Protein AF-0000000084588848 (afdb_homodimer)

Organism: NCBI:txid1423351

Radius of gyration: 32.98 Å; Cα contacts (8 Å, |Δi|>4): 982; chains: 2; bounding box: 84×90×88 Å

Nearest PDB structures (foldseek):
  6er1-assembly1_A  TM=7.666E-01  e=2.363E-02  Drosophila melanogaster
  7x4w-assembly2_C  TM=7.321E-01  e=2.064E-02  Homo sapiens
  6yxq-assembly1_B  TM=1.735E-01  e=1.132E+00  Homo sapiens
  6er1-assembly1_A  TM=7.669E-01  e=2.899E-02  Drosophila melanogaster
  6yxq-assembly1_B  TM=1.755E-01  e=8.157E-01  Homo sapiens

Structure (mmCIF, N/CA/C/O backbone):
data_AF-0000000084588848-model_v1
#
loop_
_entity.id
_entity.type
_entity.pdbx_description
1 polymer 'BTB/POZ domain protein'
#
loop_
_atom_site.group_PDB
_atom_site.id
_atom_site.type_symbol
_atom_site.label_atom_id
_atom_site.label_alt_id
_atom_site.label_comp_id
_atom_site.label_asym_id
_atom_site.label_entity_id
_atom_site.label_seq_id
_atom_site.pdbx_PDB_ins_code
_atom_site.Cartn_x
_atom_site.Cartn_y
_atom_site.Cartn_z
_atom_site.occupancy
_atom_site.B_iso_or_equiv
_atom_site.auth_seq_id
_atom_site.auth_comp_id
_atom_site.auth_asym_id
_atom_site.auth_atom_id
_atom_site.pdbx_PDB_model_num
ATOM 1 N N . MET A 1 1 ? -44.812 43.812 -32.688 1 25.33 1 MET A N 1
ATOM 2 C CA . MET A 1 1 ? -45.188 42.969 -31.547 1 25.33 1 MET A CA 1
ATOM 3 C C . MET A 1 1 ? -43.938 42.438 -30.828 1 25.33 1 MET A C 1
ATOM 5 O O . MET A 1 1 ? -43.125 41.719 -31.406 1 25.33 1 MET A O 1
ATOM 9 N N . SER A 1 2 ? -43.281 43.219 -29.766 1 27.42 2 SER A N 1
ATOM 10 C CA . SER A 1 2 ? -41.938 43.375 -29.156 1 27.42 2 SER A CA 1
ATOM 11 C C . SER A 1 2 ? -41.625 42.188 -28.234 1 27.42 2 SER A C 1
ATOM 13 O O . SER A 1 2 ? -42.312 42 -27.219 1 27.42 2 SER A O 1
ATOM 15 N N . SER A 1 3 ? -41.125 40.969 -28.688 1 29.56 3 SER A N 1
ATOM 16 C CA . SER A 1 3 ? -40.969 39.656 -28.062 1 29.56 3 SER A CA 1
ATOM 17 C C . SER A 1 3 ? -40 39.719 -26.875 1 29.56 3 SER A C 1
ATOM 19 O O . SER A 1 3 ? -38.812 40 -27.047 1 29.56 3 SER A O 1
ATOM 21 N N . VAL A 1 4 ? -40.469 40.156 -25.594 1 31.39 4 VAL A N 1
ATOM 22 C CA . VAL A 1 4 ? -39.844 40.344 -24.281 1 31.39 4 VAL A CA 1
ATOM 23 C C . VAL A 1 4 ? -39.281 39 -23.797 1 31.39 4 VAL A C 1
ATOM 25 O O . VAL A 1 4 ? -40 38.094 -23.469 1 31.39 4 VAL A O 1
ATOM 28 N N . THR A 1 5 ? -38.281 38.375 -24.438 1 30.58 5 THR A N 1
ATOM 29 C CA . THR A 1 5 ? -37.625 37.094 -24.078 1 30.58 5 THR A CA 1
ATOM 30 C C . THR A 1 5 ? -37.125 37.125 -22.641 1 30.58 5 THR A C 1
ATOM 32 O O . THR A 1 5 ? -36.219 37.875 -22.312 1 30.58 5 THR A O 1
ATOM 35 N N . SER A 1 6 ? -38.031 36.938 -21.547 1 29.69 6 SER A N 1
ATOM 36 C CA . SER A 1 6 ? -37.812 36.969 -20.109 1 29.69 6 SER A CA 1
ATOM 37 C C . SER A 1 6 ? -36.781 35.938 -19.672 1 29.69 6 SER A C 1
ATOM 39 O O . SER A 1 6 ? -36.938 34.75 -19.875 1 29.69 6 SER A O 1
ATOM 41 N N . ASN A 1 7 ? -35.5 36.156 -19.844 1 30.67 7 ASN A N 1
ATOM 42 C CA . ASN A 1 7 ? -34.344 35.406 -19.406 1 30.67 7 ASN A CA 1
ATOM 43 C C . ASN A 1 7 ? -34.438 35 -17.938 1 30.67 7 ASN A C 1
ATOM 45 O O . ASN A 1 7 ? -34.281 35.844 -17.062 1 30.67 7 ASN A O 1
ATOM 49 N N . GLU A 1 8 ? -35.375 34.031 -17.484 1 30.34 8 GLU A N 1
ATOM 50 C CA . GLU A 1 8 ? -35.562 33.5 -16.156 1 30.34 8 GLU A CA 1
ATOM 51 C C . GLU A 1 8 ? -34.25 32.906 -15.617 1 30.34 8 GLU A C 1
ATOM 53 O O . GLU A 1 8 ? -33.781 31.875 -16.109 1 30.34 8 GLU A O 1
ATOM 58 N N . ALA A 1 9 ? -33.25 33.688 -15.312 1 32.75 9 ALA A N 1
ATOM 59 C CA . ALA A 1 9 ? -32.062 33.312 -14.539 1 32.75 9 ALA A CA 1
ATOM 60 C C . ALA A 1 9 ? -32.438 32.406 -13.375 1 32.75 9 ALA A C 1
ATOM 62 O O . ALA A 1 9 ? -33.219 32.781 -12.492 1 32.75 9 ALA A O 1
ATOM 63 N N . GLN A 1 10 ? -32.719 31.109 -13.523 1 31.3 10 GLN A N 1
ATOM 64 C CA . GLN A 1 10 ? -32.938 30.031 -12.586 1 31.3 10 GLN A CA 1
ATOM 65 C C . GLN A 1 10 ? -32 30.125 -11.383 1 31.3 10 GLN A C 1
ATOM 67 O O . GLN A 1 10 ? -30.812 29.859 -11.492 1 31.3 10 GLN A O 1
ATOM 72 N N . GLU A 1 11 ? -31.969 31.219 -10.586 1 32.69 11 GLU A N 1
ATOM 73 C CA . GLU A 1 11 ? -31.344 31.453 -9.281 1 32.69 11 GLU A CA 1
ATOM 74 C C . GLU A 1 11 ? -31.531 30.234 -8.375 1 32.69 11 GLU A C 1
ATOM 76 O O . GLU A 1 11 ? -32.625 30.016 -7.836 1 32.69 11 GLU A O 1
ATOM 81 N N . SER A 1 12 ? -31.297 29.031 -8.734 1 36.5 12 SER A N 1
ATOM 82 C CA . SER A 1 12 ? -31.328 27.906 -7.801 1 36.5 12 SER A CA 1
ATOM 83 C C . SER A 1 12 ? -30.906 28.344 -6.398 1 36.5 12 SER A C 1
ATOM 85 O O . SER A 1 12 ? -29.719 28.484 -6.113 1 36.5 12 SER A O 1
ATOM 87 N N . GLY A 1 13 ? -31.281 29.438 -5.809 1 39.31 13 GLY A N 1
ATOM 88 C CA . GLY A 1 13 ? -31.062 30.234 -4.609 1 39.31 13 GLY A CA 1
ATOM 89 C C . GLY A 1 13 ? -31.031 29.391 -3.342 1 39.31 13 GLY A C 1
ATOM 90 O O . GLY A 1 13 ? -32 28.719 -3.004 1 39.31 13 GLY A O 1
ATOM 91 N N . ASN A 1 14 ? -29.984 28.672 -3.004 1 48.06 14 ASN A N 1
ATOM 92 C CA . ASN A 1 14 ? -29.812 27.938 -1.747 1 48.06 14 ASN A CA 1
ATOM 93 C C . ASN A 1 14 ? -30.594 28.594 -0.613 1 48.06 14 ASN A C 1
ATOM 95 O O . ASN A 1 14 ? -30.312 29.719 -0.219 1 48.06 14 ASN A O 1
ATOM 99 N N . THR A 1 15 ? -31.922 28.359 -0.54 1 63.75 15 THR A N 1
ATOM 100 C CA . THR A 1 15 ? -32.875 28.891 0.438 1 63.75 15 THR A CA 1
ATOM 101 C C . THR A 1 15 ? -32.312 28.75 1.854 1 63.75 15 THR A C 1
ATOM 103 O O . THR A 1 15 ? -31.938 27.656 2.275 1 63.75 15 THR A O 1
ATOM 106 N N . LEU A 1 16 ? -31.891 29.828 2.357 1 72.19 16 LEU A N 1
ATOM 107 C CA . LEU A 1 16 ? -31.438 29.922 3.74 1 72.19 16 LEU A CA 1
ATOM 108 C C . LEU A 1 16 ? -32.5 29.406 4.699 1 72.19 16 LEU A C 1
ATOM 110 O O . LEU A 1 16 ? -33.688 29.641 4.48 1 72.19 16 LEU A O 1
ATOM 114 N N . PHE A 1 17 ? -32.062 28.516 5.504 1 73.56 17 PHE A N 1
ATOM 115 C CA . PHE A 1 17 ? -32.969 28.062 6.566 1 73.56 17 PHE A CA 1
ATOM 116 C C . PHE A 1 17 ? -33.469 29.25 7.398 1 73.56 17 PHE A C 1
ATOM 118 O O . PHE A 1 17 ? -32.688 30.141 7.727 1 73.56 17 PHE A O 1
ATOM 125 N N . ARG A 1 18 ? -34.781 29.281 7.551 1 76.62 18 ARG A N 1
ATOM 126 C CA . ARG A 1 18 ? -35.375 30.281 8.445 1 76.62 18 ARG A CA 1
ATOM 127 C C . ARG A 1 18 ? -36 29.609 9.672 1 76.62 18 ARG A C 1
ATOM 129 O O . ARG A 1 18 ? -36.906 28.781 9.547 1 76.62 18 ARG A O 1
ATOM 136 N N . PRO A 1 19 ? -35.469 29.938 10.82 1 75.75 19 PRO A N 1
ATOM 137 C CA . PRO A 1 19 ? -36.031 29.359 12.039 1 75.75 19 PRO A CA 1
ATOM 138 C C . PRO A 1 19 ? -37.5 29.672 12.219 1 75.75 19 PRO A C 1
ATOM 140 O O . PRO A 1 19 ? -38 30.656 11.672 1 75.75 19 PRO A O 1
ATOM 143 N N . PRO A 1 20 ? -38.156 28.688 12.898 1 72.75 20 PRO A N 1
ATOM 144 C CA . PRO A 1 20 ? -39.531 28.984 13.211 1 72.75 20 PRO A CA 1
ATOM 145 C C . PRO A 1 20 ? -39.719 30.281 13.984 1 72.75 20 PRO A C 1
ATOM 147 O O . PRO A 1 20 ? -38.781 30.734 14.656 1 72.75 20 PRO A O 1
ATOM 150 N N . PRO A 1 21 ? -40.906 30.875 13.82 1 78.44 21 PRO A N 1
ATOM 151 C CA . PRO A 1 21 ? -41.156 32.125 14.523 1 78.44 21 PRO A CA 1
ATOM 152 C C . PRO A 1 21 ? -41.062 32 16.047 1 78.44 21 PRO A C 1
ATOM 154 O O . PRO A 1 21 ? -41.188 30.891 16.562 1 78.44 21 PRO A O 1
ATOM 157 N N . GLY A 1 22 ? -40.844 33.094 16.75 1 75.38 22 GLY A N 1
ATOM 158 C CA . GLY A 1 22 ? -40.812 33.094 18.203 1 75.38 22 GLY A CA 1
ATOM 159 C C . GLY A 1 22 ? -39.406 33.094 18.781 1 75.38 22 GLY A C 1
ATOM 160 O O . GLY A 1 22 ? -39.188 32.781 19.953 1 75.38 22 GLY A O 1
ATOM 161 N N . GLY A 1 23 ? -38.562 33.344 17.922 1 81.31 23 GLY A N 1
ATOM 162 C CA . GLY A 1 23 ? -37.188 33.438 18.406 1 81.31 23 GLY A CA 1
ATOM 163 C C . GLY A 1 23 ? -36.969 34.625 19.312 1 81.31 23 GLY A C 1
ATOM 164 O O . GLY A 1 23 ? -37.594 35.688 19.156 1 81.31 23 GLY A O 1
ATOM 165 N N . ASP A 1 24 ? -36.094 34.469 20.312 1 80.56 24 ASP A N 1
ATOM 166 C CA . ASP A 1 24 ? -35.875 35.5 21.312 1 80.56 24 ASP A CA 1
ATOM 167 C C . ASP A 1 24 ? -34.562 36.25 21.062 1 80.56 24 ASP A C 1
ATOM 169 O O . ASP A 1 24 ? -34.219 37.156 21.812 1 80.56 24 ASP A O 1
ATOM 173 N N . LEU A 1 25 ? -33.906 35.812 19.984 1 82.88 25 LEU A N 1
ATOM 174 C CA . LEU A 1 25 ? -32.625 36.469 19.641 1 82.88 25 LEU A CA 1
ATOM 175 C C . LEU A 1 25 ? -32.438 36.5 18.125 1 82.88 25 LEU A C 1
ATOM 177 O O . LEU A 1 25 ? -32.875 35.594 17.422 1 82.88 25 LEU A O 1
ATOM 181 N N . THR A 1 26 ? -31.844 37.562 17.688 1 87 26 THR A N 1
ATOM 182 C CA . THR A 1 26 ? -31.516 37.688 16.281 1 87 26 THR A CA 1
ATOM 183 C C . THR A 1 26 ? -30.016 37.531 16.047 1 87 26 THR A C 1
ATOM 185 O O . THR A 1 26 ? -29.234 38.281 16.641 1 87 26 THR A O 1
ATOM 188 N N . LEU A 1 27 ? -29.656 36.531 15.234 1 85.81 27 LEU A N 1
ATOM 189 C CA . LEU A 1 27 ? -28.281 36.406 14.789 1 85.81 27 LEU A CA 1
ATOM 190 C C . LEU A 1 27 ? -28.078 37.031 13.422 1 85.81 27 LEU A C 1
ATOM 192 O O . LEU A 1 27 ? -28.938 36.906 12.539 1 85.81 27 LEU A O 1
ATOM 196 N N . LYS A 1 28 ? -26.984 37.781 13.32 1 88.38 28 LYS A N 1
ATOM 197 C CA . LYS A 1 28 ? -26.672 38.406 12.039 1 88.38 28 LYS A CA 1
ATOM 198 C C . LYS A 1 28 ? -25.391 37.812 11.453 1 88.38 28 LYS A C 1
ATOM 200 O O . LYS A 1 28 ? -24.328 37.875 12.078 1 88.38 28 LYS A O 1
ATOM 205 N N . SER A 1 29 ? -25.609 37.281 10.273 1 85.75 29 SER A N 1
ATOM 206 C CA . SER A 1 29 ? -24.469 36.688 9.562 1 85.75 29 SER A CA 1
ATOM 207 C C . SER A 1 29 ? -23.5 37.75 9.078 1 85.75 29 SER A C 1
ATOM 209 O O . SER A 1 29 ? -23.844 38.938 9.07 1 85.75 29 SER A O 1
ATOM 211 N N . SER A 1 30 ? -22.281 37.312 8.711 1 84.44 30 SER A N 1
ATOM 212 C CA . SER A 1 30 ? -21.266 38.25 8.258 1 84.44 30 SER A CA 1
ATOM 213 C C . SER A 1 30 ? -21.656 38.938 6.945 1 84.44 30 SER A C 1
ATOM 215 O O . SER A 1 30 ? -21.203 40.031 6.641 1 84.44 30 SER A O 1
ATOM 217 N N . ASP A 1 31 ? -22.562 38.25 6.199 1 84 31 ASP A N 1
ATOM 218 C CA . ASP A 1 31 ? -23 38.812 4.922 1 84 31 ASP A CA 1
ATOM 219 C C . ASP A 1 31 ? -24.312 39.531 5.074 1 84 31 ASP A C 1
ATOM 221 O O . ASP A 1 31 ? -24.922 39.969 4.082 1 84 31 ASP A O 1
ATOM 225 N N . GLY A 1 32 ? -24.812 39.719 6.293 1 85.38 32 GLY A N 1
ATOM 226 C CA . GLY A 1 32 ? -25.859 40.688 6.555 1 85.38 32 GLY A CA 1
ATOM 227 C C . GLY A 1 32 ? -27.219 40.062 6.77 1 85.38 32 GLY A C 1
ATOM 228 O O . GLY A 1 32 ? -28.188 40.75 7.137 1 85.38 32 GLY A O 1
ATOM 229 N N . ASP A 1 33 ? -27.375 38.75 6.664 1 87.88 33 ASP A N 1
ATOM 230 C CA . ASP A 1 33 ? -28.656 38.094 6.855 1 87.88 33 ASP A CA 1
ATOM 231 C C . ASP A 1 33 ? -28.969 37.906 8.336 1 87.88 33 ASP A C 1
ATOM 233 O O . ASP A 1 33 ? -28.062 37.656 9.141 1 87.88 33 ASP A O 1
ATOM 237 N N . LYS A 1 34 ? -30.203 38.031 8.617 1 89.25 34 LYS A N 1
ATOM 238 C CA . LYS A 1 34 ? -30.641 37.938 10.008 1 89.25 34 LYS A CA 1
ATOM 239 C C . LYS A 1 34 ? -31.438 36.656 10.234 1 89.25 34 LYS A C 1
ATOM 241 O O . LYS A 1 34 ? -32.25 36.25 9.391 1 89.25 34 LYS A O 1
ATOM 246 N N . PHE A 1 35 ? -31.141 35.969 11.352 1 86.62 35 PHE A N 1
ATOM 247 C CA . PHE A 1 35 ? -31.844 34.781 11.766 1 86.62 35 PHE A CA 1
ATOM 248 C C . PHE A 1 35 ? -32.406 34.938 13.164 1 86.62 35 PHE A C 1
ATOM 250 O O . PHE A 1 35 ? -31.672 35.125 14.125 1 86.62 35 PHE A O 1
ATOM 257 N N . GLN A 1 36 ? -33.75 34.875 13.211 1 85.5 36 GLN A N 1
ATOM 258 C CA . GLN A 1 36 ? -34.406 34.875 14.523 1 85.5 36 GLN A CA 1
ATOM 259 C C . GLN A 1 36 ? -34.375 33.5 15.164 1 85.5 36 GLN A C 1
ATOM 261 O O . GLN A 1 36 ? -35.031 32.594 14.695 1 85.5 36 GLN A O 1
ATOM 266 N N . VAL A 1 37 ? -33.562 33.406 16.25 1 84.38 37 VAL A N 1
ATOM 267 C CA . VAL A 1 37 ? -33.281 32.062 16.781 1 84.38 37 VAL A CA 1
ATOM 268 C C . VAL A 1 37 ? -33.781 31.984 18.219 1 84.38 37 VAL A C 1
ATOM 270 O O . VAL A 1 37 ? -34.094 33 18.844 1 84.38 37 VAL A O 1
ATOM 273 N N . HIS A 1 38 ? -34.062 30.719 18.609 1 76.94 38 HIS A N 1
ATOM 274 C CA . HIS A 1 38 ? -34.406 30.422 20 1 76.94 38 HIS A CA 1
ATOM 275 C C . HIS A 1 38 ? -33.156 30.156 20.828 1 76.94 38 HIS A C 1
ATOM 277 O O . HIS A 1 38 ? -32.5 29.125 20.656 1 76.94 38 HIS A O 1
ATOM 283 N N . THR A 1 39 ? -32.875 31.016 21.766 1 80.12 39 THR A N 1
ATOM 284 C CA . THR A 1 39 ? -31.641 30.953 22.547 1 80.12 39 THR A CA 1
ATOM 285 C C . THR A 1 39 ? -31.562 29.641 23.312 1 80.12 39 THR A C 1
ATOM 287 O O . THR A 1 39 ? -30.469 29.094 23.516 1 80.12 39 THR A O 1
ATOM 290 N N . VAL A 1 40 ? -32.625 29.125 23.703 1 72.94 40 VAL A N 1
ATOM 291 C CA . VAL A 1 40 ? -32.656 27.875 24.469 1 72.94 40 VAL A CA 1
ATOM 292 C C . VAL A 1 40 ? -32.125 26.734 23.609 1 72.94 40 VAL A C 1
ATOM 294 O O . VAL A 1 40 ? -31.312 25.938 24.078 1 72.94 40 VAL A O 1
ATOM 297 N N . LEU A 1 41 ? -32.5 26.734 22.344 1 74.25 41 LEU A N 1
ATOM 298 C CA . LEU A 1 41 ? -32.094 25.656 21.469 1 74.25 41 LEU A CA 1
ATOM 299 C C . LEU A 1 41 ? -30.578 25.734 21.188 1 74.25 41 LEU A C 1
ATOM 301 O O . LEU A 1 41 ? -29.875 24.734 21.266 1 74.25 41 LEU A O 1
ATOM 305 N N . LEU A 1 42 ? -30.141 26.922 20.875 1 77.31 42 LEU A N 1
ATOM 306 C CA . LEU A 1 42 ? -28.719 27.125 20.578 1 77.31 42 LEU A CA 1
ATOM 307 C C . LEU A 1 42 ? -27.859 26.922 21.812 1 77.31 42 LEU A C 1
ATOM 309 O O . LEU A 1 42 ? -26.766 26.359 21.734 1 77.31 42 LEU A O 1
ATOM 313 N N . GLY A 1 43 ? -28.375 27.375 22.953 1 74.75 43 GLY A N 1
ATOM 314 C CA . GLY A 1 43 ? -27.641 27.203 24.203 1 74.75 43 GLY A CA 1
ATOM 315 C C . GLY A 1 43 ? -27.516 25.75 24.641 1 74.75 43 GLY A C 1
ATOM 316 O O . GLY A 1 43 ? -26.5 25.359 25.188 1 74.75 43 GLY A O 1
ATOM 317 N N . LEU A 1 44 ? -28.562 25.016 24.297 1 69.81 44 LEU A N 1
ATOM 318 C CA . LEU A 1 44 ? -28.531 23.594 24.609 1 69.81 44 LEU A CA 1
ATOM 319 C C . LEU A 1 44 ? -27.547 22.859 23.688 1 69.81 44 LEU A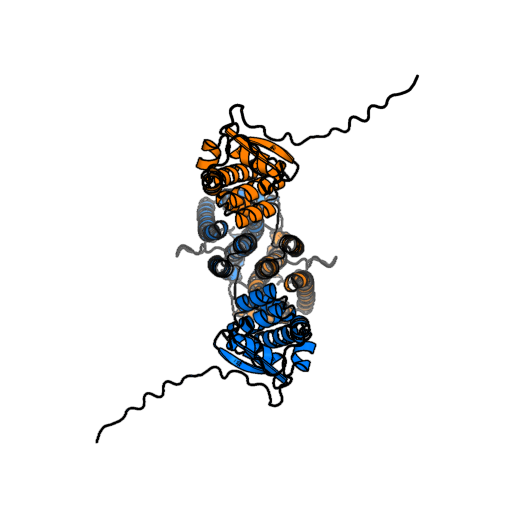 C 1
ATOM 321 O O . LEU A 1 44 ? -26.938 21.875 24.094 1 69.81 44 LEU A O 1
ATOM 325 N N . SER A 1 45 ? -27.359 23.422 22.531 1 70.44 45 SER A N 1
ATOM 326 C CA . SER A 1 45 ? -26.578 22.719 21.5 1 70.44 45 SER A CA 1
ATOM 327 C C . SER A 1 45 ? -25.141 23.203 21.484 1 70.44 45 SER A C 1
ATOM 329 O O . SER A 1 45 ? -24.266 22.547 20.922 1 70.44 45 SER A O 1
ATOM 331 N N . SER A 1 46 ? -24.875 24.312 22.172 1 74.88 46 SER A N 1
ATOM 332 C CA . SER A 1 46 ? -23.547 24.938 22.078 1 74.88 46 SER A CA 1
ATOM 333 C C . SER A 1 46 ? -23.188 25.656 23.359 1 74.88 46 SER A C 1
ATOM 335 O O . SER A 1 46 ? -23.906 26.547 23.812 1 74.88 46 SER A O 1
ATOM 337 N N . SER A 1 47 ? -22.109 25.312 23.969 1 74.25 47 SER A N 1
ATOM 338 C CA . SER A 1 47 ? -21.641 26.016 25.156 1 74.25 47 SER A CA 1
ATOM 339 C C . SER A 1 47 ? -21.219 27.438 24.812 1 74.25 47 SER A C 1
ATOM 341 O O . SER A 1 47 ? -21.391 28.344 25.641 1 74.25 47 SER A O 1
ATOM 343 N N . ILE A 1 48 ? -20.828 27.609 23.625 1 73.31 48 ILE A N 1
ATOM 344 C CA . ILE A 1 48 ? -20.375 28.922 23.172 1 73.31 48 ILE A CA 1
ATOM 345 C C . ILE A 1 48 ? -21.562 29.859 23.047 1 73.31 48 ILE A C 1
ATOM 347 O O . ILE A 1 48 ? -21.531 30.984 23.562 1 73.31 48 ILE A O 1
ATOM 351 N N . PHE A 1 49 ? -22.578 29.312 22.469 1 73.25 49 PHE A N 1
ATOM 352 C CA . PHE A 1 49 ? -23.766 30.141 22.344 1 73.25 49 PHE A CA 1
ATOM 353 C C . PHE A 1 49 ? -24.391 30.406 23.703 1 73.25 49 PHE A C 1
ATOM 355 O O . PHE A 1 49 ? -24.891 31.516 23.969 1 73.25 49 PHE A O 1
ATOM 362 N N . ARG A 1 50 ? -24.266 29.422 24.547 1 74.5 50 ARG A N 1
ATOM 363 C CA . ARG A 1 50 ? -24.781 29.578 25.891 1 74.5 50 ARG A CA 1
ATOM 364 C C . ARG A 1 50 ? -24.078 30.703 26.625 1 74.5 50 ARG A C 1
ATOM 366 O O . ARG A 1 50 ? -24.703 31.531 27.281 1 74.5 50 ARG A O 1
ATOM 373 N N . GLU A 1 51 ? -22.812 30.719 26.469 1 76.12 51 GLU A N 1
ATOM 374 C CA . GLU A 1 51 ? -22.016 31.75 27.109 1 76.12 51 GLU A CA 1
ATOM 375 C C . GLU A 1 51 ? -22.219 33.125 26.453 1 76.12 51 GLU A C 1
ATOM 377 O O . GLU A 1 51 ? -22.25 34.125 27.125 1 76.12 51 GLU A O 1
ATOM 382 N N . MET A 1 52 ? -22.359 33.031 25.172 1 73.12 52 MET A N 1
ATOM 383 C CA . MET A 1 52 ? -22.562 34.25 24.406 1 73.12 52 MET A CA 1
ATOM 384 C C . MET A 1 52 ? -23.859 34.969 24.828 1 73.12 52 MET A C 1
ATOM 386 O O . MET A 1 52 ? -23.922 36.188 24.875 1 73.12 52 MET A O 1
ATOM 390 N N . PHE A 1 53 ? -24.844 34.188 25.281 1 72.06 53 PHE A N 1
ATOM 391 C CA . PHE A 1 53 ? -26.156 34.719 25.578 1 72.06 53 PHE A CA 1
ATOM 392 C C . PHE A 1 53 ? -26.281 35.031 27.078 1 72.06 53 PHE A C 1
ATOM 394 O O . PHE A 1 53 ? -27.188 35.75 27.484 1 72.06 53 PHE A O 1
ATOM 401 N N . ALA A 1 54 ? -25.391 34.438 27.812 1 66.31 54 ALA A N 1
ATOM 402 C CA . ALA A 1 54 ? -25.438 34.688 29.25 1 66.31 54 ALA A CA 1
ATOM 403 C C . ALA A 1 54 ? -25.109 36.125 29.578 1 66.31 54 ALA A C 1
ATOM 405 O O . ALA A 1 54 ? -25.578 36.688 30.578 1 66.31 54 ALA A O 1
ATOM 406 N N . ASN A 1 55 ? -24.266 36.812 28.844 1 61.06 55 ASN A N 1
ATOM 407 C CA . ASN A 1 55 ? -23.828 38.156 29.203 1 61.06 55 ASN A CA 1
ATOM 408 C C . ASN A 1 55 ? -24.875 39.219 28.844 1 61.06 55 ASN A C 1
ATOM 410 O O . ASN A 1 55 ? -24.578 40.406 28.828 1 61.06 55 ASN A O 1
ATOM 414 N N . GLY A 1 56 ? -26.141 38.938 29.125 1 57.69 56 GLY A N 1
ATOM 415 C CA . GLY A 1 56 ? -27.266 39.844 29.266 1 57.69 56 GLY A CA 1
ATOM 416 C C . GLY A 1 56 ? -27.531 40.688 28.031 1 57.69 56 GLY A C 1
ATOM 417 O O . GLY A 1 56 ? -27.922 41.844 28.125 1 57.69 56 GLY A O 1
ATOM 418 N N . ARG A 1 57 ? -27.359 40.188 26.922 1 57.34 57 ARG A N 1
ATOM 419 C CA . ARG A 1 57 ? -27.562 41.062 25.797 1 57.34 57 ARG A CA 1
ATOM 420 C C . ARG A 1 57 ? -29.047 41.281 25.516 1 57.34 57 ARG A C 1
ATOM 422 O O . ARG A 1 57 ? -29.875 40.406 25.812 1 57.34 57 ARG A O 1
ATOM 429 N N . SER A 1 58 ? -29.375 42.5 25.312 1 55.88 58 SER A N 1
ATOM 430 C CA . SER A 1 58 ? -30.75 42.938 25.031 1 55.88 58 SER A CA 1
ATOM 431 C C . SER A 1 58 ? -31.328 42.219 23.828 1 55.88 58 SER A C 1
ATOM 433 O O . SER A 1 58 ? -30.625 42 22.828 1 55.88 58 SER A O 1
ATOM 435 N N . ALA A 1 59 ? -32.469 41.531 23.938 1 58.56 59 ALA A N 1
ATOM 436 C CA . ALA A 1 59 ? -33.219 40.812 22.922 1 58.56 59 ALA A CA 1
ATOM 437 C C . ALA A 1 59 ? -33.344 41.625 21.641 1 58.56 59 ALA A C 1
ATOM 439 O O . ALA A 1 59 ? -33.5 41.062 20.547 1 58.56 59 ALA A O 1
ATOM 440 N N . ASP A 1 60 ? -33.156 42.938 21.75 1 66.06 60 ASP A N 1
ATOM 441 C CA . ASP A 1 60 ? -33.5 43.781 20.625 1 66.06 60 ASP A CA 1
ATOM 442 C C . ASP A 1 60 ? -32.312 44.062 19.719 1 66.06 60 ASP A C 1
ATOM 444 O O . ASP A 1 60 ? -32.469 44.531 18.578 1 66.06 60 ASP A O 1
ATOM 448 N N . GLU A 1 61 ? -31.062 43.625 20.156 1 77.19 61 GLU A N 1
ATOM 449 C CA . GLU A 1 61 ? -29.922 43.906 19.297 1 77.19 61 GLU A CA 1
ATOM 450 C C . GLU A 1 61 ? -29.375 42.625 18.688 1 77.19 61 GLU A C 1
ATOM 452 O O . GLU A 1 61 ? -29.109 41.656 19.391 1 77.19 61 GLU A O 1
ATOM 457 N N . PRO A 1 62 ? -29.359 42.688 17.375 1 81.31 62 PRO A N 1
ATOM 458 C CA . PRO A 1 62 ? -28.828 41.5 16.703 1 81.31 62 PRO A CA 1
ATOM 459 C C . PRO A 1 62 ? -27.391 41.188 17.125 1 81.31 62 PRO A C 1
ATOM 461 O O . PRO A 1 62 ? -26.609 42.094 17.406 1 81.31 62 PRO A O 1
ATOM 464 N N . VAL A 1 63 ? -27.109 39.969 17.359 1 82.25 63 VAL A N 1
ATOM 465 C CA . VAL A 1 63 ? -25.766 39.5 17.688 1 82.25 63 VAL A CA 1
ATOM 466 C C . VAL A 1 63 ? -25.016 39.156 16.391 1 82.25 63 VAL A C 1
ATOM 468 O O . VAL A 1 63 ? -25.469 38.312 15.609 1 82.25 63 VAL A O 1
ATOM 471 N N . ASP A 1 64 ? -23.875 39.844 16.188 1 84 64 ASP A N 1
ATOM 472 C CA . ASP A 1 64 ? -23.047 39.562 15 1 84 64 ASP A CA 1
ATOM 473 C C . ASP A 1 64 ? -22.219 38.312 15.188 1 84 64 ASP A C 1
ATOM 475 O O . ASP A 1 64 ? -21.562 38.125 16.219 1 84 64 ASP A O 1
ATOM 479 N N . VAL A 1 65 ? -22.484 37.469 14.172 1 80.25 65 VAL A N 1
ATOM 480 C CA . VAL A 1 65 ? -21.625 36.281 14.18 1 80.25 65 VAL A CA 1
ATOM 481 C C . VAL A 1 65 ? -20.703 36.312 12.977 1 80.25 65 VAL A C 1
ATOM 483 O O . VAL A 1 65 ? -20.984 36.969 11.969 1 80.25 65 VAL A O 1
ATOM 486 N N . GLY A 1 66 ? -19.531 35.75 13.023 1 77 66 GLY A N 1
ATOM 487 C CA . GLY A 1 66 ? -18.516 35.75 11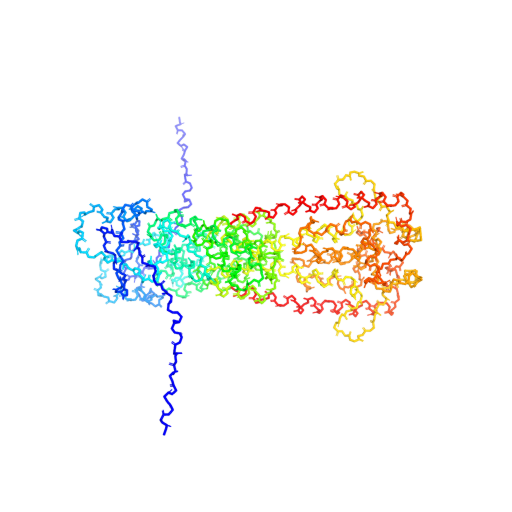.977 1 77 66 GLY A CA 1
ATOM 488 C C . GLY A 1 66 ? -18.859 34.844 10.805 1 77 66 GLY A C 1
ATOM 489 O O . GLY A 1 66 ? -18.25 34.938 9.742 1 77 66 GLY A O 1
ATOM 490 N N . GLU A 1 67 ? -19.859 34.031 10.93 1 79.5 67 GLU A N 1
ATOM 491 C CA . GLU A 1 67 ? -20.219 33.062 9.891 1 79.5 67 GLU A CA 1
ATOM 492 C C . GLU A 1 67 ? -21.078 33.688 8.812 1 79.5 67 GLU A C 1
ATOM 494 O O . GLU A 1 67 ? -21.906 34.562 9.109 1 79.5 67 GLU A O 1
ATOM 499 N N . LYS A 1 68 ? -20.922 33.219 7.547 1 81.06 68 LYS A N 1
ATOM 500 C CA . LYS A 1 68 ? -21.828 33.594 6.469 1 81.06 68 LYS A CA 1
ATOM 501 C C . LYS A 1 68 ? -23.188 32.938 6.648 1 81.06 68 LYS A C 1
ATOM 503 O O . LYS A 1 68 ? -23.328 31.984 7.418 1 81.06 68 LYS A O 1
ATOM 508 N N . SER A 1 69 ? -24.125 33.469 5.93 1 85.38 69 SER A N 1
ATOM 509 C CA . SER A 1 69 ? -25.5 33 6.039 1 85.38 69 SER A CA 1
ATOM 510 C C . SER A 1 69 ? -25.625 31.531 5.707 1 85.38 69 SER A C 1
ATOM 512 O O . SER A 1 69 ? -26.391 30.797 6.344 1 85.38 69 SER A O 1
ATOM 514 N N . GLU A 1 70 ? -24.812 31.125 4.789 1 76.88 70 GLU A N 1
ATOM 515 C CA . GLU A 1 70 ? -24.875 29.719 4.387 1 76.88 70 GLU A CA 1
ATOM 516 C C . GLU A 1 70 ? -24.453 28.812 5.531 1 76.88 70 GLU A C 1
ATOM 518 O O . GLU A 1 70 ? -25.094 27.781 5.781 1 76.88 70 GLU A O 1
ATOM 523 N N . ALA A 1 71 ? -23.469 29.188 6.223 1 79 71 ALA A N 1
ATOM 524 C CA . ALA A 1 71 ? -22.969 28.375 7.34 1 79 71 ALA A CA 1
ATOM 525 C C . ALA A 1 71 ? -23.938 28.422 8.516 1 79 71 ALA A C 1
ATOM 527 O O . ALA A 1 71 ? -24.203 27.391 9.141 1 79 71 ALA A O 1
ATOM 528 N N . LEU A 1 72 ? -24.438 29.562 8.758 1 80.19 72 LEU A N 1
ATOM 529 C CA . LEU A 1 72 ? -25.406 29.688 9.844 1 80.19 72 LEU A CA 1
ATOM 530 C C . LEU A 1 72 ? -26.672 28.891 9.539 1 80.19 72 LEU A C 1
ATOM 532 O O . LEU A 1 72 ? -27.203 28.219 10.43 1 80.19 72 LEU A O 1
ATOM 536 N N . SER A 1 73 ? -27.062 29 8.266 1 78.31 73 SER A N 1
ATOM 537 C CA . SER A 1 73 ? -28.234 28.234 7.828 1 78.31 73 SER A CA 1
ATOM 538 C C . SER A 1 73 ? -28.016 26.75 8.016 1 78.31 73 SER A C 1
ATOM 540 O O . SER A 1 73 ? -28.891 26.047 8.523 1 78.31 73 SER A O 1
ATOM 542 N N . ALA A 1 74 ? -26.891 26.281 7.633 1 71.62 74 ALA A N 1
ATOM 543 C CA . ALA A 1 74 ? -26.578 24.859 7.746 1 71.62 74 ALA A CA 1
ATOM 544 C C . ALA A 1 74 ? -26.562 24.422 9.211 1 71.62 74 ALA A C 1
ATOM 546 O O . ALA A 1 74 ? -27.078 23.359 9.547 1 71.62 74 ALA A O 1
ATOM 547 N N . LEU A 1 75 ? -26.078 25.25 10.039 1 75.31 75 LEU A N 1
ATOM 548 C CA . LEU A 1 75 ? -26 24.953 11.469 1 75.31 75 LEU A CA 1
ATOM 549 C C . LEU A 1 75 ? -27.375 24.906 12.102 1 75.31 75 LEU A C 1
ATOM 551 O O . LEU A 1 75 ? -27.703 23.969 12.844 1 75.31 75 LEU A O 1
ATOM 555 N N . LEU A 1 76 ? -28.125 25.875 11.781 1 77.81 76 LEU A N 1
ATOM 556 C CA . LEU A 1 76 ? -29.453 26 12.375 1 77.81 76 LEU A CA 1
ATOM 557 C C . LEU A 1 76 ? -30.359 24.859 11.906 1 77.81 76 LEU A C 1
ATOM 559 O O . LEU A 1 76 ? -31.203 24.359 12.664 1 77.81 76 LEU A O 1
ATOM 563 N N . ARG A 1 77 ? -30.172 24.422 10.656 1 74.5 77 ARG A N 1
ATOM 564 C CA . ARG A 1 77 ? -30.922 23.297 10.141 1 74.5 77 ARG A CA 1
ATOM 565 C C . ARG A 1 77 ? -30.656 22.031 10.977 1 74.5 77 ARG A C 1
ATOM 567 O O . ARG A 1 77 ? -31.531 21.188 11.133 1 74.5 77 ARG A O 1
ATOM 574 N N . CYS A 1 78 ? -29.484 22 11.516 1 71.69 78 CYS A N 1
ATOM 575 C CA . CYS A 1 78 ? -29.109 20.828 12.297 1 71.69 78 CYS A CA 1
ATOM 576 C C . CYS A 1 78 ? -29.625 20.938 13.727 1 71.69 78 CYS A C 1
ATOM 578 O O . CYS A 1 78 ? -29.891 19.922 14.367 1 71.69 78 CYS A O 1
ATOM 580 N N . VAL A 1 79 ? -29.797 22.062 14.242 1 71.56 79 VAL A N 1
ATOM 581 C CA . VAL A 1 79 ? -30.172 22.281 15.633 1 71.56 79 VAL A CA 1
ATOM 582 C C . VAL A 1 79 ? -31.688 22.219 15.781 1 71.56 79 VAL A C 1
ATOM 584 O O . VAL A 1 79 ? -32.188 21.656 16.75 1 71.56 79 VAL A O 1
ATOM 587 N N . TYR A 1 80 ? -32.25 22.797 14.867 1 66.38 80 TYR A N 1
ATOM 588 C CA . TYR A 1 80 ? -33.719 22.844 14.969 1 66.38 80 TYR A CA 1
ATOM 589 C C . TYR A 1 80 ? -34.312 21.516 14.539 1 66.38 80 TYR A C 1
ATOM 591 O O . TYR A 1 80 ? -33.875 20.891 13.57 1 66.38 80 TYR A O 1
ATOM 599 N N . PRO A 1 81 ? -35.031 20.906 15.453 1 54.41 81 PRO A N 1
ATOM 600 C CA . PRO A 1 81 ? -35.594 19.547 15.32 1 54.41 81 PRO A CA 1
ATOM 601 C C . PRO A 1 81 ? -36.312 19.344 13.992 1 54.41 81 PRO A C 1
ATOM 603 O O . PRO A 1 81 ? -36.688 18.219 13.656 1 54.41 81 PRO A O 1
ATOM 606 N N . ASN A 1 82 ? -36.438 20.266 13.25 1 52.34 82 ASN A N 1
ATOM 607 C CA . ASN A 1 82 ? -37.188 19.859 12.078 1 52.34 82 ASN A CA 1
ATOM 608 C C . ASN A 1 82 ? -36.438 18.812 11.258 1 52.34 82 ASN A C 1
ATOM 610 O O . ASN A 1 82 ? -35.406 18.281 11.688 1 52.34 82 ASN A O 1
ATOM 614 N N . GLU A 1 83 ? -36.875 18.641 9.984 1 49.09 83 GLU A N 1
ATOM 615 C CA . GLU A 1 83 ? -36.344 17.625 9.07 1 49.09 83 GLU A CA 1
ATOM 616 C C . GLU A 1 83 ? -34.844 17.75 8.891 1 49.09 83 GLU A C 1
ATOM 618 O O . GLU A 1 83 ? -34.312 18.844 8.695 1 49.09 83 GLU A O 1
ATOM 623 N N . MET A 1 84 ? -34.219 16.906 9.562 1 51.31 84 MET A N 1
ATOM 624 C CA . MET A 1 84 ? -32.781 16.906 9.328 1 51.31 84 MET A CA 1
ATOM 625 C C . MET A 1 84 ? -32.438 17.203 7.875 1 51.31 84 MET A C 1
ATOM 627 O O . MET A 1 84 ? -33.031 16.609 6.965 1 51.31 84 MET A O 1
ATOM 631 N N . PRO A 1 85 ? -31.734 18.344 7.738 1 56.34 85 PRO A N 1
ATOM 632 C CA . PRO A 1 85 ? -31.406 18.688 6.355 1 56.34 85 PRO A CA 1
ATOM 633 C C . PRO A 1 85 ? -30.625 17.594 5.633 1 56.34 85 PRO A C 1
ATOM 635 O O . PRO A 1 85 ? -29.875 16.859 6.262 1 56.34 85 PRO A O 1
ATOM 638 N N . THR A 1 86 ? -31.109 17.375 4.48 1 62.72 86 THR A N 1
ATOM 639 C CA . THR A 1 86 ? -30.344 16.469 3.629 1 62.72 86 THR A CA 1
ATOM 640 C C . THR A 1 86 ? -29.297 17.25 2.84 1 62.72 86 THR A C 1
ATOM 642 O O . THR A 1 86 ? -29.625 18.141 2.059 1 62.72 86 THR A O 1
ATOM 645 N N . PHE A 1 87 ? -28.109 17.172 3.359 1 72.19 87 PHE A N 1
ATOM 646 C CA . PHE A 1 87 ? -27.016 17.766 2.607 1 72.19 87 PHE A CA 1
ATOM 647 C C . PHE A 1 87 ? -26.719 16.938 1.357 1 72.19 87 PHE A C 1
ATOM 649 O O . PHE A 1 87 ? -26.719 15.711 1.398 1 72.19 87 PHE A O 1
ATOM 656 N N . ASN A 1 88 ? -26.531 17.703 0.255 1 71.44 88 ASN A N 1
ATOM 657 C CA . ASN A 1 88 ? -26.391 17 -1.014 1 71.44 88 ASN A CA 1
ATOM 658 C C . ASN A 1 88 ? -24.969 17.062 -1.543 1 71.44 88 ASN A C 1
ATOM 660 O O . ASN A 1 88 ? -24.672 16.562 -2.635 1 71.44 88 ASN A O 1
ATOM 664 N N . SER A 1 89 ? -24.188 17.75 -0.784 1 78.69 89 SER A N 1
ATOM 665 C CA . SER A 1 89 ? -22.797 17.812 -1.245 1 78.69 89 SER A CA 1
ATOM 666 C C . SER A 1 89 ? -21.828 17.828 -0.072 1 78.69 89 SER A C 1
ATOM 668 O O . SER A 1 89 ? -22.188 18.203 1.042 1 78.69 89 SER A O 1
ATOM 670 N N . LEU A 1 90 ? -20.656 17.422 -0.392 1 81.5 90 LEU A N 1
ATOM 671 C CA . LEU A 1 90 ? -19.625 17.438 0.634 1 81.5 90 LEU A CA 1
ATOM 672 C C . LEU A 1 90 ? -19.297 18.859 1.062 1 81.5 90 LEU A C 1
ATOM 674 O O . LEU A 1 90 ? -18.938 19.094 2.219 1 81.5 90 LEU A O 1
ATOM 678 N N . ARG A 1 91 ? -19.469 19.781 0.134 1 76.75 91 ARG A N 1
ATOM 679 C CA . ARG A 1 91 ? -19.25 21.188 0.455 1 76.75 91 ARG A CA 1
ATOM 680 C C . ARG A 1 91 ? -20.203 21.656 1.554 1 76.75 91 ARG A C 1
ATOM 682 O O . ARG A 1 91 ? -19.781 22.344 2.496 1 76.75 91 ARG A O 1
ATOM 689 N N . GLU A 1 92 ? -21.422 21.297 1.452 1 78.12 92 GLU A N 1
ATOM 690 C CA . GLU A 1 92 ? -22.406 21.672 2.461 1 78.12 92 GLU A CA 1
ATOM 691 C C . GLU A 1 92 ? -22.062 21.062 3.818 1 78.12 92 GLU A C 1
ATOM 693 O O . GLU A 1 92 ? -22.172 21.734 4.848 1 78.12 92 GLU A O 1
ATOM 698 N N . PHE A 1 93 ? -21.641 19.812 3.773 1 84.62 93 PHE A N 1
ATOM 699 C CA . PHE A 1 93 ? -21.219 19.172 5.012 1 84.62 93 PHE A CA 1
ATOM 700 C C . PHE A 1 93 ? -20.047 19.938 5.637 1 84.62 93 PHE A C 1
ATOM 702 O O . PHE A 1 93 ? -20.031 20.156 6.852 1 84.62 93 PHE A O 1
ATOM 709 N N . LYS A 1 94 ? -19.156 20.281 4.77 1 83.75 94 LYS A N 1
ATOM 710 C CA . LYS A 1 94 ? -17.969 20.984 5.273 1 83.75 94 LYS A CA 1
ATOM 711 C C . LYS A 1 94 ? -18.359 22.297 5.949 1 83.75 94 LYS A C 1
ATOM 713 O O . LYS A 1 94 ? -17.906 22.578 7.055 1 83.75 94 LYS A O 1
ATOM 718 N N . ILE A 1 95 ? -19.203 23.062 5.375 1 77 95 ILE A N 1
ATOM 719 C CA . ILE A 1 95 ? -19.656 24.344 5.887 1 77 95 ILE A CA 1
ATOM 720 C C . ILE A 1 95 ? -20.328 24.156 7.238 1 77 95 ILE A C 1
ATOM 722 O O . ILE A 1 95 ? -20.047 24.875 8.203 1 77 95 ILE A O 1
ATOM 726 N N . ALA A 1 96 ? -21.141 23.203 7.266 1 79.38 96 ALA A N 1
ATOM 727 C CA . ALA A 1 96 ? -21.891 22.922 8.484 1 79.38 96 ALA A CA 1
ATOM 728 C C . ALA A 1 96 ? -20.984 22.438 9.602 1 79.38 96 ALA A C 1
ATOM 730 O O . ALA A 1 96 ? -21.109 22.875 10.75 1 79.38 96 ALA A O 1
ATOM 731 N N . LEU A 1 97 ? -20.094 21.547 9.258 1 83.25 97 LEU A N 1
ATOM 732 C CA . LEU A 1 97 ? -19.172 20.984 10.242 1 83.25 97 LEU A CA 1
ATOM 733 C C . LEU A 1 97 ? -18.234 22.062 10.797 1 83.25 97 LEU A C 1
ATOM 735 O O . LEU A 1 97 ? -17.969 22.094 12 1 83.25 97 LEU A O 1
ATOM 739 N N . GLU A 1 98 ? -17.797 22.875 9.93 1 80.06 98 GLU A N 1
ATOM 740 C CA . GLU A 1 98 ? -16.953 23.969 10.352 1 80.06 98 GLU A CA 1
ATOM 741 C C . GLU A 1 98 ? -17.672 24.875 11.359 1 80.06 98 GLU A C 1
ATOM 743 O O . GLU A 1 98 ? -17.094 25.219 12.398 1 80.06 98 GLU A O 1
ATOM 748 N N . ALA A 1 99 ? -18.797 25.203 11.078 1 76 99 ALA A N 1
ATOM 749 C CA . ALA A 1 99 ? -19.594 26.047 11.969 1 76 99 ALA A CA 1
ATOM 750 C C . ALA A 1 99 ? -19.906 25.312 13.273 1 76 99 ALA A C 1
ATOM 752 O O . ALA A 1 99 ? -19.797 25.906 14.352 1 76 99 ALA A O 1
ATOM 753 N N . ALA A 1 100 ? -20.281 24.062 13.156 1 77.38 100 ALA A N 1
ATOM 754 C CA . ALA A 1 100 ? -20.625 23.281 14.336 1 77.38 100 ALA A CA 1
ATOM 755 C C . ALA A 1 100 ? -19.438 23.141 15.281 1 77.38 100 ALA A C 1
ATOM 757 O O . ALA A 1 100 ? -19.609 23.203 16.5 1 77.38 100 ALA A O 1
ATOM 758 N N . GLN A 1 101 ? -18.312 22.891 14.672 1 77.56 101 GLN A N 1
ATOM 759 C CA . GLN A 1 101 ? -17.109 22.781 15.484 1 77.56 101 GLN A CA 1
ATOM 760 C C . GLN A 1 101 ? -16.766 24.109 16.141 1 77.56 101 GLN A C 1
ATOM 762 O O . GLN A 1 101 ? -16.406 24.156 17.328 1 77.56 101 GLN A O 1
ATOM 767 N N . LYS A 1 102 ? -16.875 25.172 15.359 1 75.19 102 LYS A N 1
ATOM 768 C CA . LYS A 1 102 ? -16.594 26.516 15.875 1 75.19 102 LYS A CA 1
ATOM 769 C C . LYS A 1 102 ? -17.453 26.844 17.094 1 75.19 102 LYS A C 1
ATOM 771 O O . LYS A 1 102 ? -16.969 27.438 18.062 1 75.19 102 LYS A O 1
ATOM 776 N N . TYR A 1 103 ? -18.672 26.438 17.078 1 75.94 103 TYR A N 1
ATOM 777 C CA . TYR A 1 103 ? -19.625 26.781 18.141 1 75.94 103 TYR A CA 1
ATOM 778 C C . TYR A 1 103 ? -19.797 25.625 19.109 1 75.94 103 TYR A C 1
ATOM 780 O O . TYR A 1 103 ? -20.75 25.625 19.906 1 75.94 103 TYR A O 1
ATOM 788 N N . ASP A 1 104 ? -18.922 24.625 19.047 1 77.19 104 ASP A N 1
ATOM 789 C CA . ASP A 1 104 ? -18.875 23.484 19.969 1 77.19 104 ASP A CA 1
ATOM 790 C C . ASP A 1 104 ? -20.234 22.797 20.047 1 77.19 104 ASP A C 1
ATOM 792 O O . ASP A 1 104 ? -20.797 22.672 21.125 1 77.19 104 ASP A O 1
ATOM 796 N N . MET A 1 105 ? -20.734 22.234 18.953 1 75.88 105 MET A N 1
ATOM 797 C CA . MET A 1 105 ? -22.016 21.547 18.859 1 75.88 105 MET A CA 1
ATOM 798 C C . MET A 1 105 ? -21.812 20.062 18.547 1 75.88 105 MET A C 1
ATOM 800 O O . MET A 1 105 ? -22.047 19.609 17.422 1 75.88 105 MET A O 1
ATOM 804 N N . PRO A 1 106 ? -21.516 19.312 19.578 1 75.19 106 PRO A N 1
ATOM 805 C CA . PRO A 1 106 ? -21.219 17.891 19.344 1 75.19 106 PRO A CA 1
ATOM 806 C C . PRO A 1 106 ? -22.422 17.109 18.828 1 75.19 106 PRO A C 1
ATOM 808 O O . PRO A 1 106 ? -22.25 16.156 18.047 1 75.19 106 PRO A O 1
ATOM 811 N N . GLY A 1 107 ? -23.547 17.562 19.188 1 73.25 107 GLY A N 1
ATOM 812 C CA . GLY A 1 107 ? -24.734 16.891 18.688 1 73.25 107 GLY A CA 1
ATOM 813 C C . GLY A 1 107 ? -24.922 17.062 17.188 1 73.25 107 GLY A C 1
ATOM 814 O O . GLY A 1 107 ? -25.297 16.109 16.5 1 73.25 107 GLY A O 1
ATOM 815 N N . VAL A 1 108 ? -24.688 18.203 16.766 1 73.31 108 VAL A N 1
ATOM 816 C CA . VAL A 1 108 ? -24.828 18.484 15.344 1 73.31 108 VAL A CA 1
ATOM 817 C C . VAL A 1 108 ? -23.75 17.719 14.57 1 73.31 108 VAL A C 1
ATOM 819 O O . VAL A 1 108 ? -24.016 17.141 13.516 1 73.31 108 VAL A O 1
ATOM 822 N N . ILE A 1 109 ? -22.594 17.672 15.133 1 78.38 109 ILE A N 1
ATOM 823 C CA . ILE A 1 109 ? -21.5 16.969 14.484 1 78.38 109 ILE A CA 1
ATOM 824 C C . ILE A 1 109 ? -21.828 15.484 14.359 1 78.38 109 ILE A C 1
ATOM 826 O O . ILE A 1 109 ? -21.625 14.883 13.305 1 78.38 109 ILE A O 1
ATOM 830 N N . ARG A 1 110 ? -22.438 14.984 15.352 1 73.5 110 ARG A N 1
ATOM 831 C CA . ARG A 1 110 ? -22.828 13.578 15.32 1 73.5 110 ARG A CA 1
ATOM 832 C C . ARG A 1 110 ? -23.906 13.328 14.281 1 73.5 110 ARG A C 1
ATOM 834 O O . ARG A 1 110 ? -23.875 12.32 13.57 1 73.5 110 ARG A O 1
ATOM 841 N N . ALA A 1 111 ? -24.828 14.242 14.25 1 74.38 111 ALA A N 1
ATOM 842 C CA . ALA A 1 111 ? -25.906 14.109 13.273 1 74.38 111 ALA A CA 1
ATOM 843 C C . ALA A 1 111 ? -25.375 14.172 11.844 1 74.38 111 ALA A C 1
ATOM 845 O O . ALA A 1 111 ? -25.797 13.398 10.984 1 74.38 111 ALA A O 1
ATOM 846 N N . LEU A 1 112 ? -24.5 15.008 11.641 1 81.19 112 LEU A N 1
ATOM 847 C CA . LEU A 1 112 ? -23.906 15.148 10.312 1 81.19 112 LEU A CA 1
ATOM 848 C C . LEU A 1 112 ? -23.062 13.938 9.953 1 81.19 112 LEU A C 1
ATOM 850 O O . LEU A 1 112 ? -23.047 13.5 8.797 1 81.19 112 LEU A O 1
ATOM 854 N N . ASP A 1 113 ? -22.359 13.391 10.945 1 82.5 113 ASP A N 1
ATOM 855 C CA . ASP A 1 113 ? -21.594 12.156 10.75 1 82.5 113 ASP A CA 1
ATOM 856 C C . ASP A 1 113 ? -22.5 11.023 10.281 1 82.5 113 ASP A C 1
ATOM 858 O O . ASP A 1 113 ? -22.188 10.352 9.289 1 82.5 113 ASP A O 1
ATOM 862 N N . GLN A 1 114 ? -23.641 10.984 10.891 1 75.25 114 GLN A N 1
ATOM 863 C CA . GLN A 1 114 ? -24.578 9.922 10.555 1 75.25 114 GLN A CA 1
ATOM 864 C C . GLN A 1 114 ? -25.172 10.133 9.164 1 75.25 114 GLN A C 1
ATOM 866 O O . GLN A 1 114 ? -25.297 9.18 8.391 1 75.25 114 GLN A O 1
ATOM 871 N N . GLN A 1 115 ? -25.484 11.289 8.898 1 77.62 115 GLN A N 1
ATOM 872 C CA . GLN A 1 115 ? -26.078 11.578 7.602 1 77.62 115 GLN A CA 1
ATOM 873 C C . GLN A 1 115 ? -25.094 11.32 6.465 1 77.62 115 GLN A C 1
ATOM 875 O O . GLN A 1 115 ? -25.453 10.742 5.441 1 77.62 115 GLN A O 1
ATOM 880 N N . LEU A 1 116 ? -23.891 11.797 6.664 1 82.69 116 LEU A N 1
ATOM 881 C CA . LEU A 1 116 ? -22.891 11.602 5.621 1 82.69 116 LEU A CA 1
ATOM 882 C C . LEU A 1 116 ? -22.562 10.125 5.453 1 82.69 116 LEU A C 1
ATOM 884 O O . LEU A 1 116 ? -22.406 9.641 4.328 1 82.69 116 LEU A O 1
ATOM 888 N N . CYS A 1 117 ? -22.5 9.469 6.543 1 77.31 117 CYS A N 1
ATOM 889 C CA . CYS A 1 117 ? -22.25 8.031 6.512 1 77.31 117 CYS A CA 1
ATOM 890 C C . CYS A 1 117 ? -23.328 7.316 5.703 1 77.31 117 CYS A C 1
ATOM 892 O O . CYS A 1 117 ? -23.016 6.508 4.828 1 77.31 117 CYS A O 1
ATOM 894 N N . LEU A 1 118 ? -24.562 7.691 5.965 1 73.81 118 LEU A N 1
ATOM 895 C CA . LEU A 1 118 ? -25.688 7.094 5.246 1 73.81 118 LEU A CA 1
ATOM 896 C C . LEU A 1 118 ? -25.641 7.473 3.768 1 73.81 118 LEU A C 1
ATOM 898 O O . LEU A 1 118 ? -25.953 6.652 2.904 1 73.81 118 LEU A O 1
ATOM 902 N N . GLY A 1 119 ? -25.266 8.672 3.549 1 75.81 119 GLY A N 1
ATOM 903 C CA . GLY A 1 119 ? -25.125 9.109 2.17 1 75.81 119 GLY A CA 1
ATOM 904 C C . GLY A 1 119 ? -24.109 8.312 1.381 1 75.81 119 GLY A C 1
ATOM 905 O O . GLY A 1 119 ? -24.344 7.965 0.222 1 75.81 119 GLY A O 1
ATOM 906 N N . LEU A 1 120 ? -23.047 8.047 2.002 1 75.56 120 LEU A N 1
ATOM 907 C CA . LEU A 1 120 ? -21.984 7.262 1.365 1 75.56 120 LEU A CA 1
ATOM 908 C C . LEU A 1 120 ? -22.453 5.836 1.104 1 75.56 120 LEU A C 1
ATOM 910 O O . LEU A 1 120 ? -22.219 5.285 0.025 1 75.56 120 LEU A O 1
ATOM 914 N N . LYS A 1 121 ? -23.156 5.301 1.993 1 68.62 121 LYS A N 1
ATOM 915 C CA . LYS A 1 121 ? -23.609 3.918 1.885 1 68.62 121 LYS A CA 1
ATOM 916 C C . LYS A 1 121 ? -24.672 3.775 0.807 1 68.62 121 LYS A C 1
ATOM 918 O O . LYS A 1 121 ? -24.719 2.773 0.091 1 68.62 121 LYS A O 1
ATOM 923 N N . ASN A 1 122 ? -25.484 4.797 0.803 1 68.19 122 ASN A N 1
ATOM 924 C CA . ASN A 1 122 ? -26.625 4.73 -0.103 1 68.19 122 ASN A CA 1
ATOM 925 C C . ASN A 1 122 ? -26.234 5.117 -1.526 1 68.19 122 ASN A C 1
ATOM 927 O O . ASN A 1 122 ? -26.906 4.727 -2.486 1 68.19 122 ASN A O 1
ATOM 931 N N . ASP A 1 123 ? -25.266 5.953 -1.648 1 58.97 123 ASP A N 1
ATOM 932 C CA . ASP A 1 123 ? -24.906 6.469 -2.967 1 58.97 123 ASP A CA 1
ATOM 933 C C . ASP A 1 123 ? -23.562 5.914 -3.428 1 58.97 123 ASP A C 1
ATOM 935 O O . ASP A 1 123 ? -22.625 6.676 -3.688 1 58.97 123 ASP A O 1
ATOM 939 N N . THR A 1 124 ? -23.312 4.688 -3.4 1 55.34 124 THR A N 1
ATOM 940 C CA . THR A 1 124 ? -22.062 4.043 -3.748 1 55.34 124 THR A CA 1
ATOM 941 C C . THR A 1 124 ? -21.656 4.375 -5.184 1 55.34 124 THR A C 1
ATOM 943 O O . THR A 1 124 ? -20.469 4.402 -5.512 1 55.34 124 THR A O 1
ATOM 946 N N . ASP A 1 125 ? -22.688 4.691 -5.906 1 51.88 125 ASP A N 1
ATOM 947 C CA . ASP A 1 125 ? -22.438 4.891 -7.332 1 51.88 125 ASP A CA 1
ATOM 948 C C . ASP A 1 125 ? -22.375 6.375 -7.676 1 51.88 125 ASP A C 1
ATOM 950 O O . ASP A 1 125 ? -21.984 6.746 -8.781 1 51.88 125 ASP A O 1
ATOM 954 N N . SER A 1 126 ? -22.859 7.188 -6.723 1 52.31 126 SER A N 1
ATOM 955 C CA . SER A 1 126 ? -22.953 8.602 -7.078 1 52.31 126 SER A CA 1
ATOM 956 C C . SER A 1 126 ? -21.656 9.336 -6.754 1 52.31 126 SER A C 1
ATOM 958 O O . SER A 1 126 ? -20.938 8.961 -5.828 1 52.31 126 SER A O 1
ATOM 960 N N . GLU A 1 127 ? -21.219 10.047 -7.672 1 55.22 127 GLU A N 1
ATOM 961 C CA . GLU A 1 127 ? -20.062 10.922 -7.574 1 55.22 127 GLU A CA 1
ATOM 962 C C . GLU A 1 127 ? -20.312 12.07 -6.602 1 55.22 127 GLU A C 1
ATOM 964 O O . GLU A 1 127 ? -19.438 12.93 -6.402 1 55.22 127 GLU A O 1
ATOM 969 N N . ARG A 1 128 ? -21.531 11.945 -5.906 1 63.56 128 ARG A N 1
ATOM 970 C CA . ARG A 1 128 ? -21.922 13.07 -5.066 1 63.56 128 ARG A CA 1
ATOM 971 C C . ARG A 1 128 ? -21 13.203 -3.861 1 63.56 128 ARG A C 1
ATOM 973 O O . ARG A 1 128 ? -20.609 14.312 -3.494 1 63.56 128 ARG A O 1
ATOM 980 N N . PHE A 1 129 ? -20.734 11.945 -3.336 1 73.62 129 PHE A N 1
ATOM 981 C CA . PHE A 1 129 ? -19.875 11.969 -2.158 1 73.62 129 PHE A CA 1
ATOM 982 C C . PHE A 1 129 ? -18.578 11.203 -2.42 1 73.62 129 PHE A C 1
ATOM 984 O O . PHE A 1 129 ? -18.562 9.969 -2.371 1 73.62 129 PHE A O 1
ATOM 991 N N . ASP A 1 130 ? -17.531 11.969 -2.803 1 71.62 130 ASP A N 1
ATOM 992 C CA . ASP A 1 130 ? -16.203 11.391 -3.002 1 71.62 130 ASP A CA 1
ATOM 993 C C . ASP A 1 130 ? -15.648 10.805 -1.702 1 71.62 130 ASP A C 1
ATOM 995 O O . ASP A 1 130 ? -15.453 11.531 -0.725 1 71.62 130 ASP A O 1
ATOM 999 N N . PRO A 1 131 ? -15.461 9.562 -1.687 1 71.38 131 PRO A N 1
ATOM 1000 C CA . PRO A 1 131 ? -15.039 8.914 -0.445 1 71.38 131 PRO A CA 1
ATOM 1001 C C . PRO A 1 131 ? -13.719 9.461 0.086 1 71.38 131 PRO A C 1
ATOM 1003 O O . PRO A 1 131 ? -13.5 9.5 1.301 1 71.38 131 PRO A O 1
ATOM 1006 N N . ILE A 1 132 ? -12.883 9.891 -0.752 1 68.69 132 ILE A N 1
ATOM 1007 C CA . ILE A 1 132 ? -11.609 10.461 -0.312 1 68.69 132 ILE A CA 1
ATOM 1008 C C . ILE A 1 132 ? -11.852 11.766 0.435 1 68.69 132 ILE A C 1
ATOM 1010 O O . ILE A 1 132 ? -11.297 11.992 1.511 1 68.69 132 ILE A O 1
ATOM 1014 N N . MET A 1 133 ? -12.719 12.562 -0.095 1 73.25 133 MET A N 1
ATOM 1015 C CA . MET A 1 133 ? -13.055 13.828 0.546 1 73.25 133 MET A CA 1
ATOM 1016 C C . MET A 1 133 ? -13.82 13.602 1.845 1 73.25 133 MET A C 1
ATOM 1018 O O . MET A 1 133 ? -13.656 14.352 2.809 1 73.25 133 MET A O 1
ATOM 1022 N N . ALA A 1 134 ? -14.617 12.562 1.776 1 79.12 134 ALA A N 1
ATOM 1023 C CA . ALA A 1 134 ? -15.344 12.211 2.996 1 79.12 134 ALA A CA 1
ATOM 1024 C C . ALA A 1 134 ? -14.383 11.789 4.102 1 79.12 134 ALA A C 1
ATOM 1026 O O . ALA A 1 134 ? -14.57 12.141 5.27 1 79.12 134 ALA A O 1
ATOM 1027 N N . CYS A 1 135 ? -13.336 11.086 3.758 1 73.12 135 CYS A N 1
ATOM 1028 C CA . CYS A 1 135 ? -12.312 10.711 4.723 1 73.12 135 CYS A CA 1
ATOM 1029 C C . CYS A 1 135 ? -11.609 11.945 5.277 1 73.12 135 CYS A C 1
ATOM 1031 O O . CYS A 1 135 ? -11.305 12.008 6.469 1 73.12 135 CYS A O 1
ATOM 1033 N N . HIS A 1 136 ? -11.406 12.898 4.426 1 74.06 136 HIS A N 1
ATOM 1034 C CA . HIS A 1 136 ? -10.773 14.141 4.852 1 74.06 136 HIS A CA 1
ATOM 1035 C C . HIS A 1 136 ? -11.641 14.875 5.867 1 74.06 136 HIS A C 1
ATOM 1037 O O . HIS A 1 136 ? -11.148 15.305 6.914 1 74.06 136 HIS A O 1
ATOM 1043 N N . LEU A 1 137 ? -12.867 15 5.551 1 79 137 LEU A N 1
ATOM 1044 C CA . LEU A 1 137 ? -13.789 15.656 6.473 1 79 137 LEU A CA 1
ATOM 1045 C C . LEU A 1 137 ? -13.836 14.914 7.805 1 79 137 LEU A C 1
ATOM 1047 O O . LEU A 1 137 ? -13.852 15.539 8.867 1 79 137 LEU A O 1
ATOM 1051 N N . ALA A 1 138 ? -13.852 13.602 7.688 1 80.25 138 ALA A N 1
ATOM 1052 C CA . ALA A 1 138 ? -13.906 12.773 8.891 1 80.25 138 ALA A CA 1
ATOM 1053 C C . ALA A 1 138 ? -12.688 13.016 9.781 1 80.25 138 ALA A C 1
ATOM 1055 O O . ALA A 1 138 ? -12.812 13.062 11.008 1 80.25 138 ALA A O 1
ATOM 1056 N N . SER A 1 139 ? -11.555 13.219 9.211 1 74.19 139 SER A N 1
ATOM 1057 C CA . SER A 1 139 ? -10.328 13.461 9.953 1 74.19 139 SER A CA 1
ATOM 1058 C C . SER A 1 139 ? -10.336 14.844 10.602 1 74.19 139 SER A C 1
ATOM 1060 O O . SER A 1 139 ? -9.859 15.016 11.727 1 74.19 139 SER A O 1
ATOM 1062 N N . LEU A 1 140 ? -10.875 15.797 9.961 1 72.75 140 LEU A N 1
ATOM 1063 C CA . LEU A 1 140 ? -10.891 17.172 10.438 1 72.75 140 LEU A CA 1
ATOM 1064 C C . LEU A 1 140 ? -11.875 17.344 11.586 1 72.75 140 LEU A C 1
ATOM 1066 O O . LEU A 1 140 ? -11.609 18.078 12.531 1 72.75 140 LEU A O 1
ATOM 1070 N N . TYR A 1 141 ? -12.945 16.578 11.477 1 79.62 141 TYR A N 1
ATOM 1071 C CA . TYR A 1 141 ? -14.023 16.859 12.414 1 79.62 141 TYR A CA 1
ATOM 1072 C C . TYR A 1 141 ? -14.359 15.648 13.266 1 79.62 141 TYR A C 1
ATOM 1074 O O . TYR A 1 141 ? -15.422 15.594 13.891 1 79.62 141 TYR A O 1
ATOM 1082 N N . THR A 1 142 ? -13.508 14.617 13.203 1 76.06 142 THR A N 1
ATOM 1083 C CA . THR A 1 142 ? -13.586 13.414 14.031 1 76.06 142 THR A CA 1
ATOM 1084 C C . THR A 1 142 ? -14.898 12.68 13.797 1 76.06 142 THR A C 1
ATOM 1086 O O . THR A 1 142 ? -15.602 12.336 14.75 1 76.06 142 THR A O 1
ATOM 1089 N N . LEU A 1 143 ? -15.273 12.578 12.523 1 81.19 143 LEU A N 1
ATOM 1090 C CA . LEU A 1 143 ? -16.453 11.812 12.141 1 81.19 143 LEU A CA 1
ATOM 1091 C C . LEU A 1 143 ? -16.125 10.32 12.062 1 81.19 143 LEU A C 1
ATOM 1093 O O . LEU A 1 143 ? -15.742 9.82 11 1 81.19 143 LEU A O 1
ATOM 1097 N N . ARG A 1 144 ? -16.391 9.57 13.07 1 70.5 144 ARG A N 1
ATOM 1098 C CA . ARG A 1 144 ? -15.906 8.195 13.188 1 70.5 144 ARG A CA 1
ATOM 1099 C C . ARG A 1 144 ? -16.625 7.277 12.203 1 70.5 144 ARG A C 1
ATOM 1101 O O . ARG A 1 144 ? -15.977 6.512 11.477 1 70.5 144 ARG A O 1
ATOM 1108 N N . GLU A 1 145 ? -17.938 7.387 12.109 1 73.06 145 GLU A N 1
ATOM 1109 C CA . GLU A 1 145 ? -18.719 6.488 11.258 1 73.06 145 GLU A CA 1
ATOM 1110 C C . GLU A 1 145 ? -18.438 6.75 9.781 1 73.06 145 GLU A C 1
ATOM 1112 O O . GLU A 1 145 ? -18.219 5.816 9.008 1 73.06 145 GLU A O 1
ATOM 1117 N N . THR A 1 146 ? -18.469 8.016 9.453 1 79 146 THR A N 1
ATOM 1118 C CA . THR A 1 146 ? -18.203 8.406 8.07 1 79 146 THR A CA 1
ATOM 1119 C C . THR A 1 146 ? -16.797 7.969 7.66 1 79 146 THR A C 1
ATOM 1121 O O . THR A 1 146 ? -16.594 7.461 6.555 1 79 146 THR A O 1
ATOM 1124 N N . GLY A 1 147 ? -15.859 8.133 8.602 1 74.44 147 GLY A N 1
ATOM 1125 C CA . GLY A 1 147 ? -14.484 7.766 8.312 1 74.44 147 GLY A CA 1
ATOM 1126 C C . GLY A 1 147 ? -14.312 6.293 8 1 74.44 147 GLY A C 1
ATOM 1127 O O . GLY A 1 147 ? -13.633 5.934 7.035 1 74.44 147 GLY A O 1
ATOM 1128 N N . ARG A 1 148 ? -14.984 5.52 8.703 1 66.25 148 ARG A N 1
ATOM 1129 C CA . ARG A 1 148 ? -14.875 4.074 8.531 1 66.25 148 ARG A CA 1
ATOM 1130 C C . ARG A 1 148 ? -15.469 3.637 7.195 1 66.25 148 ARG A C 1
ATOM 1132 O O . ARG A 1 148 ? -14.844 2.873 6.457 1 66.25 148 ARG A O 1
ATOM 1139 N N . VAL A 1 149 ? -16.672 4.066 6.922 1 67.38 149 VAL A N 1
ATOM 1140 C CA . VAL A 1 149 ? -17.375 3.678 5.707 1 67.38 149 VAL A CA 1
ATOM 1141 C C . VAL A 1 149 ? -16.641 4.211 4.48 1 67.38 149 VAL A C 1
ATOM 1143 O O . VAL A 1 149 ? -16.469 3.496 3.494 1 67.38 149 VAL A O 1
ATOM 1146 N N . ALA A 1 150 ? -16.266 5.477 4.582 1 71.31 150 ALA A N 1
ATOM 1147 C CA . ALA A 1 150 ? -15.562 6.094 3.455 1 71.31 150 ALA A CA 1
ATOM 1148 C C . ALA A 1 150 ? -14.242 5.391 3.17 1 71.31 150 ALA A C 1
ATOM 1150 O O . ALA A 1 150 ? -13.898 5.156 2.01 1 71.31 150 ALA A O 1
ATOM 1151 N N . ALA A 1 151 ? -13.516 5.043 4.227 1 65.75 151 ALA A N 1
ATOM 1152 C CA . ALA A 1 151 ? -12.234 4.355 4.082 1 65.75 151 ALA A CA 1
ATOM 1153 C C . ALA A 1 151 ? -12.414 3.002 3.402 1 65.75 151 ALA A C 1
ATOM 1155 O O . ALA A 1 151 ? -11.633 2.633 2.523 1 65.75 151 ALA A O 1
ATOM 1156 N N . ARG A 1 152 ? -13.469 2.312 3.732 1 62.38 152 ARG A N 1
ATOM 1157 C CA . ARG A 1 152 ? -13.758 1.011 3.141 1 62.38 152 ARG A CA 1
ATOM 1158 C C . ARG A 1 152 ? -14.102 1.146 1.661 1 62.38 152 ARG A C 1
ATOM 1160 O O . ARG A 1 152 ? -13.703 0.313 0.845 1 62.38 152 ARG A O 1
ATOM 1167 N N . MET A 1 153 ? -14.859 2.168 1.415 1 61.59 153 MET A N 1
ATOM 1168 C CA . MET A 1 153 ? -15.258 2.402 0.03 1 61.59 153 MET A CA 1
ATOM 1169 C C . MET A 1 153 ? -14.039 2.691 -0.844 1 61.59 153 MET A C 1
ATOM 1171 O O . MET A 1 153 ? -13.992 2.279 -2.004 1 61.59 153 MET A O 1
ATOM 1175 N N . VAL A 1 154 ? -13.117 3.48 -0.295 1 59.22 154 VAL A N 1
ATOM 1176 C CA . VAL A 1 154 ? -11.898 3.814 -1.035 1 59.22 154 VAL A CA 1
ATOM 1177 C C . VAL A 1 154 ? -11.094 2.545 -1.306 1 59.22 154 VAL A C 1
ATOM 1179 O O . VAL A 1 154 ? -10.547 2.371 -2.396 1 59.22 154 VAL A O 1
ATOM 1182 N N . THR A 1 155 ? -10.961 1.7 -0.38 1 55.78 155 THR A N 1
ATOM 1183 C CA . THR A 1 155 ? -10.102 0.524 -0.467 1 55.78 155 THR A CA 1
ATOM 1184 C C . THR A 1 155 ? -10.727 -0.539 -1.365 1 55.78 155 THR A C 1
ATOM 1186 O O . THR A 1 155 ? -10.023 -1.27 -2.059 1 55.78 155 THR A O 1
ATOM 1189 N N . ILE A 1 156 ? -11.992 -0.702 -1.292 1 48.47 156 ILE A N 1
ATOM 1190 C CA . ILE A 1 156 ? -12.641 -1.782 -2.029 1 48.47 156 ILE A CA 1
ATOM 1191 C C . ILE A 1 156 ? -13.047 -1.29 -3.418 1 48.47 156 ILE A C 1
ATOM 1193 O O . ILE A 1 156 ? -12.812 -1.977 -4.418 1 48.47 156 ILE A O 1
ATOM 1197 N N . ASP A 1 157 ? -13.828 -0.144 -3.502 1 46.59 157 ASP A N 1
ATOM 1198 C CA . ASP A 1 157 ? -14.703 0.027 -4.66 1 46.59 157 ASP A CA 1
ATOM 1199 C C . ASP A 1 157 ? -14.125 1.05 -5.637 1 46.59 157 ASP A C 1
ATOM 1201 O O . ASP A 1 157 ? -14.328 0.942 -6.848 1 46.59 157 ASP A O 1
ATOM 1205 N N . LYS A 1 158 ? -13.406 2.066 -5.043 1 53.5 158 LYS A N 1
ATOM 1206 C CA . LYS A 1 158 ? -13.492 3.107 -6.066 1 53.5 158 LYS A CA 1
ATOM 1207 C C . LYS A 1 158 ? -12.117 3.715 -6.34 1 53.5 158 LYS A C 1
ATOM 1209 O O . LYS A 1 158 ? -11.812 4.09 -7.473 1 53.5 158 LYS A O 1
ATOM 1214 N N . THR A 1 159 ? -11.352 3.6 -5.418 1 60.88 159 THR A N 1
ATOM 1215 C CA . THR A 1 159 ? -10.125 4.332 -5.707 1 60.88 159 THR A CA 1
ATOM 1216 C C . THR A 1 159 ? -8.898 3.471 -5.402 1 60.88 159 THR A C 1
ATOM 1218 O O . THR A 1 159 ? -8.703 3.033 -4.266 1 60.88 159 THR A O 1
ATOM 1221 N N . ASP A 1 160 ? -8.305 3.059 -6.488 1 77.25 160 ASP A N 1
ATOM 1222 C CA . ASP A 1 160 ? -7.09 2.258 -6.34 1 77.25 160 ASP A CA 1
ATOM 1223 C C . ASP A 1 160 ? -5.906 3.123 -5.914 1 77.25 160 ASP A C 1
ATOM 1225 O O . ASP A 1 160 ? -5.184 3.652 -6.762 1 77.25 160 ASP A O 1
ATOM 1229 N N . LEU A 1 161 ? -5.801 3.297 -4.613 1 80.38 161 LEU A N 1
ATOM 1230 C CA . LEU A 1 161 ? -4.738 4.145 -4.082 1 80.38 161 LEU A CA 1
ATOM 1231 C C . LEU A 1 161 ? -3.398 3.412 -4.105 1 80.38 161 LEU A C 1
ATOM 1233 O O . LEU A 1 161 ? -2.484 3.764 -3.355 1 80.38 161 LEU A O 1
ATOM 1237 N N . ARG A 1 162 ? -3.277 2.416 -4.922 1 86.94 162 ARG A N 1
ATOM 1238 C CA . ARG A 1 162 ? -1.998 1.763 -5.18 1 86.94 162 ARG A CA 1
ATOM 1239 C C . ARG A 1 162 ? -1.429 2.184 -6.531 1 86.94 162 ARG A C 1
ATOM 1241 O O . ARG A 1 162 ? -0.442 1.612 -6.996 1 86.94 162 ARG A O 1
ATOM 1248 N N . THR A 1 163 ? -2.105 3.078 -7.074 1 87.25 163 THR A N 1
ATOM 1249 C CA . THR A 1 163 ? -1.658 3.646 -8.344 1 87.25 163 THR A CA 1
ATOM 1250 C C . THR A 1 163 ? -0.956 4.984 -8.117 1 87.25 163 THR A C 1
ATOM 1252 O O . THR A 1 163 ? -1.532 5.902 -7.527 1 87.25 163 THR A O 1
ATOM 1255 N N . PRO A 1 164 ? 0.245 5.102 -8.594 1 87.19 164 PRO A N 1
ATOM 1256 C CA . PRO A 1 164 ? 1.027 6.309 -8.32 1 87.19 164 PRO A CA 1
ATOM 1257 C C . PRO A 1 164 ? 0.292 7.59 -8.719 1 87.19 164 PRO A C 1
ATOM 1259 O O . PRO A 1 164 ? 0.288 8.562 -7.957 1 87.19 164 PRO A O 1
ATOM 1262 N N . SER A 1 165 ? -0.337 7.59 -9.852 1 85.81 165 SER A N 1
ATOM 1263 C CA . SER A 1 165 ? -1.029 8.797 -10.289 1 85.81 165 SER A CA 1
ATOM 1264 C C . SER A 1 165 ? -2.156 9.164 -9.328 1 85.81 165 SER A C 1
ATOM 1266 O O . SER A 1 165 ? -2.369 10.344 -9.039 1 85.81 165 SER A O 1
ATOM 1268 N N . LYS A 1 166 ? -2.859 8.234 -8.844 1 82.75 166 LYS A N 1
ATOM 1269 C CA . LYS A 1 166 ? -3.949 8.484 -7.902 1 82.75 166 LYS A CA 1
ATOM 1270 C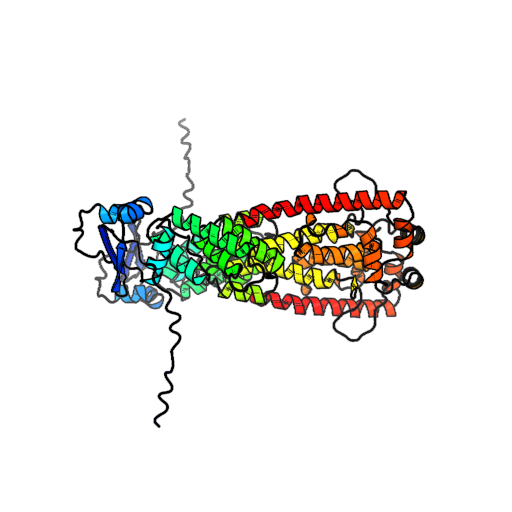 C . LYS A 1 166 ? -3.414 8.953 -6.551 1 82.75 166 LYS A C 1
ATOM 1272 O O . LYS A 1 166 ? -4.051 9.766 -5.875 1 82.75 166 LYS A O 1
ATOM 1277 N N . LEU A 1 167 ? -2.271 8.469 -6.148 1 84.94 167 LEU A N 1
ATOM 1278 C CA . LEU A 1 167 ? -1.629 8.906 -4.914 1 84.94 167 LEU A CA 1
ATOM 1279 C C . LEU A 1 167 ? -1.178 10.359 -5.02 1 84.94 167 LEU A C 1
ATOM 1281 O O . LEU A 1 167 ? -1.317 11.133 -4.066 1 84.94 167 LEU A O 1
ATOM 1285 N N . VAL A 1 168 ? -0.681 10.664 -6.188 1 83.31 168 VAL A N 1
ATOM 1286 C CA . VAL A 1 168 ? -0.26 12.039 -6.43 1 83.31 168 VAL A CA 1
ATOM 1287 C C . VAL A 1 168 ? -1.47 12.969 -6.363 1 83.31 168 VAL A C 1
ATOM 1289 O O . VAL A 1 168 ? -1.398 14.047 -5.777 1 83.31 168 VAL A O 1
ATOM 1292 N N . ASP A 1 169 ? -2.551 12.508 -6.957 1 78.81 169 ASP A N 1
ATOM 1293 C CA . ASP A 1 169 ? -3.789 13.273 -6.902 1 78.81 169 ASP A CA 1
ATOM 1294 C C . ASP A 1 169 ? -4.262 13.453 -5.461 1 78.81 169 ASP A C 1
ATOM 1296 O O . ASP A 1 169 ? -4.707 14.539 -5.082 1 78.81 169 ASP A O 1
ATOM 1300 N N . LEU A 1 170 ? -4.207 12.438 -4.723 1 77.25 170 LEU A N 1
ATOM 1301 C CA . LEU A 1 170 ? -4.602 12.484 -3.318 1 77.25 170 LEU A CA 1
ATOM 1302 C C . LEU A 1 170 ? -3.715 13.445 -2.535 1 77.25 170 LEU A C 1
ATOM 1304 O O . LEU A 1 170 ? -4.207 14.219 -1.705 1 77.25 170 LEU A O 1
ATOM 1308 N N . ALA A 1 171 ? -2.428 13.367 -2.771 1 80.5 171 ALA A N 1
ATOM 1309 C CA . ALA A 1 171 ? -1.468 14.242 -2.098 1 80.5 171 ALA A CA 1
ATOM 1310 C C . ALA A 1 171 ? -1.742 15.703 -2.416 1 80.5 171 ALA A C 1
ATOM 1312 O O . ALA A 1 171 ? -1.539 16.578 -1.569 1 80.5 171 ALA A O 1
ATOM 1313 N N . ALA A 1 172 ? -2.131 15.922 -3.621 1 77.25 172 ALA A N 1
ATOM 1314 C CA . ALA A 1 172 ? -2.465 17.281 -4.023 1 77.25 172 ALA A CA 1
ATOM 1315 C C . ALA A 1 172 ? -3.68 17.797 -3.258 1 77.25 172 ALA A C 1
ATOM 1317 O O . ALA A 1 172 ? -3.768 19 -2.951 1 77.25 172 ALA A O 1
ATOM 1318 N N . LYS A 1 173 ? -4.559 16.953 -2.996 1 67.62 173 LYS A N 1
ATOM 1319 C CA . LYS A 1 173 ? -5.77 17.312 -2.26 1 67.62 173 LYS A CA 1
ATOM 1320 C C . LYS A 1 173 ? -5.469 17.516 -0.777 1 67.62 173 LYS A C 1
ATOM 1322 O O . LYS A 1 173 ? -6.152 18.297 -0.1 1 67.62 173 LYS A O 1
ATOM 1327 N N . PHE A 1 174 ? -4.484 16.812 -0.307 1 70.56 174 PHE A N 1
ATOM 1328 C CA . PHE A 1 174 ? -4.094 16.906 1.095 1 70.56 174 PHE A CA 1
ATOM 1329 C C . PHE A 1 174 ? -2.613 17.25 1.222 1 70.56 174 PHE A C 1
ATOM 1331 O O . PHE A 1 174 ? -1.816 16.422 1.672 1 70.56 174 PHE A O 1
ATOM 1338 N N . PRO A 1 175 ? -2.287 18.484 1.036 1 71.75 175 PRO A N 1
ATOM 1339 C CA . PRO A 1 175 ? -0.875 18.859 0.97 1 71.75 175 PRO A CA 1
ATOM 1340 C C . PRO A 1 175 ? -0.141 18.641 2.291 1 71.75 175 PRO A C 1
ATOM 1342 O O . PRO A 1 175 ? 1.04 18.281 2.293 1 71.75 175 PRO A O 1
ATOM 1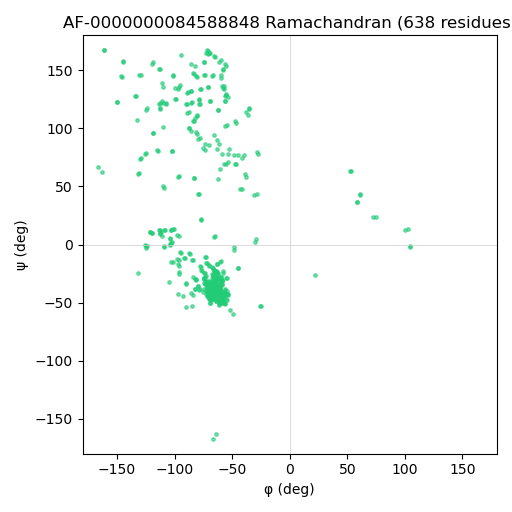345 N N . SER A 1 176 ? -0.842 18.797 3.355 1 68 176 SER A N 1
ATOM 1346 C CA . SER A 1 176 ? -0.204 18.656 4.66 1 68 176 SER A CA 1
ATOM 1347 C C . SER A 1 176 ? 0.176 17.203 4.934 1 68 176 SER A C 1
ATOM 1349 O O . SER A 1 176 ? 1.043 16.922 5.766 1 68 176 SER A O 1
ATOM 1351 N N . SER A 1 177 ? -0.458 16.312 4.152 1 75 177 SER A N 1
ATOM 1352 C CA . SER A 1 177 ? -0.198 14.883 4.355 1 75 177 SER A CA 1
ATOM 1353 C C . SER A 1 177 ? 0.52 14.273 3.156 1 75 177 SER A C 1
ATOM 1355 O O . SER A 1 177 ? 0.558 13.055 3.004 1 75 177 SER A O 1
ATOM 1357 N N . SER A 1 178 ? 0.989 15.117 2.322 1 76.56 178 SER A N 1
ATOM 1358 C CA . SER A 1 178 ? 1.554 14.656 1.057 1 76.56 178 SER A CA 1
ATOM 1359 C C . SER A 1 178 ? 2.691 13.672 1.283 1 76.56 178 SER A C 1
ATOM 1361 O O . SER A 1 178 ? 2.746 12.617 0.638 1 76.56 178 SER A O 1
ATOM 1363 N N . LYS A 1 179 ? 3.525 13.961 2.223 1 71.56 179 LYS A N 1
ATOM 1364 C CA . LYS A 1 179 ? 4.684 13.109 2.482 1 71.56 179 LYS A CA 1
ATOM 1365 C C . LYS A 1 179 ? 4.258 11.75 3.016 1 71.56 179 LYS A C 1
ATOM 1367 O O . LYS A 1 179 ? 4.77 10.719 2.576 1 71.56 179 LYS A O 1
ATOM 1372 N N . ILE A 1 180 ? 3.297 11.75 3.861 1 75.25 180 ILE A N 1
ATOM 1373 C CA . ILE A 1 180 ? 2.818 10.5 4.453 1 75.25 180 ILE A CA 1
ATOM 1374 C C . ILE A 1 180 ? 2.113 9.664 3.387 1 75.25 180 ILE A C 1
ATOM 1376 O O . ILE A 1 180 ? 2.246 8.438 3.363 1 75.25 180 ILE A O 1
ATOM 1380 N N . ILE A 1 181 ? 1.374 10.32 2.52 1 81.69 181 ILE A N 1
ATOM 1381 C CA . ILE A 1 181 ? 0.699 9.641 1.417 1 81.69 181 ILE A CA 1
ATOM 1382 C C . ILE A 1 181 ? 1.729 8.938 0.537 1 81.69 181 ILE A C 1
ATOM 1384 O O . ILE A 1 181 ? 1.553 7.77 0.18 1 81.69 181 ILE A O 1
ATOM 1388 N N . GLY A 1 182 ? 2.791 9.625 0.309 1 78.88 182 GLY A N 1
ATOM 1389 C CA . GLY A 1 182 ? 3.846 9.047 -0.502 1 78.88 182 GLY A CA 1
ATOM 1390 C C . GLY A 1 182 ? 4.547 7.879 0.177 1 78.88 182 GLY A C 1
ATOM 1391 O O . GLY A 1 182 ? 4.75 6.828 -0.434 1 78.88 182 GLY A O 1
ATOM 1392 N N . LEU A 1 183 ? 4.82 8.086 1.408 1 74.44 183 LEU A N 1
ATOM 1393 C CA . LEU A 1 183 ? 5.566 7.094 2.168 1 74.44 183 LEU A CA 1
ATOM 1394 C C . LEU A 1 183 ? 4.762 5.809 2.32 1 74.44 183 LEU A C 1
ATOM 1396 O O . LEU A 1 183 ? 5.289 4.711 2.121 1 74.44 183 LEU A O 1
ATOM 1400 N N . VAL A 1 184 ? 3.504 5.922 2.625 1 82 184 VAL A N 1
ATOM 1401 C CA . VAL A 1 184 ? 2.645 4.762 2.834 1 82 184 VAL A CA 1
ATOM 1402 C C . VAL A 1 184 ? 2.225 4.18 1.485 1 82 184 VAL A C 1
ATOM 1404 O O . VAL A 1 184 ? 2.264 2.965 1.287 1 82 184 VAL A O 1
ATOM 1407 N N . GLY A 1 185 ? 1.958 5.012 0.568 1 86.94 185 GLY A N 1
ATOM 1408 C CA . GLY A 1 185 ? 1.406 4.602 -0.713 1 86.94 185 GLY A CA 1
ATOM 1409 C C . GLY A 1 185 ? 2.408 3.875 -1.59 1 86.94 185 GLY A C 1
ATOM 1410 O O . GLY A 1 185 ? 2.039 2.99 -2.365 1 86.94 185 GLY A O 1
ATOM 1411 N N . VAL A 1 186 ? 3.689 4.238 -1.475 1 84.38 186 VAL A N 1
ATOM 1412 C CA . VAL A 1 186 ? 4.699 3.695 -2.377 1 84.38 186 VAL A CA 1
ATOM 1413 C C . VAL A 1 186 ? 4.82 2.188 -2.172 1 84.38 186 VAL A C 1
ATOM 1415 O O . VAL A 1 186 ? 5.023 1.439 -3.131 1 84.38 186 VAL A O 1
ATOM 1418 N N . GLN A 1 187 ? 4.684 1.708 -1 1 84.81 187 GLN A N 1
ATOM 1419 C CA . GLN A 1 187 ? 4.82 0.28 -0.735 1 84.81 187 GLN A CA 1
ATOM 1420 C C . GLN A 1 187 ? 3.643 -0.502 -1.311 1 84.81 187 GLN A C 1
ATOM 1422 O O . GLN A 1 187 ? 3.824 -1.592 -1.859 1 84.81 187 GLN A O 1
ATOM 1427 N N . GLY A 1 188 ? 2.42 0.071 -1.178 1 88.12 188 GLY A N 1
ATOM 1428 C CA . GLY A 1 188 ? 1.269 -0.543 -1.821 1 88.12 188 GLY A CA 1
ATOM 1429 C C . GLY A 1 188 ? 1.354 -0.532 -3.336 1 88.12 188 GLY A C 1
ATOM 1430 O O . GLY A 1 188 ? 1.004 -1.517 -3.99 1 88.12 188 GLY A O 1
ATOM 1431 N N . ALA A 1 189 ? 1.82 0.56 -3.875 1 89.5 189 ALA A N 1
ATOM 1432 C CA . ALA A 1 189 ? 1.963 0.68 -5.324 1 89.5 189 ALA A CA 1
ATOM 1433 C C . ALA A 1 189 ? 2.988 -0.316 -5.859 1 89.5 189 ALA A C 1
ATOM 1435 O O . ALA A 1 189 ? 2.781 -0.927 -6.91 1 89.5 189 ALA A O 1
ATOM 1436 N N . ARG A 1 190 ? 4.09 -0.432 -5.148 1 89.44 190 ARG A N 1
ATOM 1437 C CA . ARG A 1 190 ? 5.125 -1.378 -5.551 1 89.44 190 ARG A CA 1
ATOM 1438 C C . ARG A 1 190 ? 4.586 -2.803 -5.586 1 89.44 190 ARG A C 1
ATOM 1440 O O . ARG A 1 190 ? 4.824 -3.543 -6.543 1 89.44 190 ARG A O 1
ATOM 1447 N N . THR A 1 191 ? 3.855 -3.191 -4.574 1 90.19 191 THR A N 1
ATOM 1448 C CA . THR A 1 191 ? 3.299 -4.535 -4.5 1 90.19 191 THR A CA 1
ATOM 1449 C C . THR A 1 191 ? 2.324 -4.781 -5.648 1 90.19 191 THR A C 1
ATOM 1451 O O . THR A 1 191 ? 2.279 -5.883 -6.207 1 90.19 191 THR A O 1
ATOM 1454 N N . LYS A 1 192 ? 1.564 -3.816 -5.961 1 89.25 192 LYS A N 1
ATOM 1455 C CA . LYS A 1 192 ? 0.63 -3.953 -7.074 1 89.25 192 LYS A CA 1
ATOM 1456 C C . LYS A 1 192 ? 1.37 -4.195 -8.383 1 89.25 192 LYS A C 1
ATOM 1458 O O . LYS A 1 192 ? 0.994 -5.074 -9.164 1 89.25 192 LYS A O 1
ATOM 1463 N N . ILE A 1 193 ? 2.389 -3.41 -8.617 1 90.06 193 ILE A N 1
ATOM 1464 C CA . ILE A 1 193 ? 3.17 -3.539 -9.844 1 90.06 193 ILE A CA 1
ATOM 1465 C C . ILE A 1 193 ? 3.787 -4.934 -9.922 1 90.06 193 ILE A C 1
ATOM 1467 O O . ILE A 1 193 ? 3.67 -5.617 -10.938 1 90.06 193 ILE A O 1
ATOM 1471 N N . LEU A 1 194 ? 4.379 -5.371 -8.797 1 91.38 194 LEU A N 1
ATOM 1472 C CA . LEU A 1 194 ? 5.066 -6.66 -8.773 1 91.38 194 LEU A CA 1
ATOM 1473 C C . LEU A 1 194 ? 4.074 -7.805 -8.961 1 91.38 194 LEU A C 1
ATOM 1475 O O . LEU A 1 194 ? 4.332 -8.727 -9.734 1 91.38 194 LEU A O 1
ATOM 1479 N N . SER A 1 195 ? 2.918 -7.754 -8.266 1 89.25 195 SER A N 1
ATOM 1480 C CA . SER A 1 195 ? 1.932 -8.82 -8.383 1 89.25 195 SER A CA 1
ATOM 1481 C C . SER A 1 195 ? 1.379 -8.914 -9.797 1 89.25 195 SER A C 1
ATOM 1483 O O . SER A 1 195 ? 1.148 -10.016 -10.312 1 89.25 195 SER A O 1
ATOM 1485 N N . LYS A 1 196 ? 1.196 -7.809 -10.43 1 87.75 196 LYS A N 1
ATOM 1486 C CA . LYS A 1 196 ? 0.676 -7.777 -11.797 1 87.75 196 LYS A CA 1
ATOM 1487 C C . LYS A 1 196 ? 1.658 -8.414 -12.773 1 87.75 196 LYS A C 1
ATOM 1489 O O . LYS A 1 196 ? 1.254 -9.156 -13.672 1 87.75 196 LYS A O 1
ATOM 1494 N N . ILE A 1 197 ? 2.898 -8.164 -12.562 1 88.25 197 ILE A N 1
ATOM 1495 C CA . ILE A 1 197 ? 3.91 -8.625 -13.508 1 88.25 197 ILE A CA 1
ATOM 1496 C C . ILE A 1 197 ? 4.25 -10.086 -13.227 1 88.25 197 ILE A C 1
ATOM 1498 O O . ILE A 1 197 ? 4.379 -10.891 -14.148 1 88.25 197 ILE A O 1
ATOM 1502 N N . LEU A 1 198 ? 4.297 -10.469 -11.969 1 89 198 LEU A N 1
ATOM 1503 C CA . LEU A 1 198 ? 4.898 -11.75 -11.617 1 89 198 LEU A CA 1
ATOM 1504 C C . LEU A 1 198 ? 3.828 -12.828 -11.492 1 89 198 LEU A C 1
ATOM 1506 O O . LEU A 1 198 ? 4.121 -14.016 -11.648 1 89 198 LEU A O 1
ATOM 1510 N N . PHE A 1 199 ? 2.582 -12.453 -11.195 1 86.06 199 PHE A N 1
ATOM 1511 C CA . PHE A 1 199 ? 1.616 -13.484 -10.828 1 86.06 199 PHE A CA 1
ATOM 1512 C C . PHE A 1 199 ? 0.447 -13.5 -11.805 1 86.06 199 PHE A C 1
ATOM 1514 O O . PHE A 1 199 ? -0.572 -14.141 -11.555 1 86.06 199 PHE A O 1
ATOM 1521 N N . SER A 1 200 ? 0.568 -12.781 -12.883 1 77.25 200 SER A N 1
ATOM 1522 C CA . SER A 1 200 ? -0.468 -12.859 -13.906 1 77.25 200 SER A CA 1
ATOM 1523 C C . SER A 1 200 ? -0.246 -14.062 -14.828 1 77.25 200 SER A C 1
ATOM 1525 O O . SER A 1 200 ? -0.189 -13.906 -16.047 1 77.25 200 SER A O 1
ATOM 1527 N N . PHE A 1 201 ? -0.19 -15.211 -14.258 1 64.81 201 PHE A N 1
ATOM 1528 C CA . PHE A 1 201 ? 0.173 -16.422 -14.992 1 64.81 201 PHE A CA 1
ATOM 1529 C C . PHE A 1 201 ? -0.896 -16.781 -16.016 1 64.81 201 PHE A C 1
ATOM 1531 O O . PHE A 1 201 ? -0.589 -17.328 -17.078 1 64.81 201 PHE A O 1
ATOM 1538 N N . HIS A 1 202 ? -2.141 -16.516 -15.68 1 56.81 202 HIS A N 1
ATOM 1539 C CA . HIS A 1 202 ? -3.229 -16.922 -16.562 1 56.81 202 HIS A CA 1
ATOM 1540 C C . HIS A 1 202 ? -3.15 -16.203 -17.906 1 56.81 202 HIS A C 1
ATOM 1542 O O . HIS A 1 202 ? -3.711 -16.672 -18.891 1 56.81 202 HIS A O 1
ATOM 1548 N N . ALA A 1 203 ? -2.58 -15.117 -17.922 1 57.91 203 ALA A N 1
ATOM 1549 C CA . ALA A 1 203 ? -2.609 -14.383 -19.188 1 57.91 203 ALA A CA 1
ATOM 1550 C C . ALA A 1 203 ? -1.333 -14.617 -19.984 1 57.91 203 ALA A C 1
ATOM 1552 O O . ALA A 1 203 ? -1.375 -14.727 -21.219 1 57.91 203 ALA A O 1
ATOM 1553 N N . TYR A 1 204 ? -0.191 -14.617 -19.422 1 57.44 204 TYR A N 1
ATOM 1554 C CA . TYR A 1 204 ? 1.03 -14.68 -20.203 1 57.44 204 TYR A CA 1
ATOM 1555 C C . TYR A 1 204 ? 2.221 -15.086 -19.359 1 57.44 204 TYR A C 1
ATOM 1557 O O . TYR A 1 204 ? 3.148 -14.305 -19.141 1 57.44 204 TYR A O 1
ATOM 1565 N N . PRO A 1 205 ? 2.039 -16.406 -18.828 1 55.66 205 PRO A N 1
ATOM 1566 C CA . PRO A 1 205 ? 3.111 -16.656 -17.859 1 55.66 205 PRO A CA 1
ATOM 1567 C C . PRO A 1 205 ? 4.5 -16.406 -18.453 1 55.66 205 PRO A C 1
ATOM 1569 O O . PRO A 1 205 ? 5.398 -15.953 -17.734 1 55.66 205 PRO A O 1
ATOM 1572 N N . MET A 1 206 ? 4.707 -16.844 -19.672 1 58.41 206 MET A N 1
ATOM 1573 C CA . MET A 1 206 ? 6.051 -16.734 -20.219 1 58.41 206 MET A CA 1
ATOM 1574 C C . MET A 1 206 ? 6.09 -15.719 -21.359 1 58.41 206 MET A C 1
ATOM 1576 O O . MET A 1 206 ? 7.02 -15.727 -22.172 1 58.41 206 MET A O 1
ATOM 1580 N N . ARG A 1 207 ? 4.879 -14.961 -21.438 1 55.62 207 ARG A N 1
ATOM 1581 C CA . ARG A 1 207 ? 4.891 -13.977 -22.516 1 55.62 207 ARG A CA 1
ATOM 1582 C C . ARG A 1 207 ? 5.59 -12.695 -22.078 1 55.62 207 ARG A C 1
ATOM 1584 O O . ARG A 1 207 ? 5.445 -12.266 -20.922 1 55.62 207 ARG A O 1
ATOM 1591 N N . TRP A 1 208 ? 6.703 -12.43 -22.5 1 49.47 208 TRP A N 1
ATOM 1592 C CA . TRP A 1 208 ? 7.16 -11.078 -22.203 1 49.47 208 TRP A CA 1
ATOM 1593 C C . TRP A 1 208 ? 6.277 -10.039 -22.875 1 49.47 208 TRP A C 1
ATOM 1595 O O . TRP A 1 208 ? 6.039 -10.109 -24.094 1 49.47 208 TRP A O 1
ATOM 1605 N N . LYS A 1 209 ? 5.215 -9.555 -22.25 1 47.84 209 LYS A N 1
ATOM 1606 C CA . LYS A 1 209 ? 4.289 -8.602 -22.844 1 47.84 209 LYS A CA 1
ATOM 1607 C C . LYS A 1 209 ? 4.973 -7.793 -23.953 1 47.84 209 LYS A C 1
ATOM 1609 O O . LYS A 1 209 ? 4.305 -7.184 -24.781 1 47.84 209 LYS A O 1
ATOM 1614 N N . VAL A 1 210 ? 6.121 -7.164 -23.656 1 41.19 210 VAL A N 1
ATOM 1615 C CA . VAL A 1 210 ? 6.48 -6.047 -24.531 1 41.19 210 VAL A CA 1
ATOM 1616 C C . VAL A 1 210 ? 6.441 -6.492 -25.984 1 41.19 210 VAL A C 1
ATOM 1618 O O . VAL A 1 210 ? 6.227 -5.676 -26.891 1 41.19 210 VAL A O 1
ATOM 1621 N N . SER A 1 211 ? 7.145 -7.523 -26.469 1 41.41 211 SER A N 1
ATOM 1622 C CA . SER A 1 211 ? 7.266 -7.73 -27.906 1 41.41 211 SER A CA 1
ATOM 1623 C C . SER A 1 211 ? 6.297 -8.797 -28.391 1 41.41 211 SER A C 1
ATOM 1625 O O . SER A 1 211 ? 5.809 -9.609 -27.609 1 41.41 211 SER A O 1
ATOM 1627 N N . ASN A 1 212 ? 5.57 -8.562 -29.516 1 45.59 212 ASN A N 1
ATOM 1628 C CA . ASN A 1 212 ? 4.875 -9.484 -30.406 1 45.59 212 ASN A CA 1
ATOM 1629 C C . ASN A 1 212 ? 5.547 -10.852 -30.438 1 45.59 212 ASN A C 1
ATOM 1631 O O . ASN A 1 212 ? 5.316 -11.641 -31.359 1 45.59 212 ASN A O 1
ATOM 1635 N N . LYS A 1 213 ? 6.609 -11.023 -29.578 1 50.59 213 LYS A N 1
ATOM 1636 C CA . LYS A 1 213 ? 7.359 -12.25 -29.812 1 50.59 213 LYS A CA 1
ATOM 1637 C C . LYS A 1 213 ? 6.684 -13.445 -29.141 1 50.59 213 LYS A C 1
ATOM 1639 O O . LYS A 1 213 ? 5.961 -13.289 -28.156 1 50.59 213 LYS A O 1
ATOM 1644 N N . PRO A 1 214 ? 6.938 -14.609 -29.719 1 52.06 214 PRO A N 1
ATOM 1645 C CA . PRO A 1 214 ? 6.328 -15.914 -29.453 1 52.06 214 PRO A CA 1
ATOM 1646 C C . PRO A 1 214 ? 6.52 -16.375 -28.016 1 52.06 214 PRO A C 1
ATOM 1648 O O . PRO A 1 214 ? 7.445 -15.922 -27.328 1 52.06 214 PRO A O 1
ATOM 1651 N N . ARG A 1 215 ? 5.598 -17.062 -27.438 1 60.16 215 ARG A N 1
ATOM 1652 C CA . ARG A 1 215 ? 5.676 -17.875 -26.234 1 60.16 215 ARG A CA 1
ATOM 1653 C C . ARG A 1 215 ? 7.004 -18.625 -26.156 1 60.16 215 ARG A C 1
ATOM 1655 O O . ARG A 1 215 ? 7.477 -19.172 -27.156 1 60.16 215 ARG A O 1
ATOM 1662 N N . HIS A 1 216 ? 7.832 -18.234 -25.125 1 61.47 216 HIS A N 1
ATOM 1663 C CA . HIS A 1 216 ? 9.055 -19.016 -24.938 1 61.47 216 HIS A CA 1
ATOM 1664 C C . HIS A 1 216 ? 8.781 -20.281 -24.141 1 61.47 216 HIS A C 1
ATOM 1666 O O . HIS A 1 216 ? 8.164 -20.219 -23.078 1 61.47 216 HIS A O 1
ATOM 1672 N N . TYR A 1 217 ? 8.852 -21.281 -24.828 1 79.62 217 TYR A N 1
ATOM 1673 C CA . TYR A 1 217 ? 8.836 -22.531 -24.078 1 79.62 217 TYR A CA 1
ATOM 1674 C C . TYR A 1 217 ? 10.219 -22.828 -23.5 1 79.62 217 TYR A C 1
ATOM 1676 O O . TYR A 1 217 ? 11.078 -23.375 -24.188 1 79.62 217 TYR A O 1
ATOM 1684 N N . ILE A 1 218 ? 10.453 -22.359 -22.297 1 90.69 218 ILE A N 1
ATOM 1685 C CA . ILE A 1 218 ? 11.719 -22.578 -21.609 1 90.69 218 ILE A CA 1
ATOM 1686 C C . ILE A 1 218 ? 11.562 -23.688 -20.562 1 90.69 218 ILE A C 1
ATOM 1688 O O . ILE A 1 218 ? 11.422 -23.406 -19.375 1 90.69 218 ILE A O 1
ATOM 1692 N N . MET A 1 219 ? 11.625 -24.828 -21.062 1 92.69 219 MET A N 1
ATOM 1693 C CA . MET A 1 219 ? 11.453 -26 -20.203 1 92.69 219 MET A CA 1
ATOM 1694 C C . MET A 1 219 ? 12.008 -27.25 -20.875 1 92.69 219 MET A C 1
ATOM 1696 O O . MET A 1 219 ? 12.352 -27.234 -22.062 1 92.69 219 MET A O 1
ATOM 1700 N N . CYS A 1 220 ? 12.133 -28.25 -20.141 1 94.19 220 CYS A N 1
ATOM 1701 C CA . CYS A 1 220 ? 12.641 -29.516 -20.688 1 94.19 220 CYS A CA 1
ATOM 1702 C C . CYS A 1 220 ? 11.602 -30.172 -21.578 1 94.19 220 CYS A C 1
ATOM 1704 O O . CYS A 1 220 ? 10.422 -29.812 -21.531 1 94.19 220 CYS A O 1
ATOM 1706 N N . ASP A 1 221 ? 11.984 -31.141 -22.312 1 91.94 221 ASP A N 1
ATOM 1707 C CA . ASP A 1 221 ? 11.094 -31.828 -23.25 1 91.94 221 ASP A CA 1
ATOM 1708 C C . ASP A 1 221 ? 9.977 -32.562 -22.5 1 91.94 221 ASP A C 1
ATOM 1710 O O . ASP A 1 221 ? 8.836 -32.562 -22.953 1 91.94 221 ASP A O 1
ATOM 1714 N N . GLY A 1 222 ? 10.32 -33.156 -21.391 1 92.06 222 GLY A N 1
ATOM 1715 C CA . GLY A 1 222 ? 9.312 -33.844 -20.609 1 92.06 222 GLY A CA 1
ATOM 1716 C C . GLY A 1 222 ? 8.195 -32.938 -20.141 1 92.06 222 GLY A C 1
ATOM 1717 O O . GLY A 1 222 ? 7.016 -33.281 -20.281 1 92.06 222 GLY A O 1
ATOM 1718 N N . CYS A 1 223 ? 8.578 -31.859 -19.609 1 92.81 223 CYS A N 1
ATOM 1719 C CA . CYS A 1 223 ? 7.586 -30.891 -19.156 1 92.81 223 CYS A CA 1
ATOM 1720 C C . CYS A 1 223 ? 6.785 -30.328 -20.328 1 92.81 223 CYS A C 1
ATOM 1722 O O . CYS A 1 223 ? 5.57 -30.156 -20.219 1 92.81 223 CYS A O 1
ATOM 1724 N N . ARG A 1 224 ? 7.398 -30.047 -21.375 1 90.5 224 ARG A N 1
ATOM 1725 C CA . ARG A 1 224 ? 6.734 -29.5 -22.562 1 90.5 224 ARG A CA 1
ATOM 1726 C C . ARG A 1 224 ? 5.695 -30.484 -23.094 1 90.5 224 ARG A C 1
ATOM 1728 O O . ARG A 1 224 ? 4.555 -30.094 -23.375 1 90.5 224 ARG A O 1
ATOM 1735 N N . GLU A 1 225 ? 6.094 -31.688 -23.25 1 91.12 225 GLU A N 1
ATOM 1736 C CA . GLU A 1 225 ? 5.203 -32.719 -23.781 1 91.12 225 GLU A CA 1
ATOM 1737 C C . GLU A 1 225 ? 3.99 -32.906 -22.875 1 91.12 225 GLU A C 1
ATOM 1739 O O . GLU A 1 225 ? 2.865 -33.062 -23.359 1 91.12 225 GLU A O 1
ATOM 1744 N N . PHE A 1 226 ? 4.266 -32.969 -21.672 1 92.56 226 PHE A N 1
ATOM 1745 C CA . PHE A 1 226 ? 3.186 -33.125 -20.703 1 92.56 226 PHE A CA 1
ATOM 1746 C C . PHE A 1 226 ? 2.154 -32 -20.859 1 92.56 226 PHE A C 1
ATOM 1748 O O . PHE A 1 226 ? 0.952 -32.281 -20.906 1 92.56 226 PHE A O 1
ATOM 1755 N N . LEU A 1 227 ? 2.598 -30.719 -20.875 1 89.19 227 LEU A N 1
ATOM 1756 C CA . LEU A 1 227 ? 1.698 -29.578 -20.969 1 89.19 227 LEU A CA 1
ATOM 1757 C C . LEU A 1 227 ? 0.964 -29.562 -22.297 1 89.19 227 LEU A C 1
ATOM 1759 O O . LEU A 1 227 ? -0.227 -29.234 -22.359 1 89.19 227 LEU A O 1
ATOM 1763 N N . GLU A 1 228 ? 1.635 -29.891 -23.328 1 88.38 228 GLU A N 1
ATOM 1764 C CA . GLU A 1 228 ? 1.023 -29.922 -24.641 1 88.38 228 GLU A CA 1
ATOM 1765 C C . GLU A 1 228 ? -0.053 -31 -24.734 1 88.38 228 GLU A C 1
ATOM 1767 O O . GLU A 1 228 ? -1.132 -30.75 -25.281 1 88.38 228 GLU A O 1
ATOM 1772 N N . ASP A 1 229 ? 0.274 -32.125 -24.203 1 90.62 229 ASP A N 1
ATOM 1773 C CA . ASP A 1 229 ? -0.647 -33.25 -24.25 1 90.62 229 ASP A CA 1
ATOM 1774 C C . ASP A 1 229 ? -1.944 -32.938 -23.5 1 90.62 229 ASP A C 1
ATOM 1776 O O . ASP A 1 229 ? -3.01 -33.469 -23.859 1 90.62 229 ASP A O 1
ATOM 1780 N N . ARG A 1 230 ? -1.846 -32.094 -22.594 1 90.12 230 ARG A N 1
ATOM 1781 C CA . ARG A 1 230 ? -3 -31.812 -21.75 1 90.12 230 ARG A CA 1
ATOM 1782 C C . ARG A 1 230 ? -3.639 -30.484 -22.141 1 90.12 230 ARG A C 1
ATOM 1784 O O . ARG A 1 230 ? -4.562 -30.016 -21.469 1 90.12 230 ARG A O 1
ATOM 1791 N N . GLY A 1 231 ? -3.07 -29.844 -23.125 1 86.5 231 GLY A N 1
ATOM 1792 C CA . GLY A 1 231 ? -3.621 -28.594 -23.609 1 86.5 231 GLY A CA 1
ATOM 1793 C C . GLY A 1 231 ? -3.354 -27.422 -22.672 1 86.5 231 GLY A C 1
ATOM 1794 O O . GLY A 1 231 ? -4.098 -26.438 -22.672 1 86.5 231 GLY A O 1
ATOM 1795 N N . LEU A 1 232 ? -2.355 -27.516 -21.891 1 88.31 232 LEU A N 1
ATOM 1796 C CA . LEU A 1 232 ? -2.014 -26.484 -20.906 1 88.31 232 LEU A CA 1
ATOM 1797 C C . LEU A 1 232 ? -0.957 -25.547 -21.453 1 88.31 232 LEU A C 1
ATOM 1799 O O . LEU A 1 232 ? 0.072 -25.312 -20.812 1 88.31 232 LEU A O 1
ATOM 1803 N N . LYS A 1 233 ? -1.269 -24.922 -22.531 1 80.38 233 LYS A N 1
ATOM 1804 C CA . LYS A 1 233 ? -0.323 -24.062 -23.25 1 80.38 233 LYS A CA 1
ATOM 1805 C C . LYS A 1 233 ? 0.025 -22.828 -22.438 1 80.38 233 LYS A C 1
ATOM 1807 O O . LYS A 1 233 ? 1.114 -22.266 -22.578 1 80.38 233 LYS A O 1
ATOM 1812 N N . ASN A 1 234 ? -0.83 -22.438 -21.578 1 80.56 234 ASN A N 1
ATOM 1813 C CA . ASN A 1 234 ? -0.608 -21.203 -20.828 1 80.56 234 ASN A CA 1
ATOM 1814 C C . ASN A 1 234 ? -0.286 -21.5 -19.359 1 80.56 234 ASN A C 1
ATOM 1816 O O . ASN A 1 234 ? -0.305 -20.594 -18.531 1 80.56 234 ASN A O 1
ATOM 1820 N N . SER A 1 235 ? -0.02 -22.688 -19.062 1 84.56 235 SER A N 1
ATOM 1821 C CA . SER A 1 235 ? 0.41 -23.016 -17.703 1 84.56 235 SER A CA 1
ATOM 1822 C C . SER A 1 235 ? 1.916 -22.828 -17.547 1 84.56 235 SER A C 1
ATOM 1824 O O . SER A 1 235 ? 2.693 -23.266 -18.391 1 84.56 235 SER A O 1
ATOM 1826 N N . PRO A 1 236 ? 2.318 -22.188 -16.547 1 87.25 236 PRO A N 1
ATOM 1827 C CA . PRO A 1 236 ? 3.756 -22 -16.344 1 87.25 236 PRO A CA 1
ATOM 1828 C C . PRO A 1 236 ? 4.449 -23.266 -15.852 1 87.25 236 PRO A C 1
ATOM 1830 O O . PRO A 1 236 ? 3.838 -24.078 -15.148 1 87.25 236 PRO A O 1
ATOM 1833 N N . PRO A 1 237 ? 5.711 -23.406 -16.312 1 88.5 237 PRO A N 1
ATOM 1834 C CA . PRO A 1 237 ? 6.488 -24.5 -15.727 1 88.5 237 PRO A CA 1
ATOM 1835 C C . PRO A 1 237 ? 6.762 -24.297 -14.242 1 88.5 237 PRO A C 1
ATOM 1837 O O . PRO A 1 237 ? 6.676 -23.156 -13.742 1 88.5 237 PRO A O 1
ATOM 1840 N N . ALA A 1 238 ? 7.102 -25.328 -13.555 1 88.69 238 ALA A N 1
ATOM 1841 C CA . ALA A 1 238 ? 7.273 -25.312 -12.102 1 88.69 238 ALA A CA 1
ATOM 1842 C C . ALA A 1 238 ? 8.336 -24.297 -11.688 1 88.69 238 ALA A C 1
ATOM 1844 O O . ALA A 1 238 ? 8.18 -23.625 -10.672 1 88.69 238 ALA A O 1
ATOM 1845 N N . TRP A 1 239 ? 9.453 -24.234 -12.469 1 90.94 239 TRP A N 1
ATOM 1846 C CA . TRP A 1 239 ? 10.531 -23.328 -12.062 1 90.94 239 TRP A CA 1
ATOM 1847 C C . TRP A 1 239 ? 10.07 -21.875 -12.109 1 90.94 239 TRP A C 1
ATOM 1849 O O . TRP A 1 239 ? 10.523 -21.047 -11.32 1 90.94 239 TRP A O 1
ATOM 1859 N N . LEU A 1 240 ? 9.18 -21.516 -13.031 1 90.56 240 LEU A N 1
ATOM 1860 C CA . LEU A 1 240 ? 8.711 -20.141 -13.164 1 90.56 240 LEU A CA 1
ATOM 1861 C C . LEU A 1 240 ? 7.84 -19.75 -11.977 1 90.56 240 LEU A C 1
ATOM 1863 O O . LEU A 1 240 ? 7.91 -18.609 -11.508 1 90.56 240 LEU A O 1
ATOM 1867 N N . VAL A 1 241 ? 6.984 -20.672 -11.578 1 89.56 241 VAL A N 1
ATOM 1868 C CA . VAL A 1 241 ? 6.156 -20.422 -10.398 1 89.56 241 VAL A CA 1
ATOM 1869 C C . VAL A 1 241 ? 7.051 -20.188 -9.18 1 89.56 241 VAL A C 1
ATOM 1871 O O . VAL A 1 241 ? 6.824 -19.266 -8.414 1 89.56 241 VAL A O 1
ATOM 1874 N N . CYS A 1 242 ? 8.023 -21.031 -9.039 1 89.31 242 CYS A N 1
ATOM 1875 C CA . CYS A 1 242 ? 8.977 -20.906 -7.949 1 89.31 242 CYS A CA 1
ATOM 1876 C C . CYS A 1 242 ? 9.75 -19.594 -8.055 1 89.31 242 CYS A C 1
ATOM 1878 O O . CYS A 1 242 ? 9.914 -18.875 -7.066 1 89.31 242 CYS A O 1
ATOM 1880 N N . TRP A 1 243 ? 10.203 -19.312 -9.227 1 91.81 243 TRP A N 1
ATOM 1881 C CA . TRP A 1 243 ? 10.953 -18.094 -9.477 1 91.81 243 TRP A CA 1
ATOM 1882 C C . TRP A 1 243 ? 10.125 -16.859 -9.133 1 91.81 243 TRP A C 1
ATOM 1884 O O . TRP A 1 243 ? 10.617 -15.93 -8.492 1 91.81 243 TRP A O 1
ATOM 1894 N N . ALA A 1 244 ? 8.875 -16.859 -9.594 1 90.62 244 ALA A N 1
ATOM 1895 C CA . ALA A 1 244 ? 8.008 -15.703 -9.375 1 90.62 244 ALA A CA 1
ATOM 1896 C C . ALA A 1 244 ? 7.824 -15.43 -7.883 1 90.62 244 ALA A C 1
ATOM 1898 O O . ALA A 1 244 ? 7.887 -14.281 -7.441 1 90.62 244 ALA A O 1
ATOM 1899 N N . SER A 1 245 ? 7.602 -16.453 -7.137 1 89 245 SER A N 1
ATOM 1900 C CA . SER A 1 245 ? 7.434 -16.328 -5.695 1 89 245 SER A CA 1
ATOM 1901 C C . SER A 1 245 ? 8.703 -15.797 -5.039 1 89 245 SER A C 1
ATOM 1903 O O . SER A 1 245 ? 8.648 -14.914 -4.18 1 89 245 SER A O 1
ATOM 1905 N N . HIS A 1 246 ? 9.82 -16.328 -5.457 1 90.44 246 HIS A N 1
ATOM 1906 C CA . HIS A 1 246 ? 11.109 -15.906 -4.934 1 90.44 246 HIS A CA 1
ATOM 1907 C C . HIS A 1 246 ? 11.43 -14.469 -5.344 1 90.44 246 HIS A C 1
ATOM 1909 O O . HIS A 1 246 ? 11.867 -13.664 -4.52 1 90.44 246 HIS A O 1
ATOM 1915 N N . ALA A 1 247 ? 11.234 -14.219 -6.574 1 92.44 247 ALA A N 1
ATOM 1916 C CA . ALA A 1 247 ? 11.523 -12.891 -7.113 1 92.44 247 ALA A CA 1
ATOM 1917 C C . ALA A 1 247 ? 10.664 -11.828 -6.438 1 92.44 247 ALA A C 1
ATOM 1919 O O . ALA A 1 247 ? 11.141 -10.727 -6.156 1 92.44 247 ALA A O 1
ATOM 1920 N N . TYR A 1 248 ? 9.422 -12.164 -6.223 1 91.75 248 TYR A N 1
ATOM 1921 C CA . TYR A 1 248 ? 8.508 -11.227 -5.574 1 91.75 248 TYR A CA 1
ATOM 1922 C C . TYR A 1 248 ? 9.07 -10.758 -4.234 1 91.75 248 TYR A C 1
ATOM 1924 O O . TYR A 1 248 ? 9.125 -9.555 -3.963 1 91.75 248 TYR A O 1
ATOM 1932 N N . LEU A 1 249 ? 9.531 -11.664 -3.42 1 87.88 249 LEU A N 1
ATOM 1933 C CA . LEU A 1 249 ? 10.039 -11.352 -2.09 1 87.88 249 LEU A CA 1
ATOM 1934 C C . LEU A 1 249 ? 11.289 -10.484 -2.176 1 87.88 249 LEU A C 1
ATOM 1936 O O . LEU A 1 249 ? 11.453 -9.547 -1.396 1 87.88 249 LEU A O 1
ATOM 1940 N N . GLN A 1 250 ? 12.125 -10.766 -3.143 1 89.44 250 GLN A N 1
ATOM 1941 C CA . GLN A 1 250 ? 13.359 -10 -3.289 1 89.44 250 GLN A CA 1
ATOM 1942 C C . GLN A 1 250 ? 13.086 -8.602 -3.832 1 89.44 250 GLN A C 1
ATOM 1944 O O . GLN A 1 250 ? 13.742 -7.641 -3.434 1 89.44 250 GLN A O 1
ATOM 1949 N N . LEU A 1 251 ? 12.086 -8.531 -4.652 1 91.06 251 LEU A N 1
ATOM 1950 C CA . LEU A 1 251 ? 11.844 -7.281 -5.363 1 91.06 251 LEU A CA 1
ATOM 1951 C C . LEU A 1 251 ? 10.969 -6.344 -4.535 1 91.06 251 LEU A C 1
ATOM 1953 O O . LEU A 1 251 ? 10.797 -5.176 -4.891 1 91.06 251 LEU A O 1
ATOM 1957 N N . LEU A 1 252 ? 10.453 -6.824 -3.426 1 86.69 252 LEU A N 1
ATOM 1958 C CA . LEU A 1 252 ? 9.695 -5.977 -2.514 1 86.69 252 LEU A CA 1
ATOM 1959 C C . LEU A 1 252 ? 10.578 -4.887 -1.92 1 86.69 252 LEU A C 1
ATOM 1961 O O . LEU A 1 252 ? 10.117 -3.775 -1.659 1 86.69 252 LEU A O 1
ATOM 1965 N N . SER A 1 253 ? 11.859 -5.234 -1.804 1 78.06 253 SER A N 1
ATOM 1966 C CA . SER A 1 253 ? 12.727 -4.297 -1.1 1 78.06 253 SER A CA 1
ATOM 1967 C C . SER A 1 253 ? 13.922 -3.9 -1.959 1 78.06 253 SER A C 1
ATOM 1969 O O . SER A 1 253 ? 14.766 -3.105 -1.533 1 78.06 253 SER A O 1
ATOM 1971 N N . ASN A 1 254 ? 14 -4.492 -3.127 1 83.44 254 ASN A N 1
ATOM 1972 C CA . ASN A 1 254 ? 15.141 -4.215 -3.99 1 83.44 254 ASN A CA 1
ATOM 1973 C C . ASN A 1 254 ? 14.695 -3.832 -5.398 1 83.44 254 ASN A C 1
ATOM 1975 O O . ASN A 1 254 ? 13.68 -4.324 -5.891 1 83.44 254 ASN A O 1
ATOM 1979 N N . SER A 1 255 ? 15.523 -2.928 -5.941 1 85 255 SER A N 1
ATOM 1980 C CA . SER A 1 255 ? 15.32 -2.678 -7.367 1 85 255 SER A CA 1
ATOM 1981 C C . SER A 1 255 ? 15.852 -3.832 -8.211 1 85 255 SER A C 1
ATOM 1983 O O . SER A 1 255 ? 16.672 -4.625 -7.738 1 85 255 SER A O 1
ATOM 1985 N N . PRO A 1 256 ? 15.352 -3.975 -9.422 1 91.62 256 PRO A N 1
ATOM 1986 C CA . PRO A 1 256 ? 15.852 -5.043 -10.289 1 91.62 256 PRO A CA 1
ATOM 1987 C C . PRO A 1 256 ? 17.359 -4.996 -10.477 1 91.62 256 PRO A C 1
ATOM 1989 O O . PRO A 1 256 ? 18 -6.039 -10.617 1 91.62 256 PRO A O 1
ATOM 1992 N N . ASP A 1 257 ? 17.969 -3.785 -10.391 1 89.69 257 ASP A N 1
ATOM 1993 C CA . ASP A 1 257 ? 19.406 -3.631 -10.57 1 89.69 257 ASP A CA 1
ATOM 1994 C C . ASP A 1 257 ? 20.172 -4.152 -9.352 1 89.69 257 ASP A C 1
ATOM 1996 O O . ASP A 1 257 ? 21.344 -4.52 -9.461 1 89.69 257 ASP A O 1
ATOM 2000 N N . GLN A 1 258 ? 19.562 -4.176 -8.234 1 87.44 258 GLN A N 1
ATOM 2001 C CA . GLN A 1 258 ? 20.203 -4.605 -6.996 1 87.44 258 GLN A CA 1
ATOM 2002 C C . GLN A 1 258 ? 20.156 -6.125 -6.855 1 87.44 258 GLN A C 1
ATOM 2004 O O . GLN A 1 258 ? 20.875 -6.691 -6.02 1 87.44 258 GLN A O 1
ATOM 2009 N N . VAL A 1 259 ? 19.391 -6.777 -7.621 1 93.31 259 VAL A N 1
ATOM 2010 C CA . VAL A 1 259 ? 19.266 -8.234 -7.582 1 93.31 259 VAL A CA 1
ATOM 2011 C C . VAL A 1 259 ? 19.375 -8.797 -8.992 1 93.31 259 VAL A C 1
ATOM 2013 O O . VAL A 1 259 ? 18.5 -9.555 -9.43 1 93.31 259 VAL A O 1
ATOM 2016 N N . PRO A 1 260 ? 20.453 -8.602 -9.656 1 94 260 PRO A N 1
ATOM 2017 C CA . PRO A 1 260 ? 20.594 -9.047 -11.039 1 94 260 PRO A CA 1
ATOM 2018 C C . PRO A 1 260 ? 20.578 -10.57 -11.18 1 94 260 PRO A C 1
ATOM 2020 O O . PRO A 1 260 ? 20.234 -11.086 -12.25 1 94 260 PRO A O 1
ATOM 2023 N N . GLU A 1 261 ? 20.875 -11.25 -10.141 1 95.69 261 GLU A N 1
ATOM 2024 C CA . GLU A 1 261 ? 20.922 -12.711 -10.164 1 95.69 261 GLU A CA 1
ATOM 2025 C C . GLU A 1 261 ? 19.562 -13.305 -10.484 1 95.69 261 GLU A C 1
ATOM 2027 O O . GLU A 1 261 ? 19.469 -14.438 -10.977 1 95.69 261 GLU A O 1
ATOM 2032 N N . LEU A 1 262 ? 18.469 -12.617 -10.234 1 96.25 262 LEU A N 1
ATOM 2033 C CA . LEU A 1 262 ? 17.125 -13.094 -10.477 1 96.25 262 LEU A CA 1
ATOM 2034 C C . LEU A 1 262 ? 16.891 -13.32 -11.969 1 96.25 262 LEU A C 1
ATOM 2036 O O . LEU A 1 262 ? 16.016 -14.102 -12.352 1 96.25 262 LEU A O 1
ATOM 2040 N N . PHE A 1 263 ? 17.719 -12.617 -12.781 1 94.94 263 PHE A N 1
ATOM 2041 C CA . PHE A 1 263 ? 17.422 -12.602 -14.211 1 94.94 263 PHE A CA 1
ATOM 2042 C C . PHE A 1 263 ? 18.5 -13.359 -14.992 1 94.94 263 PHE A C 1
ATOM 2044 O O . PHE A 1 263 ? 18.5 -13.344 -16.219 1 94.94 263 PHE A O 1
ATOM 2051 N N . ASP A 1 264 ? 19.328 -14 -14.25 1 95.69 264 ASP A N 1
ATOM 2052 C CA . ASP A 1 264 ? 20.375 -14.836 -14.82 1 95.69 264 ASP A CA 1
ATOM 2053 C C . ASP A 1 264 ? 20 -16.312 -14.758 1 95.69 264 ASP A C 1
ATOM 2055 O O . ASP A 1 264 ? 19.375 -16.766 -13.797 1 95.69 264 ASP A O 1
ATOM 2059 N N . VAL A 1 265 ? 20.422 -17.062 -15.773 1 95.25 265 VAL A N 1
ATOM 2060 C CA . VAL A 1 265 ? 20.047 -18.469 -15.898 1 95.25 265 VAL A CA 1
ATOM 2061 C C . VAL A 1 265 ? 20.516 -19.234 -14.656 1 95.25 265 VAL A C 1
ATOM 2063 O O . VAL A 1 265 ? 19.906 -20.25 -14.297 1 95.25 265 VAL A O 1
ATOM 2066 N N . ARG A 1 266 ? 21.625 -18.859 -14.008 1 95.38 266 ARG A N 1
ATOM 2067 C CA . ARG A 1 266 ? 22.188 -19.531 -12.844 1 95.38 266 ARG A CA 1
ATOM 2068 C C . ARG A 1 266 ? 21.203 -19.547 -11.68 1 95.38 266 ARG A C 1
ATOM 2070 O O . ARG A 1 266 ? 21.359 -20.312 -10.727 1 95.38 266 ARG A O 1
ATOM 2077 N N . VAL A 1 267 ? 20.078 -18.672 -11.766 1 97.25 267 VAL A N 1
ATOM 2078 C CA . VAL A 1 267 ? 19.078 -18.594 -10.703 1 97.25 267 VAL A CA 1
ATOM 2079 C C . VAL A 1 267 ? 18.344 -19.938 -10.586 1 97.25 267 VAL A C 1
ATOM 2081 O O . VAL A 1 267 ? 17.906 -20.312 -9.5 1 97.25 267 VAL A O 1
ATOM 2084 N N . LEU A 1 268 ? 18.266 -20.625 -11.664 1 96.44 268 LEU A N 1
ATOM 2085 C CA . LEU A 1 268 ? 17.531 -21.875 -11.672 1 96.44 268 LEU A CA 1
ATOM 2086 C C . LEU A 1 268 ? 18.203 -22.906 -10.773 1 96.44 268 LEU A C 1
ATOM 2088 O O . LEU A 1 268 ? 17.531 -23.578 -9.992 1 96.44 268 LEU A O 1
ATOM 2092 N N . ALA A 1 269 ? 19.484 -23 -10.922 1 96 269 ALA A N 1
ATOM 2093 C CA . ALA A 1 269 ? 20.234 -23.922 -10.078 1 96 269 ALA A CA 1
ATOM 2094 C C . ALA A 1 269 ? 20.109 -23.547 -8.609 1 96 269 ALA A C 1
ATOM 2096 O O . ALA A 1 269 ? 20.016 -24.422 -7.738 1 96 269 ALA A O 1
ATOM 2097 N N . ARG A 1 270 ? 20.172 -22.328 -8.336 1 95.56 270 ARG A N 1
ATOM 2098 C CA . ARG A 1 270 ? 20.031 -21.844 -6.969 1 95.56 270 ARG A CA 1
ATOM 2099 C C . ARG A 1 270 ? 18.672 -22.203 -6.395 1 95.56 270 ARG A C 1
ATOM 2101 O O . ARG A 1 270 ? 18.562 -22.641 -5.246 1 95.56 270 ARG A O 1
ATOM 2108 N N . LEU A 1 271 ? 17.641 -22 -7.199 1 93.44 271 LEU A N 1
ATOM 2109 C CA . LEU A 1 271 ? 16.281 -22.312 -6.77 1 93.44 271 LEU A CA 1
ATOM 2110 C C . LEU A 1 271 ? 16.109 -23.812 -6.543 1 93.44 271 LEU A C 1
ATOM 2112 O O . LEU A 1 271 ? 15.461 -24.234 -5.578 1 93.44 271 LEU A O 1
ATOM 2116 N N . GLU A 1 272 ? 16.641 -24.531 -7.488 1 93.69 272 GLU A N 1
ATOM 2117 C CA . GLU A 1 272 ? 16.594 -25.984 -7.336 1 93.69 272 GLU A CA 1
ATOM 2118 C C . GLU A 1 272 ? 17.234 -26.422 -6.02 1 93.69 272 GLU A C 1
ATOM 2120 O O . GLU A 1 272 ? 16.734 -27.344 -5.355 1 93.69 272 GLU A O 1
ATOM 2125 N N . GLY A 1 273 ? 18.391 -25.828 -5.68 1 93.19 273 GLY A N 1
ATOM 2126 C CA . GLY A 1 273 ? 19.062 -26.141 -4.426 1 93.19 273 GLY A CA 1
ATOM 2127 C C . GLY A 1 273 ? 18.25 -25.734 -3.207 1 93.19 273 GLY A C 1
ATOM 2128 O O . GLY A 1 273 ? 18.172 -26.484 -2.23 1 93.19 273 GLY A O 1
ATOM 2129 N N . GLN A 1 274 ? 17.625 -24.641 -3.217 1 90.75 274 GLN A N 1
ATOM 2130 C CA . GLN A 1 274 ? 16.891 -24.094 -2.082 1 90.75 274 GLN A CA 1
ATOM 2131 C C . GLN A 1 274 ? 15.523 -24.75 -1.953 1 90.75 274 GLN A C 1
ATOM 2133 O O . GLN A 1 274 ? 15.016 -24.938 -0.844 1 90.75 274 GLN A O 1
ATOM 2138 N N . PHE A 1 275 ? 14.945 -25.047 -3.145 1 88.12 275 PHE A N 1
ATOM 2139 C CA . PHE A 1 275 ? 13.609 -25.625 -3.191 1 88.12 275 PHE A CA 1
ATOM 2140 C C . PHE A 1 275 ? 13.594 -26.859 -4.09 1 88.12 275 PHE A C 1
ATOM 2142 O O . PHE A 1 275 ? 12.938 -26.859 -5.133 1 88.12 275 PHE A O 1
ATOM 2149 N N . PRO A 1 276 ? 14.102 -27.922 -3.715 1 87.69 276 PRO A N 1
ATOM 2150 C CA . PRO A 1 276 ? 14.32 -29.094 -4.578 1 87.69 276 PRO A CA 1
ATOM 2151 C C . PRO A 1 276 ? 13.016 -29.734 -5.031 1 87.69 276 PRO A C 1
ATOM 2153 O O . PRO A 1 276 ? 12.984 -30.438 -6.051 1 87.69 276 PRO A O 1
ATOM 2156 N N . THR A 1 277 ? 11.922 -29.516 -4.375 1 87.19 277 THR A N 1
ATOM 2157 C CA . THR A 1 277 ? 10.672 -30.156 -4.746 1 87.19 277 THR A CA 1
ATOM 2158 C C . THR A 1 277 ? 9.758 -29.188 -5.492 1 87.19 277 THR A C 1
ATOM 2160 O O . THR A 1 277 ? 8.586 -29.484 -5.727 1 87.19 277 THR A O 1
ATOM 2163 N N . SER A 1 278 ? 10.336 -28.031 -5.918 1 88.88 278 SER A N 1
ATOM 2164 C CA . SER A 1 278 ? 9.516 -27.031 -6.578 1 88.88 278 SER A CA 1
ATOM 2165 C C . SER A 1 278 ? 10.086 -26.656 -7.945 1 88.88 278 SER A C 1
ATOM 2167 O O . SER A 1 278 ? 9.508 -25.844 -8.672 1 88.88 278 SER A O 1
ATOM 2169 N N . VAL A 1 279 ? 11.195 -27.281 -8.242 1 92.12 279 VAL A N 1
ATOM 2170 C CA . VAL A 1 279 ? 11.852 -27 -9.516 1 92.12 279 VAL A CA 1
ATOM 2171 C C . VAL A 1 279 ? 12.25 -28.312 -10.195 1 92.12 279 VAL A C 1
ATOM 2173 O O . VAL A 1 279 ? 12.852 -29.188 -9.57 1 92.12 279 VAL A O 1
ATOM 2176 N N . CYS A 1 280 ? 11.844 -28.406 -11.406 1 93.38 280 CYS A N 1
ATOM 2177 C CA . CYS A 1 280 ? 12.148 -29.609 -12.172 1 93.38 280 CYS A CA 1
ATOM 2178 C C . CYS A 1 280 ? 13.641 -29.688 -12.484 1 93.38 280 CYS A C 1
ATOM 2180 O O . CYS A 1 280 ? 14.203 -28.781 -13.102 1 93.38 280 CYS A O 1
ATOM 2182 N N . ASP A 1 281 ? 14.242 -30.766 -12.078 1 94.56 281 ASP A N 1
ATOM 2183 C CA . ASP A 1 281 ? 15.68 -30.922 -12.266 1 94.56 281 ASP A CA 1
ATOM 2184 C C . ASP A 1 281 ? 16.031 -31.047 -13.742 1 94.56 281 ASP A C 1
ATOM 2186 O O . ASP A 1 281 ? 17.078 -30.562 -14.18 1 94.56 281 ASP A O 1
ATOM 2190 N N . ASP A 1 282 ? 15.18 -31.688 -14.578 1 95.31 282 ASP A N 1
ATOM 2191 C CA . ASP A 1 282 ? 15.406 -31.812 -16.016 1 95.31 282 ASP A CA 1
ATOM 2192 C C . ASP A 1 282 ? 15.359 -30.453 -16.703 1 95.31 282 ASP A C 1
ATOM 2194 O O . ASP A 1 282 ? 16.125 -30.188 -17.625 1 95.31 282 ASP A O 1
ATOM 2198 N N . CYS A 1 283 ? 14.438 -29.656 -16.234 1 95.25 283 CYS A N 1
ATOM 2199 C CA . CYS A 1 283 ? 14.375 -28.312 -16.781 1 95.25 283 CYS A CA 1
ATOM 2200 C C . CYS A 1 283 ? 15.688 -27.578 -16.547 1 95.25 283 CYS A C 1
ATOM 2202 O O . CYS A 1 283 ? 16.25 -26.969 -17.469 1 95.25 283 CYS A O 1
ATOM 2204 N N . VAL A 1 284 ? 16.141 -27.625 -15.289 1 96.62 284 VAL A N 1
ATOM 2205 C CA . VAL A 1 284 ? 17.359 -26.922 -14.93 1 96.62 284 VAL A CA 1
ATOM 2206 C C . VAL A 1 284 ? 18.516 -27.422 -15.781 1 96.62 284 VAL A C 1
ATOM 2208 O O . VAL A 1 284 ? 19.25 -26.641 -16.391 1 96.62 284 VAL A O 1
ATOM 2211 N N . SER A 1 285 ? 18.688 -28.688 -15.844 1 96.06 285 SER A N 1
ATOM 2212 C CA . SER A 1 285 ? 19.797 -29.297 -16.578 1 96.06 285 SER A CA 1
ATOM 2213 C C . SER A 1 285 ? 19.719 -28.984 -18.062 1 96.06 285 SER A C 1
ATOM 2215 O O . SER A 1 285 ? 20.719 -28.594 -18.672 1 96.06 285 SER A O 1
ATOM 2217 N N . GLU A 1 286 ? 18.547 -29.094 -18.672 1 95.31 286 GLU A N 1
ATOM 2218 C CA . GLU A 1 286 ? 18.391 -28.875 -20.109 1 95.31 286 GLU A CA 1
ATOM 2219 C C . GLU A 1 286 ? 18.547 -27.406 -20.469 1 95.31 286 GLU A C 1
ATOM 2221 O O . GLU A 1 286 ? 19.141 -27.078 -21.5 1 95.31 286 GLU A O 1
ATOM 2226 N N . ILE A 1 287 ? 18.031 -26.547 -19.688 1 95 287 ILE A N 1
ATOM 2227 C CA . ILE A 1 287 ? 18.125 -25.125 -19.969 1 95 287 ILE A CA 1
ATOM 2228 C C . ILE A 1 287 ? 19.578 -24.688 -19.891 1 95 287 ILE A C 1
ATOM 2230 O O . ILE A 1 287 ? 20.047 -23.891 -20.719 1 95 287 ILE A O 1
ATOM 2234 N N . GLU A 1 288 ? 20.266 -25.203 -18.906 1 94.06 288 GLU A N 1
ATOM 2235 C CA . GLU A 1 288 ? 21.672 -24.828 -18.719 1 94.06 288 GLU A CA 1
ATOM 2236 C C . GLU A 1 288 ? 22.547 -25.406 -19.828 1 94.06 288 GLU A C 1
ATOM 2238 O O . GLU A 1 288 ? 23.516 -24.766 -20.25 1 94.06 288 GLU A O 1
ATOM 2243 N N . SER A 1 289 ? 22.203 -26.547 -20.297 1 94.5 289 SER A N 1
ATOM 2244 C CA . SER A 1 289 ? 23.062 -27.25 -21.25 1 94.5 289 SER A CA 1
ATOM 2245 C C . SER A 1 289 ? 22.734 -26.875 -22.688 1 94.5 289 SER A C 1
ATOM 2247 O O . SER A 1 289 ? 23.594 -26.922 -23.562 1 94.5 289 SER A O 1
ATOM 2249 N N . ASP A 1 290 ? 21.516 -26.609 -23.016 1 93.69 290 ASP A N 1
ATOM 2250 C CA . ASP A 1 290 ? 21.062 -26.312 -24.375 1 93.69 290 ASP A CA 1
ATOM 2251 C C . ASP A 1 290 ? 21.25 -24.828 -24.703 1 93.69 290 ASP A C 1
ATOM 2253 O O . ASP A 1 290 ? 20.656 -23.969 -24.047 1 93.69 290 ASP A O 1
ATOM 2257 N N . ALA A 1 291 ? 21.969 -24.547 -25.719 1 93.19 291 ALA A N 1
ATOM 2258 C CA . ALA A 1 291 ? 22.297 -23.172 -26.094 1 93.19 291 ALA A CA 1
ATOM 2259 C C . ALA A 1 291 ? 21.047 -22.391 -26.484 1 93.19 291 ALA A C 1
ATOM 2261 O O . ALA A 1 291 ? 20.953 -21.203 -26.188 1 93.19 291 ALA A O 1
ATOM 2262 N N . THR A 1 292 ? 20.188 -23 -27.156 1 90.69 292 THR A N 1
ATOM 2263 C CA . THR A 1 292 ? 18.953 -22.344 -27.594 1 90.69 292 THR A CA 1
ATOM 2264 C C . THR A 1 292 ? 18.109 -21.953 -26.375 1 90.69 292 THR A C 1
ATOM 2266 O O . THR A 1 292 ? 17.609 -20.828 -26.297 1 90.69 292 THR A O 1
ATOM 2269 N N . LEU A 1 293 ? 17.969 -22.844 -25.422 1 92.06 293 LEU A N 1
ATOM 2270 C CA . LEU A 1 293 ? 17.188 -22.578 -24.234 1 92.06 293 LEU A CA 1
ATOM 2271 C C . LEU A 1 293 ? 17.828 -21.5 -23.375 1 92.06 293 LEU A C 1
ATOM 2273 O O . LEU A 1 293 ? 17.141 -20.672 -22.781 1 92.06 293 LEU A O 1
ATOM 2277 N N . ARG A 1 294 ? 19.125 -21.5 -23.328 1 93.69 294 ARG A N 1
ATOM 2278 C CA . ARG A 1 294 ? 19.828 -20.469 -22.594 1 93.69 294 ARG A CA 1
ATOM 2279 C C . ARG A 1 294 ? 19.562 -19.094 -23.203 1 93.69 294 ARG A C 1
ATOM 2281 O O . ARG A 1 294 ? 19.359 -18.109 -22.469 1 93.69 294 ARG A O 1
ATOM 2288 N N . THR A 1 295 ? 19.641 -19.078 -24.5 1 91 295 THR A N 1
ATOM 2289 C CA . THR A 1 295 ? 19.406 -17.812 -25.188 1 91 295 THR A CA 1
ATOM 2290 C C . THR A 1 295 ? 17.984 -17.328 -24.953 1 91 295 THR A C 1
ATOM 2292 O O . THR A 1 295 ? 17.75 -16.141 -24.703 1 91 295 THR A O 1
ATOM 2295 N N . LYS A 1 296 ? 17.047 -18.25 -25.047 1 87.69 296 LYS A N 1
ATOM 2296 C CA . LYS A 1 296 ? 15.656 -17.891 -24.797 1 87.69 296 LYS A CA 1
ATOM 2297 C C . LYS A 1 296 ? 15.477 -17.391 -23.359 1 87.69 296 LYS A C 1
ATOM 2299 O O . LYS A 1 296 ? 14.734 -16.422 -23.141 1 87.69 296 LYS A O 1
ATOM 2304 N N . PHE A 1 297 ? 16.109 -18.047 -22.438 1 91.69 297 PHE A N 1
ATOM 2305 C CA . PHE A 1 297 ? 16.031 -17.609 -21.047 1 91.69 297 PHE A CA 1
ATOM 2306 C C . PHE A 1 297 ? 16.594 -16.203 -20.875 1 91.69 297 PHE A C 1
ATOM 2308 O O . PHE A 1 297 ? 15.992 -15.375 -20.203 1 91.69 297 PHE A O 1
ATOM 2315 N N . ARG A 1 298 ? 17.75 -15.992 -21.469 1 90.81 298 ARG A N 1
ATOM 2316 C CA . ARG A 1 298 ? 18.375 -14.68 -21.375 1 90.81 298 ARG A CA 1
ATOM 2317 C C . ARG A 1 298 ? 17.453 -13.594 -21.922 1 90.81 298 ARG A C 1
ATOM 2319 O O . ARG A 1 298 ? 17.312 -12.523 -21.328 1 90.81 298 ARG A O 1
ATOM 2326 N N . GLU A 1 299 ? 16.875 -13.836 -23.016 1 87.38 299 GLU A N 1
ATOM 2327 C CA . GLU A 1 299 ? 15.961 -12.875 -23.625 1 87.38 299 GLU A CA 1
ATOM 2328 C C . GLU A 1 299 ? 14.75 -12.625 -22.719 1 87.38 299 GLU A C 1
ATOM 2330 O O . GLU A 1 299 ? 14.32 -11.484 -22.562 1 87.38 299 GLU A O 1
ATOM 2335 N N . TRP A 1 300 ? 14.188 -13.695 -22.219 1 88.19 300 TRP A N 1
ATOM 2336 C CA . TRP A 1 300 ? 13.07 -13.594 -21.281 1 88.19 300 TRP A CA 1
ATOM 2337 C C . TRP A 1 300 ? 13.469 -12.805 -20.031 1 88.19 300 TRP A C 1
ATOM 2339 O O . TRP A 1 300 ? 12.758 -11.898 -19.609 1 88.19 300 TRP A O 1
ATOM 2349 N N . GLY A 1 301 ? 14.617 -13.195 -19.453 1 89.94 301 GLY A N 1
ATOM 2350 C CA . GLY A 1 301 ? 15.109 -12.516 -18.266 1 89.94 301 GLY A CA 1
ATOM 2351 C C . GLY A 1 301 ? 15.328 -11.023 -18.469 1 89.94 301 GLY A C 1
ATOM 2352 O O . GLY A 1 301 ? 14.906 -10.211 -17.656 1 89.94 301 GLY A O 1
ATOM 2353 N N . ASP A 1 302 ? 15.906 -10.688 -19.594 1 88.88 302 ASP A N 1
ATOM 2354 C CA . ASP A 1 302 ? 16.125 -9.281 -19.938 1 88.88 302 ASP A CA 1
ATOM 2355 C C . ASP A 1 302 ? 14.797 -8.547 -20.109 1 88.88 302 ASP A C 1
ATOM 2357 O O . ASP A 1 302 ? 14.664 -7.398 -19.672 1 88.88 302 ASP A O 1
ATOM 2361 N N . GLY A 1 303 ? 13.898 -9.172 -20.75 1 86.38 303 GLY A N 1
ATOM 2362 C CA . GLY A 1 303 ? 12.594 -8.57 -20.969 1 86.38 303 GLY A CA 1
ATOM 2363 C C . GLY A 1 303 ? 11.844 -8.273 -19.688 1 86.38 303 GLY A C 1
ATOM 2364 O O . GLY A 1 303 ? 11.328 -7.172 -19.5 1 86.38 303 GLY A O 1
ATOM 2365 N N . ILE A 1 304 ? 11.805 -9.258 -18.828 1 89.94 304 ILE A N 1
ATOM 2366 C CA . ILE A 1 304 ? 11.094 -9.086 -17.562 1 89.94 304 ILE A CA 1
ATOM 2367 C C . ILE A 1 304 ? 11.781 -8 -16.734 1 89.94 304 ILE A C 1
ATOM 2369 O O . ILE A 1 304 ? 11.117 -7.203 -16.062 1 89.94 304 ILE A O 1
ATOM 2373 N N . GLN A 1 305 ? 13.102 -8.023 -16.75 1 91 305 GLN A N 1
ATOM 2374 C CA . GLN A 1 305 ? 13.836 -6.996 -16.031 1 91 305 GLN A CA 1
ATOM 2375 C C . GLN A 1 305 ? 13.484 -5.602 -16.547 1 91 305 GLN A C 1
ATOM 2377 O O . GLN A 1 305 ? 13.297 -4.672 -15.758 1 91 305 GLN A O 1
ATOM 2382 N N . GLU A 1 306 ? 13.406 -5.457 -17.797 1 89.38 306 GLU A N 1
ATOM 2383 C CA . GLU A 1 306 ? 13.086 -4.172 -18.422 1 89.38 306 GLU A CA 1
ATOM 2384 C C . GLU A 1 306 ? 11.68 -3.713 -18.031 1 89.38 306 GLU A C 1
ATOM 2386 O O . GLU A 1 306 ? 11.469 -2.537 -17.734 1 89.38 306 GLU A O 1
ATOM 2391 N N . VAL A 1 307 ? 10.75 -4.609 -18.109 1 89.06 307 VAL A N 1
ATOM 2392 C CA . VAL A 1 307 ? 9.375 -4.27 -17.766 1 89.06 307 VAL A CA 1
ATOM 2393 C C . VAL A 1 307 ? 9.297 -3.846 -16.297 1 89.06 307 VAL A C 1
ATOM 2395 O O . VAL A 1 307 ? 8.617 -2.871 -15.969 1 89.06 307 VAL A O 1
ATOM 2398 N N . LEU A 1 308 ? 9.977 -4.637 -15.453 1 91.56 308 LEU A N 1
ATOM 2399 C CA . LEU A 1 308 ? 9.992 -4.309 -14.031 1 91.56 308 LEU A CA 1
ATOM 2400 C C . LEU A 1 308 ? 10.594 -2.922 -13.797 1 91.56 308 LEU A C 1
ATOM 2402 O O . LEU A 1 308 ? 10.023 -2.109 -13.07 1 91.56 308 LEU A O 1
ATOM 2406 N N . LYS A 1 309 ? 11.695 -2.637 -14.477 1 90.69 309 LYS A N 1
ATOM 2407 C CA . LYS A 1 309 ? 12.336 -1.334 -14.328 1 90.69 309 LYS A CA 1
ATOM 2408 C C . LYS A 1 309 ? 11.422 -0.212 -14.805 1 90.69 309 LYS A C 1
ATOM 2410 O O . LYS A 1 309 ? 11.273 0.806 -14.125 1 90.69 309 LYS A O 1
ATOM 2415 N N . ARG A 1 310 ? 10.859 -0.406 -15.883 1 90.31 310 ARG A N 1
ATOM 2416 C CA . ARG A 1 310 ? 9.977 0.599 -16.469 1 90.31 310 ARG A CA 1
ATOM 2417 C C . ARG A 1 310 ? 8.789 0.88 -15.547 1 90.31 310 ARG A C 1
ATOM 2419 O O . ARG A 1 310 ? 8.5 2.037 -15.242 1 90.31 310 ARG A O 1
ATOM 2426 N N . ASP A 1 311 ? 8.094 -0.125 -15.117 1 89.69 311 ASP A N 1
ATOM 2427 C CA . ASP A 1 311 ? 6.887 0.052 -14.305 1 89.69 311 ASP A CA 1
ATOM 2428 C C . ASP A 1 311 ? 7.234 0.556 -12.906 1 89.69 311 ASP A C 1
ATOM 2430 O O . ASP A 1 311 ? 6.469 1.316 -12.312 1 89.69 311 ASP A O 1
ATOM 2434 N N . LEU A 1 312 ? 8.398 0.174 -12.375 1 89.06 312 LEU A N 1
ATOM 2435 C CA . LEU A 1 312 ? 8.797 0.613 -11.039 1 89.06 312 LEU A CA 1
ATOM 2436 C C . LEU A 1 312 ? 9.297 2.053 -11.07 1 89.06 312 LEU A C 1
ATOM 2438 O O . LEU A 1 312 ? 9.352 2.719 -10.031 1 89.06 312 LEU A O 1
ATOM 2442 N N . GLU A 1 313 ? 9.703 2.488 -12.203 1 86.88 313 GLU A N 1
ATOM 2443 C CA . GLU A 1 313 ? 10.133 3.877 -12.352 1 86.88 313 GLU A CA 1
ATOM 2444 C C . GLU A 1 313 ? 9 4.84 -12.008 1 86.88 313 GLU A C 1
ATOM 2446 O O . GLU A 1 313 ? 9.242 5.961 -11.555 1 86.88 313 GLU A O 1
ATOM 2451 N N . GLY A 1 314 ? 7.781 4.383 -12.203 1 83.31 314 GLY A N 1
ATOM 2452 C CA . GLY A 1 314 ? 6.621 5.199 -11.875 1 83.31 314 GLY A CA 1
ATOM 2453 C C . GLY A 1 314 ? 6.52 5.527 -10.398 1 83.31 314 GLY A C 1
ATOM 2454 O O . GLY A 1 314 ? 5.832 6.473 -10.016 1 83.31 314 GLY A O 1
ATOM 2455 N N . LEU A 1 315 ? 7.227 4.797 -9.594 1 84.88 315 LEU A N 1
ATOM 2456 C CA . LEU A 1 315 ? 7.176 5.008 -8.148 1 84.88 315 LEU A CA 1
ATOM 2457 C C . LEU A 1 315 ? 8.008 6.227 -7.75 1 84.88 315 LEU A C 1
ATOM 2459 O O . LEU A 1 315 ? 7.852 6.754 -6.648 1 84.88 315 LEU A O 1
ATOM 2463 N N . GLU A 1 316 ? 8.93 6.684 -8.617 1 77.94 316 GLU A N 1
ATOM 2464 C CA . GLU A 1 316 ? 9.844 7.781 -8.305 1 77.94 316 GLU A CA 1
ATOM 2465 C C . GLU A 1 316 ? 9.078 9.062 -7.996 1 77.94 316 GLU A C 1
ATOM 2467 O O . GLU A 1 316 ? 9.492 9.852 -7.141 1 77.94 316 GLU A O 1
ATOM 2472 N N . ARG A 1 317 ? 7.965 9.258 -8.656 1 79.25 317 ARG A N 1
ATOM 2473 C CA . ARG A 1 317 ? 7.16 10.461 -8.445 1 79.25 317 ARG A CA 1
ATOM 2474 C C . ARG A 1 317 ? 6.625 10.516 -7.016 1 79.25 317 ARG A C 1
ATOM 2476 O O . ARG A 1 317 ? 6.375 11.594 -6.48 1 79.25 317 ARG A O 1
ATOM 2483 N N . LEU A 1 318 ? 6.43 9.367 -6.406 1 80 318 LEU A N 1
ATOM 2484 C CA . LEU A 1 318 ? 5.895 9.312 -5.051 1 80 318 LEU A CA 1
ATOM 2485 C C . LEU A 1 318 ? 6.953 9.719 -4.031 1 80 318 LEU A C 1
ATOM 2487 O O . LEU A 1 318 ? 6.625 10.258 -2.971 1 80 318 LEU A O 1
ATOM 2491 N N . TYR A 1 319 ? 8.203 9.469 -4.371 1 70.12 319 TYR A N 1
ATOM 2492 C CA . TYR A 1 319 ? 9.289 9.859 -3.475 1 70.12 319 TYR A CA 1
ATOM 2493 C C . TYR A 1 319 ? 9.484 11.367 -3.479 1 70.12 319 TYR A C 1
ATOM 2495 O O . TYR A 1 319 ? 10.086 11.922 -2.557 1 70.12 319 TYR A O 1
ATOM 2503 N N . ASP A 1 320 ? 8.898 11.984 -4.484 1 66.19 320 ASP A N 1
ATOM 2504 C CA . ASP A 1 320 ? 9.039 13.43 -4.613 1 66.19 320 ASP A CA 1
ATOM 2505 C C . ASP A 1 320 ? 7.898 14.156 -3.902 1 66.19 320 ASP A C 1
ATOM 2507 O O . ASP A 1 320 ? 7.91 15.383 -3.797 1 66.19 320 ASP A O 1
ATOM 2511 N N . LEU A 1 321 ? 6.945 13.398 -3.541 1 71.44 321 LEU A N 1
ATOM 2512 C CA . LEU A 1 321 ? 5.84 14.039 -2.832 1 71.44 321 LEU A CA 1
ATOM 2513 C C . LEU A 1 321 ? 6.324 14.688 -1.542 1 71.44 321 LEU A C 1
ATOM 2515 O O . LEU A 1 321 ? 7.137 14.109 -0.815 1 71.44 321 LEU A O 1
ATOM 2519 N N . MET B 1 1 ? 38.25 5.969 57.938 1 25.39 1 MET B N 1
ATOM 2520 C CA . MET B 1 1 ? 38.688 6.148 56.562 1 25.39 1 MET B CA 1
ATOM 2521 C C . MET B 1 1 ? 37.469 6.34 55.656 1 25.39 1 MET B C 1
ATOM 2523 O O . MET B 1 1 ? 36.656 5.426 55.469 1 25.39 1 MET B O 1
ATOM 2527 N N . SER B 1 2 ? 36.844 7.633 55.531 1 27.69 2 SER B N 1
ATOM 2528 C CA . SER B 1 2 ? 35.562 8.227 55.125 1 27.69 2 SER B CA 1
ATOM 2529 C C . SER B 1 2 ? 35.375 8.188 53.625 1 27.69 2 SER B C 1
ATOM 2531 O O . SER B 1 2 ? 36.156 8.812 52.875 1 27.69 2 SER B O 1
ATOM 2533 N N . SER B 1 3 ? 34.938 7.047 53 1 30.45 3 SER B N 1
ATOM 2534 C CA . SER B 1 3 ? 34.906 6.695 51.562 1 30.45 3 SER B CA 1
ATOM 2535 C C . SER B 1 3 ? 34.031 7.66 50.781 1 30.45 3 SER B C 1
ATOM 2537 O O . SER B 1 3 ? 32.812 7.727 51.031 1 30.45 3 SER B O 1
ATOM 2539 N N . VAL B 1 4 ? 34.562 8.867 50.281 1 31.7 4 VAL B N 1
ATOM 2540 C CA . VAL B 1 4 ? 34.031 9.992 49.531 1 31.7 4 VAL B CA 1
ATOM 2541 C C . VAL B 1 4 ? 33.531 9.508 48.156 1 31.7 4 VAL B C 1
ATOM 2543 O O . VAL B 1 4 ? 34.344 9.148 47.281 1 31.7 4 VAL B O 1
ATOM 2546 N N . THR B 1 5 ? 32.625 8.539 48.062 1 31.25 5 THR B N 1
ATOM 2547 C CA . THR B 1 5 ? 32.125 8.031 46.781 1 31.25 5 THR B CA 1
ATOM 2548 C C . THR B 1 5 ? 31.625 9.172 45.906 1 31.25 5 THR B C 1
ATOM 2550 O O . THR B 1 5 ? 30.656 9.859 46.25 1 31.25 5 THR B O 1
ATOM 2553 N N . SER B 1 6 ? 32.562 9.914 45.156 1 28.94 6 SER B N 1
ATOM 2554 C CA . SER B 1 6 ? 32.406 11.047 44.25 1 28.94 6 SER B CA 1
ATOM 2555 C C . SER B 1 6 ? 31.453 10.711 43.125 1 28.94 6 SER B C 1
ATOM 2557 O O . SER B 1 6 ? 31.719 9.82 42.312 1 28.94 6 SER B O 1
ATOM 2559 N N . ASN B 1 7 ? 30.188 10.555 43.344 1 30.31 7 ASN B N 1
ATOM 2560 C CA . ASN B 1 7 ? 29.125 10.336 42.344 1 30.31 7 ASN B CA 1
ATOM 2561 C C . ASN B 1 7 ? 29.234 11.328 41.188 1 30.31 7 ASN B C 1
ATOM 2563 O O . ASN B 1 7 ? 28.906 12.508 41.344 1 30.31 7 ASN B O 1
ATOM 2567 N N . GLU B 1 8 ? 30.297 11.25 40.281 1 30.66 8 GLU B N 1
ATOM 2568 C CA . GLU B 1 8 ? 30.5 12.055 39.094 1 30.66 8 GLU B CA 1
ATOM 2569 C C . GLU B 1 8 ? 29.266 11.992 38.188 1 30.66 8 GLU B C 1
ATOM 2571 O O . GLU B 1 8 ? 28.969 10.945 37.594 1 30.66 8 GLU B O 1
ATOM 2576 N N . ALA B 1 9 ? 28.188 12.578 38.531 1 33.22 9 ALA B N 1
ATOM 2577 C CA . ALA B 1 9 ? 27.047 12.859 37.656 1 33.22 9 ALA B CA 1
ATOM 2578 C C . ALA B 1 9 ? 27.484 13.336 36.281 1 33.22 9 ALA B C 1
ATOM 2580 O O . ALA B 1 9 ? 28.109 14.398 36.156 1 33.22 9 ALA B O 1
ATOM 2581 N N . GLN B 1 10 ? 27.984 12.57 35.344 1 31.73 10 GLN B N 1
ATOM 2582 C CA . GLN B 1 10 ? 28.359 12.75 33.938 1 31.73 10 GLN B CA 1
ATOM 2583 C C . GLN B 1 10 ? 27.359 13.633 33.219 1 31.73 10 GLN B C 1
ATOM 2585 O O . GLN B 1 10 ? 26.234 13.195 32.906 1 31.73 10 GLN B O 1
ATOM 2590 N N . GLU B 1 11 ? 27.109 14.891 33.562 1 32.81 11 GLU B N 1
ATOM 2591 C CA . GLU B 1 11 ? 26.375 15.977 32.906 1 32.81 11 GLU B CA 1
ATOM 2592 C C . GLU B 1 11 ? 26.703 16.047 31.438 1 32.81 11 GLU B C 1
ATOM 2594 O O . GLU B 1 11 ? 27.797 16.438 31.047 1 32.81 11 GLU B O 1
ATOM 2599 N N . SER B 1 12 ? 26.719 15.039 30.641 1 36.66 12 SER B N 1
ATOM 2600 C CA . SER B 1 12 ? 26.891 15.117 29.188 1 36.66 12 SER B CA 1
ATOM 2601 C C . SER B 1 12 ? 26.359 16.438 28.641 1 36.66 12 SER B C 1
ATOM 2603 O O . SER B 1 12 ? 25.156 16.594 28.453 1 36.66 12 SER B O 1
ATOM 2605 N N . GLY B 1 13 ? 26.547 17.609 29.172 1 39.34 13 GLY B N 1
ATOM 2606 C CA . GLY B 1 13 ? 26.141 19 29.094 1 39.34 13 GLY B CA 1
ATOM 2607 C C . GLY B 1 13 ? 26.172 19.547 27.672 1 39.34 13 GLY B C 1
ATOM 2608 O O . GLY B 1 13 ? 27.219 19.594 27.031 1 39.34 13 GLY B O 1
ATOM 2609 N N . ASN B 1 14 ? 25.234 19.266 26.781 1 48.25 14 ASN B N 1
ATOM 2610 C CA . ASN B 1 14 ? 25.094 19.812 25.438 1 48.25 14 ASN B CA 1
ATOM 2611 C C . ASN B 1 14 ? 25.703 21.203 25.328 1 48.25 14 ASN B C 1
ATOM 2613 O O . ASN B 1 14 ? 25.219 22.141 25.969 1 48.25 14 ASN B O 1
ATOM 2617 N N . THR B 1 15 ? 27.031 21.344 25.219 1 63.72 15 THR B N 1
ATOM 2618 C CA . THR B 1 15 ? 27.812 22.578 25.141 1 63.72 15 THR B CA 1
ATOM 2619 C C . THR B 1 15 ? 27.188 23.531 24.125 1 63.72 15 THR B C 1
ATOM 2621 O O . THR B 1 15 ? 26.969 23.172 22.969 1 63.72 15 THR B O 1
ATOM 2624 N N . LEU B 1 16 ? 26.594 24.516 24.641 1 72.5 16 LEU B N 1
ATOM 2625 C CA . LEU B 1 16 ? 26.016 25.594 23.844 1 72.5 16 LEU B CA 1
ATOM 2626 C C . LEU B 1 16 ? 27.078 26.219 22.938 1 72.5 16 LEU B C 1
ATOM 2628 O O . LEU B 1 16 ? 28.234 26.359 23.344 1 72.5 16 LEU B O 1
ATOM 2632 N N . PHE B 1 17 ? 26.719 26.266 21.734 1 73.69 17 PHE B N 1
ATOM 2633 C CA . PHE B 1 17 ? 27.594 26.984 20.781 1 73.69 17 PHE B CA 1
ATOM 2634 C C . PHE B 1 17 ? 27.844 28.406 21.25 1 73.69 17 PHE B C 1
ATOM 2636 O O . PHE B 1 17 ? 26.922 29.094 21.719 1 73.69 17 PHE B O 1
ATOM 2643 N N . ARG B 1 18 ? 29.141 28.75 21.281 1 76.69 18 ARG B N 1
ATOM 2644 C CA . ARG B 1 18 ? 29.5 30.141 21.578 1 76.69 18 ARG B CA 1
ATOM 2645 C C . ARG B 1 18 ? 30.109 30.812 20.359 1 76.69 18 ARG B C 1
ATOM 2647 O O . ARG B 1 18 ? 31.141 30.359 19.844 1 76.69 18 ARG B O 1
ATOM 2654 N N . PRO B 1 19 ? 29.438 31.828 19.875 1 75.88 19 PRO B N 1
ATOM 2655 C CA . PRO B 1 19 ? 29.984 32.531 18.719 1 75.88 19 PRO B CA 1
ATOM 2656 C C . PRO B 1 19 ? 31.391 33.094 18.984 1 75.88 19 PRO B C 1
ATOM 2658 O O . PRO B 1 19 ? 31.75 33.312 20.141 1 75.88 19 PRO B O 1
ATOM 2661 N N . PRO B 1 20 ? 32.125 33.156 17.844 1 72.88 20 PRO B N 1
ATOM 2662 C CA . PRO B 1 20 ? 33.438 33.781 18 1 72.88 20 PRO B CA 1
ATOM 2663 C C . PRO B 1 20 ? 33.344 35.188 18.578 1 72.88 20 PRO B C 1
ATOM 2665 O O . PRO B 1 20 ? 32.312 35.844 18.453 1 72.88 20 PRO B O 1
ATOM 2668 N N . PRO B 1 21 ? 34.438 35.625 19.219 1 78.5 21 PRO B N 1
ATOM 2669 C CA . PRO B 1 21 ? 34.438 36.969 19.812 1 78.5 21 PRO B CA 1
ATOM 2670 C C . PRO B 1 21 ? 34.25 38.062 18.781 1 78.5 21 PRO B C 1
ATOM 2672 O O . PRO B 1 21 ? 34.5 37.844 17.578 1 78.5 21 PRO B O 1
ATOM 2675 N N . GLY B 1 22 ? 33.781 39.219 19.188 1 75.44 22 GLY B N 1
ATOM 2676 C CA . GLY B 1 22 ? 33.656 40.375 18.312 1 75.44 22 GLY B CA 1
ATOM 2677 C C . GLY B 1 22 ? 32.219 40.594 17.859 1 75.44 22 GLY B C 1
ATOM 2678 O O . GLY B 1 22 ? 31.984 41.312 16.891 1 75.44 22 GLY B O 1
ATOM 2679 N N . GLY B 1 23 ? 31.422 39.938 18.516 1 81.31 23 GLY B N 1
ATOM 2680 C CA . GLY B 1 23 ? 30.031 40.156 18.188 1 81.31 23 GLY B CA 1
ATOM 2681 C C . GLY B 1 23 ? 29.547 41.562 18.562 1 81.31 23 GLY B C 1
ATOM 2682 O O . GLY B 1 23 ? 30.016 42.156 19.547 1 81.31 23 GLY B O 1
ATOM 2683 N N . ASP B 1 24 ? 28.625 42.125 17.734 1 80.31 24 ASP B N 1
ATOM 2684 C CA . ASP B 1 24 ? 28.188 43.5 17.953 1 80.31 24 ASP B CA 1
ATOM 2685 C C . ASP B 1 24 ? 26.812 43.531 18.594 1 80.31 24 ASP B C 1
ATOM 2687 O O . ASP B 1 24 ? 26.266 44.594 18.844 1 80.31 24 ASP B O 1
ATOM 2691 N N . LEU B 1 25 ? 26.297 42.312 18.844 1 82.75 25 LEU B N 1
ATOM 2692 C CA . LEU B 1 25 ? 24.984 42.219 19.469 1 82.75 25 LEU B CA 1
ATOM 2693 C C . LEU B 1 25 ? 24.891 41.031 20.406 1 82.75 25 LEU B C 1
ATOM 2695 O O . LEU B 1 25 ? 25.516 40 20.141 1 82.75 25 LEU B O 1
ATOM 2699 N N . THR B 1 26 ? 24.188 41.219 21.453 1 86.81 26 THR B N 1
ATOM 2700 C CA . THR B 1 26 ? 23.953 40.125 22.375 1 86.81 26 THR B CA 1
ATOM 2701 C C . THR B 1 26 ? 22.516 39.625 22.297 1 86.81 26 THR B C 1
ATOM 2703 O O . THR B 1 26 ? 21.578 40.406 22.469 1 86.81 26 THR B O 1
ATOM 2706 N N . LEU B 1 27 ? 22.391 38.344 21.984 1 85.62 27 LEU B N 1
ATOM 2707 C CA . LEU B 1 27 ? 21.078 37.688 22.031 1 85.62 27 LEU B CA 1
ATOM 2708 C C . LEU B 1 27 ? 20.891 36.938 23.359 1 85.62 27 LEU B C 1
ATOM 2710 O O . LEU B 1 27 ? 21.828 36.312 23.844 1 85.62 27 LEU B O 1
ATOM 2714 N N . LYS B 1 28 ? 19.719 37.156 23.938 1 88.31 28 LYS B N 1
ATOM 2715 C CA . LYS B 1 28 ? 19.406 36.438 25.172 1 88.31 28 LYS B CA 1
ATOM 2716 C C . LYS B 1 28 ? 18.281 35.438 24.969 1 88.31 28 LYS B C 1
ATOM 2718 O O . LYS B 1 28 ? 17.172 35.812 24.547 1 88.31 28 LYS B O 1
ATOM 2723 N N . SER B 1 29 ? 18.656 34.219 25.266 1 85.75 29 SER B N 1
ATOM 2724 C CA . SER B 1 29 ? 17.672 33.125 25.141 1 85.75 29 SER B CA 1
ATOM 2725 C C . SER B 1 29 ? 16.594 33.25 26.219 1 85.75 29 SER B C 1
ATOM 2727 O O . SER B 1 29 ? 16.75 34 27.188 1 85.75 29 SER B O 1
ATOM 2729 N N . SER B 1 30 ? 15.492 32.5 26 1 84.31 30 SER B N 1
ATOM 2730 C CA . SER B 1 30 ? 14.375 32.531 26.938 1 84.31 30 SER B CA 1
ATOM 2731 C C . SER B 1 30 ? 14.766 31.953 28.297 1 84.31 30 SER B C 1
ATOM 2733 O O . SER B 1 30 ? 14.18 32.312 29.328 1 84.31 30 SER B O 1
ATOM 2735 N N . ASP B 1 31 ? 15.805 31.094 28.281 1 84.12 31 ASP B N 1
ATOM 2736 C CA . ASP B 1 31 ? 16.25 30.484 29.531 1 84.12 31 ASP B CA 1
ATOM 2737 C C . ASP B 1 31 ? 17.422 31.25 30.125 1 84.12 31 ASP B C 1
ATOM 2739 O O . ASP B 1 31 ? 18.031 30.812 31.094 1 84.12 31 ASP B O 1
ATOM 2743 N N . GLY B 1 32 ? 17.797 32.406 29.578 1 85.5 32 GLY B N 1
ATOM 2744 C CA . GLY B 1 32 ? 18.656 33.344 30.25 1 85.5 32 GLY B CA 1
ATOM 2745 C C . GLY B 1 32 ? 20.078 33.344 29.734 1 85.5 32 GLY B C 1
ATOM 2746 O O . GLY B 1 32 ? 20.906 34.188 30.125 1 85.5 32 GLY B O 1
ATOM 2747 N N . ASP B 1 33 ? 20.422 32.5 28.766 1 87.94 33 ASP B N 1
ATOM 2748 C CA . ASP B 1 33 ? 21.781 32.469 28.234 1 87.94 33 ASP B CA 1
ATOM 2749 C C . ASP B 1 33 ? 22 33.562 27.203 1 87.94 33 ASP B C 1
ATOM 2751 O O . ASP B 1 33 ? 21.094 33.938 26.453 1 87.94 33 ASP B O 1
ATOM 2755 N N . LYS B 1 34 ? 23.203 34.062 27.219 1 89.25 34 LYS B N 1
ATOM 2756 C CA . LYS B 1 34 ? 23.531 35.156 26.312 1 89.25 34 LYS B CA 1
ATOM 2757 C C . LYS B 1 34 ? 24.5 34.688 25.234 1 89.25 34 LYS B C 1
ATOM 2759 O O . LYS B 1 34 ? 25.422 33.938 25.5 1 89.25 34 LYS B O 1
ATOM 2764 N N . PHE B 1 35 ? 24.234 35.156 24 1 86.56 35 PHE B N 1
ATOM 2765 C CA . PHE B 1 35 ? 25.062 34.875 22.844 1 86.56 35 PHE B CA 1
ATOM 2766 C C . PHE B 1 35 ? 25.5 36.156 22.172 1 86.56 35 PHE B C 1
ATOM 2768 O O . PHE B 1 35 ? 24.672 36.938 21.688 1 86.56 35 PHE B O 1
ATOM 2775 N N . GLN B 1 36 ? 26.844 36.375 22.203 1 85.56 36 GLN B N 1
ATOM 2776 C CA . GLN B 1 36 ? 27.359 37.531 21.469 1 85.56 36 GLN B CA 1
ATOM 2777 C C . GLN B 1 36 ? 27.484 37.219 19.969 1 85.56 36 GLN B C 1
ATOM 2779 O O . GLN B 1 36 ? 28.328 36.406 19.578 1 85.56 36 GLN B O 1
ATOM 2784 N N . VAL B 1 37 ? 26.641 37.875 19.172 1 84.38 37 VAL B N 1
ATOM 2785 C CA . VAL B 1 37 ? 26.531 37.469 17.781 1 84.38 37 VAL B CA 1
ATOM 2786 C C . VAL B 1 37 ? 26.938 38.625 16.875 1 84.38 37 VAL B C 1
ATOM 2788 O O . VAL B 1 37 ? 27 39.781 17.312 1 84.38 37 VAL B O 1
ATOM 2791 N N . HIS B 1 38 ? 27.344 38.25 15.648 1 76.62 38 HIS B N 1
ATOM 2792 C CA . HIS B 1 38 ? 27.625 39.219 14.602 1 76.62 38 HIS B CA 1
ATOM 2793 C C . HIS B 1 38 ? 26.375 39.531 13.789 1 76.62 38 HIS B C 1
ATOM 2795 O O . HIS B 1 38 ? 25.891 38.656 13.039 1 76.62 38 HIS B O 1
ATOM 2801 N N . THR B 1 39 ? 25.891 40.719 13.875 1 79.81 39 THR B N 1
ATOM 2802 C CA . THR B 1 39 ? 24.625 41.125 13.258 1 79.81 39 THR B CA 1
ATOM 2803 C C . THR B 1 39 ? 24.703 40.938 11.742 1 79.81 39 THR B C 1
ATOM 2805 O O . THR B 1 39 ? 23.688 40.625 11.109 1 79.81 39 THR B O 1
ATOM 2808 N N . VAL B 1 40 ? 25.797 41.125 11.18 1 72.81 40 VAL B N 1
ATOM 2809 C CA . VAL B 1 40 ? 25.969 41 9.734 1 72.81 40 VAL B CA 1
ATOM 2810 C C . VAL B 1 40 ? 25.672 39.562 9.305 1 72.81 40 VAL B C 1
ATOM 2812 O O . VAL B 1 40 ? 24.953 39.344 8.32 1 72.81 40 VAL B O 1
ATOM 2815 N N . LEU B 1 41 ? 26.141 38.625 10.094 1 74.38 41 LEU B N 1
ATOM 2816 C CA . LEU B 1 41 ? 25.953 37.219 9.742 1 74.38 41 LEU B CA 1
ATOM 2817 C C . LEU B 1 41 ? 24.484 36.812 9.867 1 74.38 41 LEU B C 1
ATOM 2819 O O . LEU B 1 41 ? 23.938 36.188 8.969 1 74.38 41 LEU B O 1
ATOM 2823 N N . LEU B 1 42 ? 23.891 37.188 10.961 1 76.88 42 LEU B N 1
ATOM 2824 C CA . LEU B 1 42 ? 22.484 36.844 11.195 1 76.88 42 LEU B CA 1
ATOM 2825 C C . LEU B 1 42 ? 21.578 37.594 10.219 1 76.88 42 LEU B C 1
ATOM 2827 O O . LEU B 1 42 ? 20.594 37.031 9.742 1 76.88 42 LEU B O 1
ATOM 2831 N N . GLY B 1 43 ? 21.922 38.844 9.922 1 74.25 43 GLY B N 1
ATOM 2832 C CA . GLY B 1 43 ? 21.141 39.625 8.984 1 74.25 43 GLY B CA 1
ATOM 2833 C C . GLY B 1 43 ? 21.203 39.094 7.566 1 74.25 43 GLY B C 1
ATOM 2834 O O . GLY B 1 43 ? 20.203 39.125 6.836 1 74.25 43 GLY B O 1
ATOM 2835 N N . LEU B 1 44 ? 22.344 38.531 7.242 1 69.62 44 LEU B N 1
ATOM 2836 C CA . LEU B 1 44 ? 22.516 37.938 5.926 1 69.62 44 LEU B CA 1
ATOM 2837 C C . LEU B 1 44 ? 21.734 36.625 5.828 1 69.62 44 LEU B C 1
ATOM 2839 O O . LEU B 1 44 ? 21.25 36.281 4.754 1 69.62 44 LEU B O 1
ATOM 2843 N N . SER B 1 45 ? 21.562 36 6.973 1 70.44 45 SER B N 1
ATOM 2844 C CA . SER B 1 45 ? 20.984 34.656 6.98 1 70.44 45 SER B CA 1
ATOM 2845 C C . SER B 1 45 ? 19.484 34.719 7.254 1 70.44 45 SER B C 1
ATOM 2847 O O . SER B 1 45 ? 18.766 33.719 7.012 1 70.44 45 SER B O 1
ATOM 2849 N N . SER B 1 46 ? 19 35.875 7.703 1 74.69 46 SER B N 1
ATOM 2850 C CA . SER B 1 46 ? 17.609 35.938 8.148 1 74.69 46 SER B CA 1
ATOM 2851 C C . SER B 1 46 ? 17.031 37.344 7.91 1 74.69 46 SER B C 1
ATOM 2853 O O . SER B 1 46 ? 17.594 38.344 8.383 1 74.69 46 SER B O 1
ATOM 2855 N N . SER B 1 47 ? 15.992 37.438 7.195 1 74.5 47 SER B N 1
ATOM 2856 C CA . SER B 1 47 ? 15.32 38.719 6.992 1 74.5 47 SER B CA 1
ATOM 2857 C C . SER B 1 47 ? 14.719 39.25 8.297 1 74.5 47 SER B C 1
ATOM 2859 O O . SER B 1 47 ? 14.688 40.438 8.523 1 74.5 47 SER B O 1
ATOM 2861 N N . ILE B 1 48 ? 14.391 38.344 9.133 1 73.25 48 ILE B N 1
ATOM 2862 C CA . ILE B 1 48 ? 13.781 38.719 10.406 1 73.25 48 ILE B CA 1
ATOM 2863 C C . ILE B 1 48 ? 14.828 39.344 11.32 1 73.25 48 ILE B C 1
ATOM 2865 O O . ILE B 1 48 ? 14.586 40.406 11.891 1 73.25 48 ILE B O 1
ATOM 2869 N N . PHE B 1 49 ? 15.961 38.719 11.305 1 72.94 49 PHE B N 1
ATOM 2870 C CA . PHE B 1 49 ? 17.016 39.281 12.125 1 72.94 49 PHE B CA 1
ATOM 2871 C C . PHE B 1 49 ? 17.484 40.625 11.555 1 72.94 49 PHE B C 1
ATOM 2873 O O . PHE B 1 49 ? 17.781 41.562 12.305 1 72.94 49 PHE B O 1
ATOM 2880 N N . ARG B 1 50 ? 17.422 40.656 10.258 1 73.94 50 ARG B N 1
ATOM 2881 C CA . ARG B 1 50 ? 17.812 41.906 9.602 1 73.94 50 ARG B CA 1
ATOM 2882 C C . ARG B 1 50 ? 16.875 43.031 9.992 1 73.94 50 ARG B C 1
ATOM 2884 O O . ARG B 1 50 ? 17.328 44.156 10.289 1 73.94 50 ARG B O 1
ATOM 2891 N N . GLU B 1 51 ? 15.664 42.719 10 1 76 51 GLU B N 1
ATOM 2892 C CA . GLU B 1 51 ? 14.664 43.719 10.367 1 76 51 GLU B CA 1
ATOM 2893 C C . GLU B 1 51 ? 14.719 44.062 11.859 1 76 51 GLU B C 1
ATOM 2895 O O . GLU B 1 51 ? 14.539 45.188 12.258 1 76 51 GLU B O 1
ATOM 2900 N N . MET B 1 52 ? 14.961 43.031 12.602 1 72.62 52 MET B N 1
ATOM 2901 C CA . MET B 1 52 ? 15.039 43.188 14.047 1 72.62 52 MET B CA 1
ATOM 2902 C C . MET B 1 52 ? 16.172 44.125 14.438 1 72.62 52 MET B C 1
ATOM 2904 O O . MET B 1 52 ? 16.047 44.906 15.391 1 72.62 52 MET B O 1
ATOM 2908 N N . PHE B 1 53 ? 17.219 44.188 13.625 1 71.75 53 PHE B N 1
ATOM 2909 C CA . PHE B 1 53 ? 18.406 44.938 13.969 1 71.75 53 PHE B CA 1
ATOM 2910 C C . PHE B 1 53 ? 18.375 46.312 13.32 1 71.75 53 PHE B C 1
ATOM 2912 O O . PHE B 1 53 ? 19.125 47.219 13.703 1 71.75 53 PHE B O 1
ATOM 2919 N N . ALA B 1 54 ? 17.516 46.406 12.344 1 66.12 54 ALA B N 1
ATOM 2920 C CA . ALA B 1 54 ? 17.422 47.719 11.664 1 66.12 54 ALA B CA 1
ATOM 2921 C C . ALA B 1 54 ? 16.844 48.781 12.586 1 66.12 54 ALA B C 1
ATOM 2923 O O . ALA B 1 54 ? 17.141 49.969 12.438 1 66.12 54 ALA B O 1
ATOM 2924 N N . ASN B 1 55 ? 15.977 48.438 13.508 1 61.22 55 ASN B N 1
ATOM 2925 C CA . ASN B 1 55 ? 15.312 49.469 14.32 1 61.22 55 ASN B CA 1
ATOM 2926 C C . ASN B 1 55 ? 16.203 49.969 15.445 1 61.22 55 ASN B C 1
ATOM 2928 O O . ASN B 1 55 ? 15.734 50.594 16.391 1 61.22 55 ASN B O 1
ATOM 2932 N N . GLY B 1 56 ? 17.484 50.219 15.148 1 57.69 56 GLY B N 1
ATOM 2933 C CA . GLY B 1 56 ? 18.438 51.031 15.875 1 57.69 56 GLY B CA 1
ATOM 2934 C C . GLY B 1 56 ? 18.656 50.562 17.312 1 57.69 56 GLY B C 1
ATOM 2935 O O . GLY B 1 56 ? 18.859 51.406 18.203 1 57.69 56 GLY B O 1
ATOM 2936 N N . ARG B 1 57 ? 18.656 49.375 17.547 1 57.34 57 ARG B N 1
ATOM 2937 C CA . ARG B 1 57 ? 18.812 49.031 18.969 1 57.34 57 ARG B CA 1
ATOM 2938 C C . ARG B 1 57 ? 20.266 49.156 19.406 1 57.34 57 ARG B C 1
ATOM 2940 O O . ARG B 1 57 ? 21.188 49 18.609 1 57.34 57 ARG B O 1
ATOM 2947 N N . SER B 1 58 ? 20.422 49.781 20.531 1 55.66 58 SER B N 1
ATOM 2948 C CA . SER B 1 58 ? 21.719 50.031 21.141 1 55.66 58 SER B CA 1
ATOM 2949 C C . SER B 1 58 ? 22.5 48.75 21.359 1 55.66 58 SER B C 1
ATOM 2951 O O . SER B 1 58 ? 21.906 47.719 21.719 1 55.66 58 SER B O 1
ATOM 2953 N N . ALA B 1 59 ? 23.734 48.594 20.828 1 58.5 59 ALA B N 1
ATOM 2954 C CA . ALA B 1 59 ? 24.641 47.469 20.953 1 58.5 59 ALA B CA 1
ATOM 2955 C C . ALA B 1 59 ? 24.719 46.969 22.391 1 58.5 59 ALA B C 1
ATOM 2957 O O . ALA B 1 59 ? 25.047 45.781 22.625 1 58.5 59 ALA B O 1
ATOM 2958 N N . ASP B 1 60 ? 24.328 47.812 23.344 1 65.69 60 ASP B N 1
ATOM 2959 C CA . ASP B 1 60 ? 24.641 47.469 24.719 1 65.69 60 ASP B CA 1
ATOM 2960 C C . ASP B 1 60 ? 23.469 46.75 25.391 1 65.69 60 ASP B C 1
ATOM 2962 O O . ASP B 1 60 ? 23.641 46.156 26.453 1 65.69 60 ASP B O 1
ATOM 2966 N N . GLU B 1 61 ? 22.297 46.656 24.688 1 76.94 61 GLU B N 1
ATOM 2967 C CA . GLU B 1 61 ? 21.172 45.969 25.344 1 76.94 61 GLU B CA 1
ATOM 2968 C C . GLU B 1 61 ? 20.875 44.625 24.672 1 76.94 61 GLU B C 1
ATOM 2970 O O . GLU B 1 61 ? 20.719 44.562 23.453 1 76.94 61 GLU B O 1
ATOM 2975 N N . PRO B 1 62 ? 20.969 43.656 25.5 1 81.19 62 PRO B N 1
ATOM 2976 C CA . PRO B 1 62 ? 20.672 42.312 24.938 1 81.19 62 PRO B CA 1
ATOM 2977 C C . PRO B 1 62 ? 19.281 42.25 24.328 1 81.19 62 PRO B C 1
ATOM 2979 O O . PRO B 1 62 ? 18.344 42.875 24.812 1 81.19 62 PRO B O 1
ATOM 2982 N N . VAL B 1 63 ? 19.172 41.656 23.203 1 82.38 63 VAL B N 1
ATOM 2983 C CA . VAL B 1 63 ? 17.891 41.438 22.531 1 82.38 63 VAL B CA 1
ATOM 2984 C C . VAL B 1 63 ? 17.312 40.094 22.984 1 82.38 63 VAL B C 1
ATOM 2986 O O . VAL B 1 63 ? 17.938 39.031 22.844 1 82.38 63 VAL B O 1
ATOM 2989 N N . ASP B 1 64 ? 16.094 40.156 23.578 1 83.94 64 ASP B N 1
ATOM 2990 C CA . ASP B 1 64 ? 15.414 38.938 24.016 1 83.94 64 ASP B CA 1
ATOM 2991 C C . ASP B 1 64 ? 14.766 38.219 22.844 1 83.94 64 ASP B C 1
ATOM 2993 O O . ASP B 1 64 ? 14.07 38.812 22.031 1 83.94 64 ASP B O 1
ATOM 2997 N N . VAL B 1 65 ? 15.234 36.938 22.828 1 80.12 65 VAL B N 1
ATOM 2998 C CA . VAL B 1 65 ? 14.578 36.125 21.828 1 80.12 65 VAL B CA 1
ATOM 2999 C C . VAL B 1 65 ? 13.75 35.031 22.5 1 80.12 65 VAL B C 1
ATOM 3001 O O . VAL B 1 65 ? 14.023 34.656 23.656 1 80.12 65 VAL B O 1
ATOM 3004 N N . GLY B 1 66 ? 12.688 34.562 21.922 1 76.88 66 GLY B N 1
ATOM 3005 C CA . GLY B 1 66 ? 11.773 33.562 22.484 1 76.88 66 GLY B CA 1
ATOM 3006 C C . GLY B 1 66 ? 12.336 32.156 22.516 1 76.88 66 GLY B C 1
ATOM 3007 O O . GLY B 1 66 ? 11.812 31.281 23.203 1 76.88 66 GLY B O 1
ATOM 3008 N N . GLU B 1 67 ? 13.43 31.922 21.875 1 78.94 67 GLU B N 1
ATOM 3009 C CA . GLU B 1 67 ? 14.008 30.594 21.75 1 78.94 67 GLU B CA 1
ATOM 3010 C C . GLU B 1 67 ? 14.852 30.25 22.984 1 78.94 67 GLU B C 1
ATOM 3012 O O . GLU B 1 67 ? 15.508 31.125 23.547 1 78.94 67 GLU B O 1
ATOM 3017 N N . LYS B 1 68 ? 14.867 28.922 23.344 1 81.06 68 LYS B N 1
ATOM 3018 C CA . LYS B 1 68 ? 15.789 28.438 24.375 1 81.06 68 LYS B CA 1
ATOM 3019 C C . LYS B 1 68 ? 17.219 28.406 23.844 1 81.06 68 LYS B C 1
ATOM 3021 O O . LYS B 1 68 ? 17.453 28.469 22.641 1 81.06 68 LYS B O 1
ATOM 3026 N N . SER B 1 69 ? 18.094 28.297 24.781 1 85.25 69 SER B N 1
ATOM 3027 C CA . SER B 1 69 ? 19.516 28.328 24.453 1 85.25 69 SER B CA 1
ATOM 3028 C C . SER B 1 69 ? 19.891 27.203 23.484 1 85.25 69 SER B C 1
ATOM 3030 O O . SER B 1 69 ? 20.719 27.406 22.594 1 85.25 69 SER B O 1
ATOM 3032 N N . GLU B 1 70 ? 19.234 26.109 23.672 1 76.44 70 GLU B N 1
ATOM 3033 C CA . GLU B 1 70 ? 19.547 24.969 22.812 1 76.44 70 GLU B CA 1
ATOM 3034 C C . GLU B 1 70 ? 19.188 25.266 21.359 1 76.44 70 GLU B C 1
ATOM 3036 O O . GLU B 1 70 ? 19.953 24.953 20.453 1 76.44 70 GLU B O 1
ATOM 3041 N N . ALA B 1 71 ? 18.109 25.891 21.156 1 78.56 71 ALA B N 1
ATOM 3042 C CA . ALA B 1 71 ? 17.656 26.219 19.812 1 78.56 71 ALA B CA 1
ATOM 3043 C C . ALA B 1 71 ? 18.516 27.312 19.188 1 78.56 71 ALA B C 1
ATOM 3045 O O . ALA B 1 71 ? 18.891 27.25 18.016 1 78.56 71 ALA B O 1
ATOM 3046 N N . LEU B 1 72 ? 18.797 28.266 19.984 1 80.19 72 LEU B N 1
ATOM 3047 C CA . LEU B 1 72 ? 19.641 29.344 19.5 1 80.19 72 LEU B CA 1
ATOM 3048 C C . LEU B 1 72 ? 21.031 28.828 19.141 1 80.19 72 LEU B C 1
ATOM 3050 O O . LEU B 1 72 ? 21.609 29.219 18.125 1 80.19 72 LEU B O 1
ATOM 3054 N N . SER B 1 73 ? 21.516 27.953 20.047 1 78.19 73 SER B N 1
ATOM 3055 C CA . SER B 1 73 ? 22.812 27.344 19.797 1 78.19 73 SER B CA 1
ATOM 3056 C C . SER B 1 73 ? 22.828 26.578 18.484 1 78.19 73 SER B C 1
ATOM 3058 O O . SER B 1 73 ? 23.766 26.703 17.688 1 78.19 73 SER B O 1
ATOM 3060 N N . ALA B 1 74 ? 21.812 25.828 18.266 1 70.94 74 ALA B N 1
ATOM 3061 C CA . ALA B 1 74 ? 21.719 25.031 17.047 1 70.94 74 ALA B CA 1
ATOM 3062 C C . ALA B 1 74 ? 21.656 25.922 15.812 1 70.94 74 ALA B C 1
ATOM 3064 O O . ALA B 1 74 ? 22.312 25.641 14.805 1 70.94 74 ALA B O 1
ATOM 3065 N N . LEU B 1 75 ? 20.984 26.984 15.922 1 75.56 75 LEU B N 1
ATOM 3066 C CA . LEU B 1 75 ? 20.828 27.922 14.812 1 75.56 75 LEU B CA 1
ATOM 3067 C C . LEU B 1 75 ? 22.156 28.609 14.492 1 75.56 75 LEU B C 1
ATOM 3069 O O . LEU B 1 75 ? 22.547 28.703 13.328 1 75.56 75 LEU B O 1
ATOM 3073 N N . LEU B 1 76 ? 22.766 29.062 15.508 1 77.62 76 LEU B N 1
ATOM 3074 C CA . LEU B 1 76 ? 24.016 29.797 15.336 1 77.62 76 LEU B CA 1
ATOM 3075 C C . LEU B 1 76 ? 25.109 28.906 14.797 1 77.62 76 LEU B C 1
ATOM 3077 O O . LEU B 1 76 ? 25.953 29.344 14 1 77.62 76 LEU B O 1
ATOM 3081 N N . ARG B 1 77 ? 25.078 27.625 15.203 1 74.25 77 ARG B N 1
ATOM 3082 C CA . ARG B 1 77 ? 26.047 26.656 14.672 1 74.25 77 ARG B CA 1
ATOM 3083 C C . ARG B 1 77 ? 25.906 26.547 13.156 1 74.25 77 ARG B C 1
ATOM 3085 O O . ARG B 1 77 ? 26.891 26.312 12.453 1 74.25 77 ARG B O 1
ATOM 3092 N N . CYS B 1 78 ? 24.734 26.75 12.711 1 71.44 78 CYS B N 1
ATOM 3093 C CA . CYS B 1 78 ? 24.469 26.625 11.281 1 71.44 78 CYS B CA 1
ATOM 3094 C C . CYS B 1 78 ? 24.859 27.891 10.539 1 71.44 78 CYS B C 1
ATOM 3096 O O . CYS B 1 78 ? 25.219 27.844 9.367 1 71.44 78 CYS B O 1
ATOM 3098 N N . VAL B 1 79 ? 24.797 29 11.117 1 71.5 79 VAL B N 1
ATOM 3099 C CA . VAL B 1 79 ? 25.031 30.297 10.477 1 71.5 79 VAL B CA 1
ATOM 3100 C C . VAL B 1 79 ? 26.516 30.594 10.453 1 71.5 79 VAL B C 1
ATOM 3102 O O . VAL B 1 79 ? 27.031 31.109 9.453 1 71.5 79 VAL B O 1
ATOM 3105 N N . TYR B 1 80 ? 27.047 30.312 11.508 1 66.19 80 TYR B N 1
ATOM 3106 C CA . TYR B 1 80 ? 28.469 30.641 11.586 1 66.19 80 TYR B CA 1
ATOM 3107 C C . TYR B 1 80 ? 29.312 29.609 10.828 1 66.19 80 TYR B C 1
ATOM 3109 O O . TYR B 1 80 ? 29.031 28.422 10.891 1 66.19 80 TYR B O 1
ATOM 3117 N N . PRO B 1 81 ? 30.031 30.094 9.875 1 54.38 81 PRO B N 1
ATOM 3118 C CA . PRO B 1 81 ? 30.797 29.297 8.922 1 54.38 81 PRO B CA 1
ATOM 3119 C C . PRO B 1 81 ? 31.656 28.219 9.602 1 54.38 81 PRO B C 1
ATOM 3121 O O . PRO B 1 81 ? 32.219 27.344 8.93 1 54.38 81 PRO B O 1
ATOM 3124 N N . ASN B 1 82 ? 31.641 28.172 10.781 1 52.69 82 ASN B N 1
ATOM 3125 C CA . ASN B 1 82 ? 32.531 27.109 11.234 1 52.69 82 ASN B CA 1
ATOM 3126 C C . ASN B 1 82 ? 32.031 25.734 10.828 1 52.69 82 ASN B C 1
ATOM 3128 O O . ASN B 1 82 ? 31.047 25.625 10.094 1 52.69 82 ASN B O 1
ATOM 3132 N N . GLU B 1 83 ? 32.625 24.672 11.422 1 49.16 83 GLU B N 1
ATOM 3133 C CA . GLU B 1 83 ? 32.312 23.266 11.109 1 49.16 83 GLU B CA 1
ATOM 3134 C C . GLU B 1 83 ? 30.844 22.984 11.25 1 49.16 83 GLU B C 1
ATOM 3136 O O . GLU B 1 83 ? 30.203 23.391 12.227 1 49.16 83 GLU B O 1
ATOM 3141 N N . MET B 1 84 ? 30.281 22.922 10.164 1 51.28 84 MET B N 1
ATOM 3142 C CA . MET B 1 84 ? 28.875 22.516 10.203 1 51.28 84 MET B CA 1
ATOM 3143 C C . MET B 1 84 ? 28.625 21.5 11.297 1 51.28 84 MET B C 1
ATOM 3145 O O . MET B 1 84 ? 29.344 20.5 11.391 1 51.28 84 MET B O 1
ATOM 3149 N N . PRO B 1 85 ? 27.766 21.953 12.242 1 56.47 85 PRO B N 1
ATOM 3150 C CA . PRO B 1 85 ? 27.516 21.016 13.336 1 56.47 85 PRO B CA 1
ATOM 3151 C C . PRO B 1 85 ? 26.953 19.672 12.852 1 56.47 85 PRO B C 1
ATOM 3153 O O . PRO B 1 85 ? 26.266 19.625 11.82 1 56.47 85 PRO B O 1
ATOM 3156 N N . THR B 1 86 ? 27.562 18.703 13.43 1 62.97 86 THR B N 1
ATOM 3157 C CA . THR B 1 86 ? 27 17.375 13.172 1 62.97 86 THR B CA 1
ATOM 3158 C C . THR B 1 86 ? 25.906 17.062 14.18 1 62.97 86 THR B C 1
ATOM 3160 O O . THR B 1 86 ? 26.141 17.031 15.391 1 62.97 86 THR B O 1
ATOM 3163 N N . PHE B 1 87 ? 24.703 17.234 13.719 1 72.19 87 PHE B N 1
ATOM 3164 C CA . PHE B 1 87 ? 23.594 16.828 14.562 1 72.19 87 PHE B CA 1
ATOM 3165 C C . PHE B 1 87 ? 23.5 15.312 14.656 1 72.19 87 PHE B C 1
ATOM 3167 O O . PHE B 1 87 ? 23.703 14.609 13.656 1 72.19 87 PHE B O 1
ATOM 3174 N N . ASN B 1 88 ? 23.281 14.852 15.922 1 71.38 88 ASN B N 1
ATOM 3175 C CA . ASN B 1 88 ? 23.344 13.406 16.125 1 71.38 88 ASN B CA 1
ATOM 3176 C C . ASN B 1 88 ? 21.969 12.812 16.391 1 71.38 88 ASN B C 1
ATOM 3178 O O . ASN B 1 88 ? 21.844 11.617 16.656 1 71.38 88 ASN B O 1
ATOM 3182 N N . SER B 1 89 ? 21.031 13.703 16.406 1 78.88 89 SER B N 1
ATOM 3183 C CA . SER B 1 89 ? 19.703 13.172 16.641 1 78.88 89 SER B CA 1
ATOM 3184 C C . SER B 1 89 ? 18.656 13.953 15.852 1 78.88 89 SER B C 1
ATOM 3186 O O . SER B 1 89 ? 18.875 15.117 15.508 1 78.88 89 SER B O 1
ATOM 3188 N N . LEU B 1 90 ? 17.578 13.281 15.656 1 81.69 90 LEU B N 1
ATOM 3189 C CA . LEU B 1 90 ? 16.484 13.938 14.961 1 81.69 90 LEU B CA 1
ATOM 3190 C C . LEU B 1 90 ? 15.906 15.07 15.805 1 81.69 90 LEU B C 1
ATOM 3192 O O . LEU B 1 90 ? 15.422 16.078 15.266 1 81.69 90 LEU B O 1
ATOM 3196 N N . ARG B 1 91 ? 16.016 14.914 17.109 1 76.88 91 ARG B N 1
ATOM 3197 C CA . ARG B 1 91 ? 15.562 15.969 18.016 1 76.88 91 ARG B CA 1
ATOM 3198 C C . ARG B 1 91 ? 16.344 17.25 17.781 1 76.88 91 ARG B C 1
ATOM 3200 O O . ARG B 1 91 ? 15.758 18.344 17.719 1 76.88 91 ARG B O 1
ATOM 3207 N N . GLU B 1 92 ? 17.609 17.156 17.656 1 77.81 92 GLU B N 1
ATOM 3208 C CA . GLU B 1 92 ? 18.453 18.312 17.406 1 77.81 92 GLU B CA 1
ATOM 3209 C C . GLU B 1 92 ? 18.094 18.984 16.078 1 77.81 92 GLU B C 1
ATOM 3211 O O . GLU B 1 92 ? 18.031 20.203 15.984 1 77.81 92 GLU B O 1
ATOM 3216 N N . PHE B 1 93 ? 17.875 18.141 15.086 1 84.56 93 PHE B N 1
ATOM 3217 C CA . PHE B 1 93 ? 17.469 18.672 13.797 1 84.56 93 PHE B CA 1
ATOM 3218 C C . PHE B 1 93 ? 16.156 19.438 13.922 1 84.56 93 PHE B C 1
ATOM 3220 O O . PHE B 1 93 ? 16 20.531 13.367 1 84.56 93 PHE B O 1
ATOM 3227 N N . LYS B 1 94 ? 15.281 18.812 14.656 1 83.62 94 LYS B N 1
ATOM 3228 C CA . LYS B 1 94 ? 13.977 19.453 14.82 1 83.62 94 LYS B CA 1
ATOM 3229 C C . LYS B 1 94 ? 14.109 20.828 15.477 1 83.62 94 LYS B C 1
ATOM 3231 O O . LYS B 1 94 ? 13.523 21.797 15 1 83.62 94 LYS B O 1
ATOM 3236 N N . ILE B 1 95 ? 14.859 20.953 16.484 1 77 95 ILE B N 1
ATOM 3237 C CA . ILE B 1 95 ? 15.07 22.203 17.234 1 77 95 ILE B CA 1
ATOM 3238 C C . ILE B 1 95 ? 15.68 23.25 16.312 1 77 95 ILE B C 1
ATOM 3240 O O . ILE B 1 95 ? 15.211 24.391 16.266 1 77 95 ILE B O 1
ATOM 3244 N N . ALA B 1 96 ? 16.609 22.828 15.586 1 79.12 96 ALA B N 1
ATOM 3245 C CA . ALA B 1 96 ? 17.297 23.75 14.695 1 79.12 96 ALA B CA 1
ATOM 3246 C C . ALA B 1 96 ? 16.391 24.203 13.555 1 79.12 96 ALA B C 1
ATOM 3248 O O . ALA B 1 96 ? 16.359 25.391 13.219 1 79.12 96 ALA B O 1
ATOM 3249 N N . LEU B 1 97 ? 15.672 23.281 13 1 83.06 97 LEU B N 1
ATOM 3250 C CA . LEU B 1 97 ? 14.781 23.578 11.883 1 83.06 97 LEU B CA 1
ATOM 3251 C C . LEU B 1 97 ? 13.664 24.516 12.328 1 83.06 97 LEU B C 1
ATOM 3253 O O . LEU B 1 97 ? 13.305 25.453 11.602 1 83.06 97 LEU B O 1
ATOM 3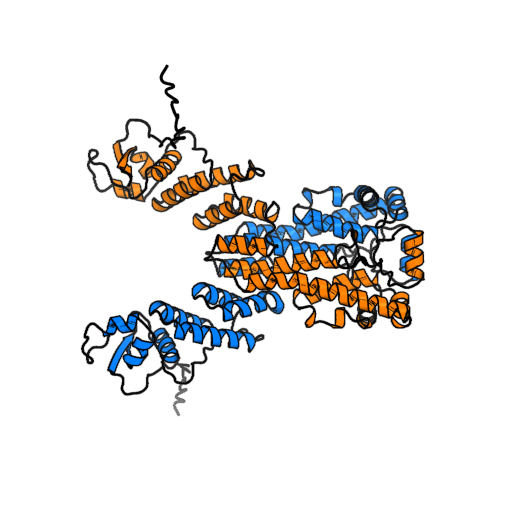257 N N . GLU B 1 98 ? 13.18 24.234 13.477 1 79.88 98 GLU B N 1
ATOM 3258 C CA . GLU B 1 98 ? 12.133 25.094 14.023 1 79.88 98 GLU B CA 1
ATOM 3259 C C . GLU B 1 98 ? 12.625 26.531 14.172 1 79.88 98 GLU B C 1
ATOM 3261 O O . GLU B 1 98 ? 11.93 27.469 13.789 1 79.88 98 GLU B O 1
ATOM 3266 N N . ALA B 1 99 ? 13.719 26.672 14.68 1 75.81 99 ALA B N 1
ATOM 3267 C CA . ALA B 1 99 ? 14.305 28 14.859 1 75.81 99 ALA B CA 1
ATOM 3268 C C . ALA B 1 99 ? 14.625 28.641 13.523 1 75.81 99 ALA B C 1
ATOM 3270 O O . ALA B 1 99 ? 14.352 29.828 13.312 1 75.81 99 ALA B O 1
ATOM 3271 N N . ALA B 1 100 ? 15.18 27.875 12.641 1 77.19 100 ALA B N 1
ATOM 3272 C CA . ALA B 1 100 ? 15.562 28.391 11.328 1 77.19 100 ALA B CA 1
ATOM 3273 C C . ALA B 1 100 ? 14.344 28.875 10.555 1 77.19 100 ALA B C 1
ATOM 3275 O O . ALA B 1 100 ? 14.406 29.906 9.867 1 77.19 100 ALA B O 1
ATOM 3276 N N . GLN B 1 101 ? 13.336 28.078 10.633 1 77.62 101 GLN B N 1
ATOM 3277 C CA . GLN B 1 101 ? 12.094 28.453 9.961 1 77.62 101 GLN B CA 1
ATOM 3278 C C . GLN B 1 101 ? 11.508 29.719 10.578 1 77.62 101 GLN B C 1
ATOM 3280 O O . GLN B 1 101 ? 11.062 30.625 9.867 1 77.62 101 GLN B O 1
ATOM 3285 N N . LYS B 1 102 ? 11.508 29.75 11.906 1 75.06 102 LYS B N 1
ATOM 3286 C CA . LYS B 1 102 ? 10.984 30.906 12.633 1 75.06 102 LYS B CA 1
ATOM 3287 C C . LYS B 1 102 ? 11.688 32.188 12.211 1 75.06 102 LYS B C 1
ATOM 3289 O O . LYS B 1 102 ? 11.055 33.25 12.062 1 75.06 102 LYS B O 1
ATOM 3294 N N . TYR B 1 103 ? 12.953 32.125 11.984 1 75.88 103 TYR B N 1
ATOM 3295 C CA . TYR B 1 103 ? 13.75 33.312 11.695 1 75.88 103 TYR B CA 1
ATOM 3296 C C . TYR B 1 103 ? 14.039 33.438 10.203 1 75.88 103 TYR B C 1
ATOM 3298 O O . TYR B 1 103 ? 14.906 34.188 9.789 1 75.88 103 TYR B O 1
ATOM 3306 N N . ASP B 1 104 ? 13.328 32.656 9.383 1 77.12 104 ASP B N 1
ATOM 3307 C CA . ASP B 1 104 ? 13.391 32.688 7.926 1 77.12 104 ASP B CA 1
ATOM 3308 C C . ASP B 1 104 ? 14.828 32.562 7.43 1 77.12 104 ASP B C 1
ATOM 3310 O O . ASP B 1 104 ? 15.328 33.406 6.711 1 77.12 104 ASP B O 1
ATOM 3314 N N . MET B 1 105 ? 15.477 31.453 7.695 1 75.38 105 MET B N 1
ATOM 3315 C CA . MET B 1 105 ? 16.859 31.156 7.305 1 75.38 105 MET B CA 1
ATOM 3316 C C . MET B 1 105 ? 16.906 30.016 6.305 1 75.38 105 MET B C 1
ATOM 3318 O O . MET B 1 105 ? 17.281 28.891 6.652 1 75.38 105 MET B O 1
ATOM 3322 N N . PRO B 1 106 ? 16.641 30.328 5.055 1 75.38 106 PRO B N 1
ATOM 3323 C CA . PRO B 1 106 ? 16.578 29.25 4.055 1 75.38 106 PRO B CA 1
ATOM 3324 C C . PRO B 1 106 ? 17.922 28.562 3.846 1 75.38 106 PRO B C 1
ATOM 3326 O O . PRO B 1 106 ? 17.969 27.359 3.553 1 75.38 106 PRO B O 1
ATOM 3329 N N . GLY B 1 107 ? 18.938 29.297 4.07 1 73.12 107 GLY B N 1
ATOM 3330 C CA . GLY B 1 107 ? 20.266 28.688 3.943 1 73.12 107 GLY B CA 1
ATOM 3331 C C . GLY B 1 107 ? 20.531 27.625 4.996 1 73.12 107 GLY B C 1
ATOM 3332 O O . GLY B 1 107 ? 21.094 26.578 4.695 1 73.12 107 GLY B O 1
ATOM 3333 N N . VAL B 1 108 ? 20.172 27.938 6.141 1 73.12 108 VAL B N 1
ATOM 3334 C CA . VAL B 1 108 ? 20.359 27 7.238 1 73.12 108 VAL B CA 1
ATOM 3335 C C . VAL B 1 108 ? 19.469 25.766 7.023 1 73.12 108 VAL B C 1
ATOM 3337 O O . VAL B 1 108 ? 19.906 24.641 7.23 1 73.12 108 VAL B O 1
ATOM 3340 N N . ILE B 1 109 ? 18.297 26.016 6.562 1 78.5 109 ILE B N 1
ATOM 3341 C CA . ILE B 1 109 ? 17.375 24.906 6.316 1 78.5 109 ILE B CA 1
ATOM 3342 C C . ILE B 1 109 ? 17.938 23.984 5.246 1 78.5 109 ILE B C 1
ATOM 3344 O O . ILE B 1 109 ? 17.922 22.766 5.395 1 78.5 109 ILE B O 1
ATOM 3348 N N . ARG B 1 110 ? 18.531 24.562 4.289 1 73.62 110 ARG B N 1
ATOM 3349 C CA . ARG B 1 110 ? 19.125 23.766 3.221 1 73.62 110 ARG B CA 1
ATOM 3350 C C . ARG B 1 110 ? 20.328 22.969 3.734 1 73.62 110 ARG B C 1
ATOM 3352 O O . ARG B 1 110 ? 20.5 21.797 3.363 1 73.62 110 ARG B O 1
ATOM 3359 N N . ALA B 1 111 ? 21.078 23.609 4.547 1 74.25 111 ALA B N 1
ATOM 3360 C CA . ALA B 1 111 ? 22.234 22.938 5.113 1 74.25 111 ALA B CA 1
ATOM 3361 C C . ALA B 1 111 ? 21.812 21.75 5.988 1 74.25 111 ALA B C 1
ATOM 3363 O O . ALA B 1 111 ? 22.406 20.688 5.934 1 74.25 111 ALA B O 1
ATOM 3364 N N . LEU B 1 112 ? 20.844 21.953 6.707 1 81.19 112 LEU B N 1
ATOM 3365 C CA . LEU B 1 112 ? 20.344 20.906 7.586 1 81.19 112 LEU B CA 1
ATOM 3366 C C . LEU B 1 112 ? 19.734 19.766 6.781 1 81.19 112 LEU B C 1
ATOM 3368 O O . LEU B 1 112 ? 19.875 18.594 7.137 1 81.19 112 LEU B O 1
ATOM 3372 N N . ASP B 1 113 ? 19.016 20.125 5.699 1 82.81 113 ASP B N 1
ATOM 3373 C CA . ASP B 1 113 ? 18.469 19.125 4.789 1 82.81 113 ASP B CA 1
ATOM 3374 C C . ASP B 1 113 ? 19.578 18.203 4.242 1 82.81 113 ASP B C 1
ATOM 3376 O O . ASP B 1 113 ? 19.453 16.984 4.285 1 82.81 113 ASP B O 1
ATOM 3380 N N . GLN B 1 114 ? 20.641 18.844 3.92 1 75.38 114 GLN B N 1
ATOM 3381 C CA . GLN B 1 114 ? 21.766 18.094 3.352 1 75.38 114 GLN B CA 1
ATOM 3382 C C . GLN B 1 114 ? 22.422 17.219 4.406 1 75.38 114 GLN B C 1
ATOM 3384 O O . GLN B 1 114 ? 22.75 16.062 4.133 1 75.38 114 GLN B O 1
ATOM 3389 N N . GLN B 1 115 ? 22.562 17.734 5.5 1 77.44 115 GLN B N 1
ATOM 3390 C CA . GLN B 1 115 ? 23.219 16.969 6.559 1 77.44 115 GLN B CA 1
ATOM 3391 C C . GLN B 1 115 ? 22.375 15.773 6.977 1 77.44 115 GLN B C 1
ATOM 3393 O O . GLN B 1 115 ? 22.906 14.672 7.168 1 77.44 115 GLN B O 1
ATOM 3398 N N . LEU B 1 116 ? 21.109 16.016 7.141 1 82.69 116 LEU B N 1
ATOM 3399 C CA . LEU B 1 116 ? 20.219 14.93 7.543 1 82.69 116 LEU B CA 1
ATOM 3400 C C . LEU B 1 116 ? 20.141 13.875 6.453 1 82.69 116 LEU B C 1
ATOM 3402 O O . LEU B 1 116 ? 20.141 12.672 6.742 1 82.69 116 LEU B O 1
ATOM 3406 N N . CYS B 1 117 ? 20.078 14.336 5.266 1 77.56 117 CYS B N 1
ATOM 3407 C CA . CYS B 1 117 ? 20.062 13.422 4.125 1 77.56 117 CYS B CA 1
ATOM 3408 C C . CYS B 1 117 ? 21.297 12.523 4.129 1 77.56 117 CYS B C 1
ATOM 3410 O O . CYS B 1 117 ? 21.172 11.305 3.998 1 77.56 117 CYS B O 1
ATOM 3412 N N . LEU B 1 118 ? 22.438 13.133 4.371 1 73.94 118 LEU B N 1
ATOM 3413 C CA . LEU B 1 118 ? 23.688 12.383 4.422 1 73.94 118 LEU B CA 1
ATOM 3414 C C . LEU B 1 118 ? 23.703 11.43 5.613 1 73.94 118 LEU B C 1
ATOM 3416 O O . LEU B 1 118 ? 24.203 10.312 5.516 1 73.94 118 LEU B O 1
ATOM 3420 N N . GLY B 1 119 ? 23.172 11.914 6.66 1 75.69 119 GLY B N 1
ATOM 3421 C CA . GLY B 1 119 ? 23.078 11.062 7.836 1 75.69 119 GLY B CA 1
ATOM 3422 C C . GLY B 1 119 ? 22.25 9.812 7.605 1 75.69 119 GLY B C 1
ATOM 3423 O O . GLY B 1 119 ? 22.625 8.727 8.055 1 75.69 119 GLY B O 1
ATOM 3424 N N . LEU B 1 120 ? 21.172 9.977 6.938 1 75.81 120 LEU B N 1
ATOM 3425 C CA . LEU B 1 120 ? 20.312 8.844 6.625 1 75.81 120 LEU B CA 1
ATOM 3426 C C . LEU B 1 120 ? 21.016 7.863 5.688 1 75.81 120 LEU B C 1
ATOM 3428 O O . LEU B 1 120 ? 20.953 6.652 5.895 1 75.81 120 LEU B O 1
ATOM 3432 N N . LYS B 1 121 ? 21.703 8.352 4.77 1 68.75 121 LYS B N 1
ATOM 3433 C CA . LYS B 1 121 ? 22.375 7.52 3.773 1 68.75 121 LYS B CA 1
ATOM 3434 C C . LYS B 1 121 ? 23.531 6.746 4.395 1 68.75 121 LYS B C 1
ATOM 3436 O O . LYS B 1 121 ? 23.781 5.594 4.031 1 68.75 121 LYS B O 1
ATOM 3441 N N . ASN B 1 122 ? 24.172 7.465 5.266 1 68.31 122 ASN B N 1
ATOM 3442 C CA . ASN B 1 122 ? 25.375 6.883 5.848 1 68.31 122 ASN B CA 1
ATOM 3443 C C . ASN B 1 122 ? 25.047 5.926 6.988 1 68.31 122 ASN B C 1
ATOM 3445 O O . ASN B 1 122 ? 25.828 5.027 7.301 1 68.31 122 ASN B O 1
ATOM 3449 N N . ASP B 1 123 ? 23.984 6.188 7.66 1 59.5 123 ASP B N 1
ATOM 3450 C CA . ASP B 1 123 ? 23.656 5.395 8.844 1 59.5 123 ASP B CA 1
ATOM 3451 C C . ASP B 1 123 ? 22.453 4.488 8.586 1 59.5 123 ASP B C 1
ATOM 3453 O O . ASP B 1 123 ? 21.438 4.578 9.281 1 59.5 123 ASP B O 1
ATOM 3457 N N . THR B 1 124 ? 22.391 3.764 7.566 1 55.12 124 THR B N 1
ATOM 3458 C CA . THR B 1 124 ? 21.266 2.912 7.176 1 55.12 124 THR B CA 1
ATOM 3459 C C . THR B 1 124 ? 20.953 1.908 8.281 1 55.12 124 THR B C 1
ATOM 3461 O O . THR B 1 124 ? 19.797 1.479 8.422 1 55.12 124 THR B O 1
ATOM 3464 N N . ASP B 1 125 ? 21.969 1.703 9.062 1 51.72 125 ASP B N 1
ATOM 3465 C CA . ASP B 1 125 ? 21.812 0.657 10.07 1 51.72 125 ASP B CA 1
ATOM 3466 C C . ASP B 1 125 ? 21.547 1.257 11.453 1 51.72 125 ASP B C 1
ATOM 3468 O O . ASP B 1 125 ? 21.172 0.542 12.383 1 51.72 125 ASP B O 1
ATOM 3472 N N . SER B 1 126 ? 21.812 2.551 11.562 1 52.38 126 SER B N 1
ATOM 3473 C CA . SER B 1 126 ? 21.719 3.119 12.906 1 52.38 126 SER B CA 1
ATOM 3474 C C . SER B 1 126 ? 20.312 3.619 13.195 1 52.38 126 SER B C 1
ATOM 3476 O O . SER B 1 126 ? 19.594 4.023 12.273 1 52.38 126 SER B O 1
ATOM 3478 N N . GLU B 1 127 ? 19.828 3.227 14.273 1 55.38 127 GLU B N 1
ATOM 3479 C CA . GLU B 1 127 ? 18.531 3.643 14.812 1 55.38 127 GLU B CA 1
ATOM 3480 C C . GLU B 1 127 ? 18.531 5.133 15.148 1 55.38 127 GLU B C 1
ATOM 3482 O O . GLU B 1 127 ? 17.531 5.656 15.648 1 55.38 127 GLU B O 1
ATOM 3487 N N . ARG B 1 128 ? 19.703 5.793 14.711 1 63.59 128 ARG B N 1
ATOM 3488 C CA . ARG B 1 128 ? 19.844 7.188 15.125 1 63.59 128 ARG B CA 1
ATOM 3489 C C . ARG B 1 128 ? 18.812 8.07 14.422 1 63.59 128 ARG B C 1
ATOM 3491 O O . ARG B 1 128 ? 18.219 8.953 15.039 1 63.59 128 ARG B O 1
ATOM 3498 N N . PHE B 1 129 ? 18.703 7.703 13.086 1 73.88 129 PHE B N 1
ATOM 3499 C CA . PHE B 1 129 ? 17.75 8.516 12.32 1 73.88 129 PHE B CA 1
ATOM 3500 C C . PHE B 1 129 ? 16.625 7.652 11.781 1 73.88 129 PHE B C 1
ATOM 3502 O O . PHE B 1 129 ? 16.781 6.965 10.773 1 73.88 129 PHE B O 1
ATOM 3509 N N . ASP B 1 130 ? 15.5 7.637 12.547 1 72.44 130 ASP B N 1
ATOM 3510 C CA . ASP B 1 130 ? 14.297 6.934 12.117 1 72.44 130 ASP B CA 1
ATOM 3511 C C . ASP B 1 130 ? 13.75 7.531 10.82 1 72.44 130 ASP B C 1
ATOM 3513 O O . ASP B 1 130 ? 13.367 8.703 10.789 1 72.44 130 ASP B O 1
ATOM 3517 N N . PRO B 1 131 ? 13.742 6.781 9.805 1 72.06 131 PRO B N 1
ATOM 3518 C CA . PRO B 1 131 ? 13.328 7.312 8.5 1 72.06 131 PRO B CA 1
ATOM 3519 C C . PRO B 1 131 ? 11.906 7.859 8.516 1 72.06 131 PRO B C 1
ATOM 3521 O O . PRO B 1 131 ? 11.594 8.812 7.789 1 72.06 131 PRO B O 1
ATOM 3524 N N . ILE B 1 132 ? 11.078 7.324 9.297 1 69.94 132 ILE B N 1
ATOM 3525 C CA . ILE B 1 132 ? 9.703 7.812 9.375 1 69.94 132 ILE B CA 1
ATOM 3526 C C . ILE B 1 132 ? 9.695 9.219 9.977 1 69.94 132 ILE B C 1
ATOM 3528 O O . ILE B 1 132 ? 9.023 10.117 9.461 1 69.94 132 ILE B O 1
ATOM 3532 N N . MET B 1 133 ? 10.469 9.391 11 1 73.81 133 MET B N 1
ATOM 3533 C CA . MET B 1 133 ? 10.555 10.703 11.641 1 73.81 133 MET B CA 1
ATOM 3534 C C . MET B 1 133 ? 11.25 11.711 10.727 1 73.81 133 MET B C 1
ATOM 3536 O O . MET B 1 133 ? 10.898 12.891 10.719 1 73.81 133 MET B O 1
ATOM 3540 N N . ALA B 1 134 ? 12.195 11.18 10.016 1 79.31 134 ALA B N 1
ATOM 3541 C CA . ALA B 1 134 ? 12.867 12.047 9.055 1 79.31 134 ALA B CA 1
ATOM 3542 C C . ALA B 1 134 ? 11.898 12.523 7.977 1 79.31 134 ALA B C 1
ATOM 3544 O O . ALA B 1 134 ? 11.953 13.68 7.559 1 79.31 134 ALA B O 1
ATOM 3545 N N . CYS B 1 135 ? 11.008 11.664 7.547 1 74 135 CYS B N 1
ATOM 3546 C CA . CYS B 1 135 ? 9.984 12.047 6.586 1 74 135 CYS B CA 1
ATOM 3547 C C . CYS B 1 135 ? 9.055 13.109 7.176 1 74 135 CYS B C 1
ATOM 3549 O O . CYS B 1 135 ? 8.656 14.039 6.484 1 74 135 CYS B O 1
ATOM 3551 N N . HIS B 1 136 ? 8.781 12.969 8.422 1 74.5 136 HIS B N 1
ATOM 3552 C CA . HIS B 1 136 ? 7.938 13.938 9.102 1 74.5 136 HIS B CA 1
ATOM 3553 C C . HIS B 1 136 ? 8.594 15.312 9.133 1 74.5 136 HIS B C 1
ATOM 3555 O O . HIS B 1 136 ? 7.961 16.328 8.805 1 74.5 136 HIS B O 1
ATOM 3561 N N . LEU B 1 137 ? 9.812 15.32 9.523 1 78.75 137 LEU B N 1
ATOM 3562 C CA . LEU B 1 137 ? 10.555 16.578 9.547 1 78.75 137 LEU B CA 1
ATOM 3563 C C . LEU B 1 137 ? 10.609 17.203 8.156 1 78.75 137 LEU B C 1
ATOM 3565 O O . LEU B 1 137 ? 10.438 18.422 8.008 1 78.75 137 LEU B O 1
ATOM 3569 N N . ALA B 1 138 ? 10.828 16.328 7.184 1 80.5 138 ALA B N 1
ATOM 3570 C CA . ALA B 1 138 ? 10.922 16.812 5.805 1 80.5 138 ALA B CA 1
ATOM 3571 C C . ALA B 1 138 ? 9.617 17.469 5.363 1 80.5 138 ALA B C 1
ATOM 3573 O O . ALA B 1 138 ? 9.641 18.484 4.66 1 80.5 138 ALA B O 1
ATOM 3574 N N . SER B 1 139 ? 8.523 16.969 5.785 1 74.69 139 SER B N 1
ATOM 3575 C CA . SER B 1 139 ? 7.219 17.516 5.426 1 74.69 139 SER B CA 1
ATOM 3576 C C . SER B 1 139 ? 6.965 18.844 6.129 1 74.69 139 SER B C 1
ATOM 3578 O O . SER B 1 139 ? 6.371 19.75 5.547 1 74.69 139 SER B O 1
ATOM 3580 N N . LEU B 1 140 ? 7.406 18.984 7.305 1 73.25 140 LEU B N 1
ATOM 3581 C CA . LEU B 1 140 ? 7.168 20.188 8.102 1 73.25 140 LEU B CA 1
ATOM 3582 C C . LEU B 1 140 ? 8.031 21.344 7.617 1 73.25 140 LEU B C 1
ATOM 3584 O O . LEU B 1 140 ? 7.586 22.484 7.609 1 73.25 140 LEU B O 1
ATOM 3588 N N . TYR B 1 141 ? 9.211 20.969 7.152 1 79.56 141 TYR B N 1
ATOM 3589 C CA . TYR B 1 141 ? 10.164 22.047 6.898 1 79.56 141 TYR B CA 1
ATOM 3590 C C . TYR B 1 141 ? 10.609 22.047 5.441 1 79.56 141 TYR B C 1
ATOM 3592 O O . TYR B 1 141 ? 11.617 22.672 5.098 1 79.56 141 TYR B O 1
ATOM 3600 N N . THR B 1 142 ? 9.938 21.266 4.602 1 75.94 142 THR B N 1
ATOM 3601 C CA . THR B 1 142 ? 10.133 21.219 3.156 1 75.94 142 THR B CA 1
ATOM 3602 C C . THR B 1 142 ? 11.555 20.797 2.816 1 75.94 142 THR B C 1
ATOM 3604 O O . THR B 1 142 ? 12.227 21.453 2.016 1 75.94 142 THR B O 1
ATOM 3607 N N . LEU B 1 143 ? 12.047 19.797 3.545 1 81.25 143 LEU B N 1
ATOM 3608 C CA . LEU B 1 143 ? 13.352 19.219 3.256 1 81.25 143 LEU B CA 1
ATOM 3609 C C . LEU B 1 143 ? 13.258 18.219 2.105 1 81.25 143 LEU B C 1
ATOM 3611 O O . LEU B 1 143 ? 13.055 17.031 2.33 1 81.25 143 LEU B O 1
ATOM 3615 N N . ARG B 1 144 ? 13.523 18.609 0.912 1 71 144 ARG B N 1
ATOM 3616 C CA . ARG B 1 144 ? 13.242 17.812 -0.278 1 71 144 ARG B CA 1
ATOM 3617 C C . ARG B 1 144 ? 14.164 16.594 -0.357 1 71 144 ARG B C 1
ATOM 3619 O O . ARG B 1 144 ? 13.703 15.477 -0.563 1 71 144 ARG B O 1
ATOM 3626 N N . GLU B 1 145 ? 15.461 16.797 -0.116 1 73.69 145 GLU B N 1
ATOM 3627 C CA . GLU B 1 145 ? 16.422 15.703 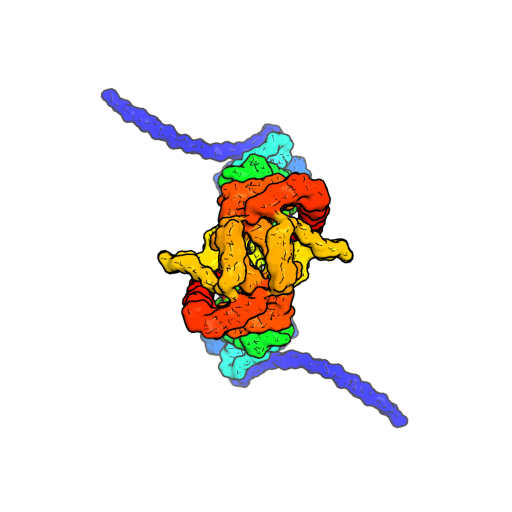-0.254 1 73.69 145 GLU B CA 1
ATOM 3628 C C . GLU B 1 145 ? 16.234 14.656 0.834 1 73.69 145 GLU B C 1
ATOM 3630 O O . GLU B 1 145 ? 16.203 13.453 0.549 1 73.69 145 GLU B O 1
ATOM 3635 N N . THR B 1 146 ? 16.109 15.156 2.029 1 79.69 146 THR B N 1
ATOM 3636 C CA . THR B 1 146 ? 15.883 14.25 3.154 1 79.69 146 THR B CA 1
ATOM 3637 C C . THR B 1 146 ? 14.602 13.453 2.957 1 79.69 146 THR B C 1
ATOM 3639 O O . THR B 1 146 ? 14.57 12.25 3.213 1 79.69 146 THR B O 1
ATOM 3642 N N . GLY B 1 147 ? 13.586 14.141 2.441 1 74.94 147 GLY B N 1
ATOM 3643 C CA . GLY B 1 147 ? 12.305 13.484 2.23 1 74.94 147 GLY B CA 1
ATOM 3644 C C . GLY B 1 147 ? 12.383 12.336 1.244 1 74.94 147 GLY B C 1
ATOM 3645 O O . GLY B 1 147 ? 11.836 11.258 1.495 1 74.94 147 GLY B O 1
ATOM 3646 N N . ARG B 1 148 ? 13.109 12.539 0.263 1 67.25 148 ARG B N 1
ATOM 3647 C CA . ARG B 1 148 ? 13.227 11.531 -0.783 1 67.25 148 ARG B CA 1
ATOM 3648 C C . ARG B 1 148 ? 13.984 10.305 -0.28 1 67.25 148 ARG B C 1
ATOM 3650 O O . ARG B 1 148 ? 13.547 9.172 -0.482 1 67.25 148 ARG B O 1
ATOM 3657 N N . VAL B 1 149 ? 15.133 10.523 0.317 1 68.56 149 VAL B N 1
ATOM 3658 C CA . VAL B 1 149 ? 15.984 9.438 0.798 1 68.56 149 VAL B CA 1
ATOM 3659 C C . VAL B 1 149 ? 15.266 8.672 1.909 1 68.56 149 VAL B C 1
ATOM 3661 O O . VAL B 1 149 ? 15.273 7.441 1.928 1 68.56 149 VAL B O 1
ATOM 3664 N N . ALA B 1 150 ? 14.695 9.445 2.822 1 72.25 150 ALA B N 1
ATOM 3665 C CA . ALA B 1 150 ? 14.008 8.812 3.945 1 72.25 150 ALA B CA 1
ATOM 3666 C C . ALA B 1 150 ? 12.828 7.969 3.463 1 72.25 150 ALA B C 1
ATOM 3668 O O . ALA B 1 150 ? 12.609 6.859 3.957 1 72.25 150 ALA B O 1
ATOM 3669 N N . ALA B 1 151 ? 12.078 8.5 2.467 1 66.88 151 ALA B N 1
ATOM 3670 C CA . ALA B 1 151 ? 10.93 7.785 1.921 1 66.88 151 ALA B CA 1
ATOM 3671 C C . ALA B 1 151 ? 11.352 6.469 1.276 1 66.88 151 ALA B C 1
ATOM 3673 O O . ALA B 1 151 ? 10.695 5.441 1.463 1 66.88 151 ALA B O 1
ATOM 3674 N N . ARG B 1 152 ? 12.469 6.484 0.617 1 63.19 152 ARG B N 1
ATOM 3675 C CA . ARG B 1 152 ? 12.984 5.285 -0.037 1 63.19 152 ARG B CA 1
ATOM 3676 C C . ARG B 1 152 ? 13.422 4.246 0.99 1 63.19 152 ARG B C 1
ATOM 3678 O O . ARG B 1 152 ? 13.211 3.049 0.796 1 63.19 152 ARG B O 1
ATOM 3685 N N . MET B 1 153 ? 14.023 4.785 1.987 1 63.06 153 MET B N 1
ATOM 3686 C CA . MET B 1 153 ? 14.484 3.887 3.043 1 63.06 153 MET B CA 1
ATOM 3687 C C . MET B 1 153 ? 13.305 3.182 3.709 1 63.06 153 MET B C 1
ATOM 3689 O O . MET B 1 153 ? 13.406 2.012 4.086 1 63.06 153 MET B O 1
ATOM 3693 N N . VAL B 1 154 ? 12.227 3.939 3.91 1 60.34 154 VAL B N 1
ATOM 3694 C CA . VAL B 1 154 ? 11.039 3.373 4.535 1 60.34 154 VAL B CA 1
ATOM 3695 C C . VAL B 1 154 ? 10.445 2.295 3.633 1 60.34 154 VAL B C 1
ATOM 3697 O O . VAL B 1 154 ? 10 1.251 4.113 1 60.34 154 VAL B O 1
ATOM 3700 N N . THR B 1 155 ? 10.422 2.535 2.355 1 56.03 155 THR B N 1
ATOM 3701 C CA . THR B 1 155 ? 9.758 1.65 1.402 1 56.03 155 THR B CA 1
ATOM 3702 C C . THR B 1 155 ? 10.586 0.388 1.172 1 56.03 155 THR B C 1
ATOM 3704 O O . THR B 1 155 ? 10.031 -0.694 0.965 1 56.03 155 THR B O 1
ATOM 3707 N N . ILE B 1 156 ? 11.82 0.621 1.091 1 48.66 156 ILE B N 1
ATOM 3708 C CA . ILE B 1 156 ? 12.68 -0.516 0.784 1 48.66 156 ILE B CA 1
ATOM 3709 C C . ILE B 1 156 ? 13.031 -1.261 2.07 1 48.66 156 ILE B C 1
ATOM 3711 O O . ILE B 1 156 ? 13.008 -2.494 2.105 1 48.66 156 ILE B O 1
ATOM 3715 N N . ASP B 1 157 ? 13.547 -0.243 2.949 1 47.06 157 ASP B N 1
ATOM 3716 C CA . ASP B 1 157 ? 14.164 -0.776 4.164 1 47.06 157 ASP B CA 1
ATOM 3717 C C . ASP B 1 157 ? 13.164 -0.809 5.316 1 47.06 157 ASP B C 1
ATOM 3719 O O . ASP B 1 157 ? 12.117 -0.156 5.258 1 47.06 157 ASP B O 1
ATOM 3723 N N . LYS B 1 158 ? 13.258 -1.449 6.375 1 54.38 158 LYS B N 1
ATOM 3724 C CA . LYS B 1 158 ? 12.984 -1.947 7.723 1 54.38 158 LYS B CA 1
ATOM 3725 C C . LYS B 1 158 ? 11.531 -1.709 8.109 1 54.38 158 LYS B C 1
ATOM 3727 O O . LYS B 1 158 ? 10.945 -2.502 8.852 1 54.38 158 LYS B O 1
ATOM 3732 N N . THR B 1 159 ? 10.836 -0.585 7.438 1 59.81 159 THR B N 1
ATOM 3733 C CA . THR B 1 159 ? 9.508 -0.492 8.047 1 59.81 159 THR B CA 1
ATOM 3734 C C . THR B 1 159 ? 8.43 -0.936 7.059 1 59.81 159 THR B C 1
ATOM 3736 O O . THR B 1 159 ? 8.242 -0.308 6.016 1 59.81 159 THR B O 1
ATOM 3739 N N . ASP B 1 160 ? 7.977 -2.072 7.188 1 76.94 160 ASP B N 1
ATOM 3740 C CA . ASP B 1 160 ? 6.902 -2.621 6.367 1 76.94 160 ASP B CA 1
ATOM 3741 C C . ASP B 1 160 ? 5.566 -1.952 6.688 1 76.94 160 ASP B C 1
ATOM 3743 O O . ASP B 1 160 ? 4.828 -2.416 7.559 1 76.94 160 ASP B O 1
ATOM 3747 N N . LEU B 1 161 ? 5.355 -0.81 5.996 1 80.38 161 LEU B N 1
ATOM 3748 C CA . LEU B 1 161 ? 4.137 -0.05 6.25 1 80.38 161 LEU B CA 1
ATOM 3749 C C . LEU B 1 161 ? 2.938 -0.705 5.57 1 80.38 161 LEU B C 1
ATOM 3751 O O . LEU B 1 161 ? 1.938 -0.039 5.289 1 80.38 161 LEU B O 1
ATOM 3755 N N . ARG B 1 162 ? 3.029 -1.962 5.273 1 87 162 ARG B N 1
ATOM 3756 C CA . ARG B 1 162 ? 1.888 -2.746 4.812 1 87 162 ARG B CA 1
ATOM 3757 C C . ARG B 1 162 ? 1.365 -3.656 5.918 1 87 162 ARG B C 1
ATOM 3759 O O . ARG B 1 162 ? 0.497 -4.5 5.68 1 87 162 ARG B O 1
ATOM 3766 N N . THR B 1 163 ? 1.951 -3.469 7 1 87.31 163 THR B N 1
ATOM 3767 C CA . THR B 1 163 ? 1.522 -4.211 8.18 1 87.31 163 THR B CA 1
ATOM 3768 C C . THR B 1 163 ? 0.596 -3.359 9.047 1 87.31 163 THR B C 1
ATOM 3770 O O . THR B 1 163 ? 0.968 -2.266 9.477 1 87.31 163 THR B O 1
ATOM 3773 N N . PRO B 1 164 ? -0.567 -3.863 9.328 1 87.38 164 PRO B N 1
ATOM 3774 C CA . PRO B 1 164 ? -1.556 -3.061 10.055 1 87.38 164 PRO B CA 1
ATOM 3775 C C . PRO B 1 164 ? -1.01 -2.494 11.359 1 87.38 164 PRO B C 1
ATOM 3777 O O . PRO B 1 164 ? -1.221 -1.316 11.664 1 87.38 164 PRO B O 1
ATOM 3780 N N . SER B 1 165 ? -0.307 -3.285 12.102 1 86.19 165 SER B N 1
ATOM 3781 C CA . SER B 1 165 ? 0.212 -2.801 13.383 1 86.19 165 SER B CA 1
ATOM 3782 C C . SER B 1 165 ? 1.187 -1.646 13.18 1 86.19 165 SER B C 1
ATOM 3784 O O . SER B 1 165 ? 1.185 -0.683 13.945 1 86.19 165 SER B O 1
ATOM 3786 N N . LYS B 1 166 ? 1.993 -1.701 12.203 1 82.75 166 LYS B N 1
ATOM 3787 C CA . LYS B 1 166 ? 2.951 -0.638 11.914 1 82.75 166 LYS B CA 1
ATOM 3788 C C . LYS B 1 166 ? 2.242 0.62 11.422 1 82.75 166 LYS B C 1
ATOM 3790 O O . LYS B 1 166 ? 2.686 1.737 11.695 1 82.75 166 LYS B O 1
ATOM 3795 N N . LEU B 1 167 ? 1.166 0.474 10.703 1 85 167 LEU B N 1
ATOM 3796 C CA . LEU B 1 167 ? 0.365 1.604 10.242 1 85 167 LEU B CA 1
ATOM 3797 C C . LEU B 1 167 ? -0.303 2.309 11.422 1 85 167 LEU B C 1
ATOM 3799 O O . LEU B 1 167 ? -0.363 3.539 11.461 1 85 167 LEU B O 1
ATOM 3803 N N . VAL B 1 168 ? -0.75 1.478 12.328 1 83.31 168 VAL B N 1
ATOM 3804 C CA . VAL B 1 168 ? -1.367 2.037 13.531 1 83.31 168 VAL B CA 1
ATOM 3805 C C . VAL B 1 168 ? -0.33 2.828 14.328 1 83.31 168 VAL B C 1
ATOM 3807 O O . VAL B 1 168 ? -0.619 3.92 14.82 1 83.31 168 VAL B O 1
ATOM 3810 N N . ASP B 1 169 ? 0.848 2.262 14.406 1 78.94 169 ASP B N 1
ATOM 3811 C CA . ASP B 1 169 ? 1.939 2.957 15.086 1 78.94 169 ASP B CA 1
ATOM 3812 C C . ASP B 1 169 ? 2.262 4.277 14.391 1 78.94 169 ASP B C 1
ATOM 3814 O O . ASP B 1 169 ? 2.496 5.293 15.055 1 78.94 169 ASP B O 1
ATOM 3818 N N . LEU B 1 170 ? 2.312 4.238 13.125 1 77.38 170 LEU B N 1
ATOM 3819 C CA . LEU B 1 170 ? 2.588 5.441 12.344 1 77.38 170 LEU B CA 1
ATOM 3820 C C . LEU B 1 170 ? 1.5 6.488 12.555 1 77.38 170 LEU B C 1
ATOM 3822 O O . LEU B 1 170 ? 1.797 7.676 12.695 1 77.38 170 LEU B O 1
ATOM 3826 N N . ALA B 1 171 ? 0.281 6.062 12.531 1 80.62 171 ALA B N 1
ATOM 3827 C CA . ALA B 1 171 ? -0.855 6.957 12.734 1 80.62 171 ALA B CA 1
ATOM 3828 C C . ALA B 1 171 ? -0.797 7.613 14.109 1 80.62 171 ALA B C 1
ATOM 3830 O O . ALA B 1 171 ? -1.201 8.766 14.273 1 80.62 171 ALA B O 1
ATOM 3831 N N . ALA B 1 172 ? -0.367 6.844 15.055 1 76.88 172 ALA B N 1
ATOM 3832 C CA . ALA B 1 172 ? -0.228 7.387 16.406 1 76.88 172 ALA B CA 1
ATOM 3833 C C . ALA B 1 172 ? 0.826 8.484 16.453 1 76.88 172 ALA B C 1
ATOM 3835 O O . ALA B 1 172 ? 0.693 9.453 17.203 1 76.88 172 ALA B O 1
ATOM 3836 N N . LYS B 1 173 ? 1.825 8.328 15.695 1 67.75 173 LYS B N 1
ATOM 3837 C CA . LYS B 1 173 ? 2.902 9.312 15.633 1 67.75 173 LYS B CA 1
ATOM 3838 C C . LYS B 1 173 ? 2.463 10.555 14.867 1 67.75 173 LYS B C 1
ATOM 3840 O O . LYS B 1 173 ? 2.965 11.656 15.125 1 67.75 173 LYS B O 1
ATOM 3845 N N . PHE B 1 174 ? 1.55 10.359 13.945 1 70.38 174 PHE B N 1
ATOM 3846 C CA . PHE B 1 174 ? 1.045 11.453 13.133 1 70.38 174 PHE B CA 1
ATOM 3847 C C . PHE B 1 174 ? -0.476 11.531 13.203 1 70.38 174 PHE B C 1
ATOM 3849 O O . PHE B 1 174 ? -1.163 11.289 12.211 1 70.38 174 PHE B O 1
ATOM 3856 N N . PRO B 1 175 ? -0.972 12.062 14.258 1 71.75 175 PRO B N 1
ATOM 3857 C CA . PRO B 1 175 ? -2.418 12.016 14.484 1 71.75 175 PRO B CA 1
ATOM 3858 C C . PRO B 1 175 ? -3.205 12.812 13.445 1 71.75 175 PRO B C 1
ATOM 3860 O O . PRO B 1 175 ? -4.309 12.422 13.07 1 71.75 175 PRO B O 1
ATOM 3863 N N . SER B 1 176 ? -2.623 13.852 12.977 1 67.5 176 SER B N 1
ATOM 3864 C CA . SER B 1 176 ? -3.326 14.703 12.016 1 67.5 176 SER B CA 1
ATOM 3865 C C . SER B 1 176 ? -3.486 13.992 10.672 1 67.5 176 SER B C 1
ATOM 3867 O O . SER B 1 176 ? -4.355 14.352 9.875 1 67.5 176 SER B O 1
ATOM 3869 N N . SER B 1 177 ? -2.66 12.969 10.492 1 74.81 177 SER B N 1
ATOM 3870 C CA . SER B 1 177 ? -2.703 12.242 9.227 1 74.81 177 SER B CA 1
ATOM 3871 C C . SER B 1 177 ? -3.221 10.82 9.414 1 74.81 177 SER B C 1
ATOM 3873 O O . SER B 1 177 ? -3.053 9.969 8.539 1 74.81 177 SER B O 1
ATOM 3875 N N . SER B 1 178 ? -3.752 10.594 10.555 1 76.25 178 SER B N 1
ATOM 3876 C CA . SER B 1 178 ? -4.137 9.227 10.922 1 76.25 178 SER B CA 1
ATOM 3877 C C . SER B 1 178 ? -5.117 8.641 9.914 1 76.25 178 SER B C 1
ATOM 3879 O O . SER B 1 178 ? -4.961 7.504 9.477 1 76.25 178 SER B O 1
ATOM 3881 N N . LYS B 1 179 ? -6.051 9.422 9.492 1 71 179 LYS B N 1
ATOM 3882 C CA . LYS B 1 179 ? -7.078 8.938 8.578 1 71 179 LYS B CA 1
ATOM 3883 C C . LYS B 1 179 ? -6.484 8.617 7.207 1 71 179 LYS B C 1
ATOM 3885 O O . LYS B 1 179 ? -6.801 7.586 6.613 1 71 179 LYS B O 1
ATOM 3890 N N . ILE B 1 180 ? -5.609 9.438 6.766 1 74.62 180 ILE B N 1
ATOM 3891 C CA . ILE B 1 180 ? -4.984 9.234 5.461 1 74.62 180 ILE B CA 1
ATOM 3892 C C . ILE B 1 180 ? -4.074 8.016 5.508 1 74.62 180 ILE B C 1
ATOM 3894 O O . ILE B 1 180 ? -4 7.25 4.539 1 74.62 180 ILE B O 1
ATOM 3898 N N . ILE B 1 181 ? -3.387 7.84 6.617 1 81.75 181 ILE B N 1
ATOM 3899 C CA . ILE B 1 181 ? -2.527 6.676 6.809 1 81.75 181 ILE B CA 1
ATOM 3900 C C . ILE B 1 181 ? -3.359 5.398 6.707 1 81.75 181 ILE B C 1
ATOM 3902 O O . ILE B 1 181 ? -2.975 4.453 6.012 1 81.75 181 ILE B O 1
ATOM 3906 N N . GLY B 1 182 ? -4.5 5.461 7.305 1 78.69 182 GLY B N 1
ATOM 3907 C CA . GLY B 1 182 ? -5.383 4.305 7.246 1 78.69 182 GLY B CA 1
ATOM 3908 C C . GLY B 1 182 ? -5.941 4.051 5.859 1 78.69 182 GLY B C 1
ATOM 3909 O O . GLY B 1 182 ? -5.926 2.914 5.379 1 78.69 182 GLY B O 1
ATOM 3910 N N . LEU B 1 183 ? -6.348 5.09 5.273 1 73.94 183 LEU B N 1
ATOM 3911 C CA . LEU B 1 183 ? -6.984 4.992 3.963 1 73.94 183 LEU B CA 1
ATOM 3912 C C . LEU B 1 183 ? -6 4.477 2.918 1 73.94 183 LEU B C 1
ATOM 3914 O O . LEU B 1 183 ? -6.328 3.584 2.133 1 73.94 183 LEU B O 1
ATOM 3918 N N . VAL B 1 184 ? -4.805 4.988 2.914 1 81.69 184 VAL B N 1
ATOM 3919 C CA . VAL B 1 184 ? -3.795 4.602 1.935 1 81.69 184 VAL B CA 1
ATOM 3920 C C . VAL B 1 184 ? -3.184 3.258 2.324 1 81.69 184 VAL B C 1
ATOM 3922 O O . VAL B 1 184 ? -3.002 2.381 1.476 1 81.69 184 VAL B O 1
ATOM 3925 N N . GLY B 1 185 ? -2.99 3.066 3.549 1 86.81 185 GLY B N 1
ATOM 3926 C CA . GLY B 1 185 ? -2.283 1.898 4.047 1 86.81 185 GLY B CA 1
ATOM 3927 C C . GLY B 1 185 ? -3.084 0.617 3.922 1 86.81 185 GLY B C 1
ATOM 3928 O O . GLY B 1 185 ? -2.518 -0.461 3.729 1 86.81 185 GLY B O 1
ATOM 3929 N N . VAL B 1 186 ? -4.41 0.716 4.027 1 84.19 186 VAL B N 1
ATOM 3930 C CA . VAL B 1 186 ? -5.25 -0.477 4.07 1 84.19 186 VAL B CA 1
ATOM 3931 C C . VAL B 1 186 ? -5.133 -1.238 2.75 1 84.19 186 VAL B C 1
ATOM 3933 O O . VAL B 1 186 ? -5.137 -2.471 2.736 1 84.19 186 VAL B O 1
ATOM 3936 N N . GLN B 1 187 ? -5.02 -0.596 1.659 1 84.5 187 GLN B N 1
ATOM 3937 C CA . GLN B 1 187 ? -4.938 -1.265 0.365 1 84.5 187 GLN B CA 1
ATOM 3938 C C . GLN B 1 187 ? -3.607 -1.994 0.204 1 84.5 187 GLN B C 1
ATOM 3940 O O . GLN B 1 187 ? -3.562 -3.105 -0.327 1 84.5 187 GLN B O 1
ATOM 3945 N N . GLY B 1 188 ? -2.504 -1.347 0.673 1 88 188 GLY B N 1
ATOM 3946 C CA . GLY B 1 188 ? -1.221 -2.029 0.679 1 88 188 GLY B CA 1
ATOM 3947 C C . GLY B 1 188 ? -1.186 -3.225 1.61 1 88 188 GLY B C 1
ATOM 3948 O O . GLY B 1 188 ? -0.623 -4.27 1.27 1 88 188 GLY B O 1
ATOM 3949 N N . ALA B 1 189 ? -1.791 -3.072 2.76 1 89.44 189 ALA B N 1
ATOM 3950 C CA . ALA B 1 189 ? -1.835 -4.164 3.729 1 89.44 189 ALA B CA 1
ATOM 3951 C C . ALA B 1 189 ? -2.635 -5.344 3.188 1 89.44 189 ALA B C 1
ATOM 3953 O O . ALA B 1 189 ? -2.246 -6.5 3.369 1 89.44 189 ALA B O 1
ATOM 3954 N N . ARG B 1 190 ? -3.746 -5.047 2.574 1 89.31 190 ARG B N 1
ATOM 3955 C CA . ARG B 1 190 ? -4.574 -6.098 1.994 1 89.31 190 ARG B CA 1
ATOM 3956 C C . ARG B 1 190 ? -3.803 -6.883 0.938 1 89.31 190 ARG B C 1
ATOM 3958 O O . ARG B 1 190 ? -3.838 -8.117 0.925 1 89.31 190 ARG B O 1
ATOM 3965 N N . THR B 1 191 ? -3.119 -6.199 0.073 1 90 191 THR B N 1
ATOM 3966 C CA . THR B 1 191 ? -2.357 -6.852 -0.986 1 90 191 THR B CA 1
ATOM 3967 C C . THR B 1 191 ? -1.263 -7.738 -0.398 1 90 191 THR B C 1
ATOM 3969 O O . THR B 1 191 ? -0.988 -8.82 -0.918 1 90 191 THR B O 1
ATOM 3972 N N . LYS B 1 192 ? -0.638 -7.266 0.62 1 89.25 192 LYS B N 1
ATOM 3973 C CA . LYS B 1 192 ? 0.393 -8.07 1.271 1 89.25 192 LYS B CA 1
ATOM 3974 C C . LYS B 1 192 ? -0.187 -9.367 1.821 1 89.25 192 LYS B C 1
ATOM 3976 O O . LYS B 1 192 ? 0.392 -10.445 1.635 1 89.25 192 LYS B O 1
ATOM 3981 N N . ILE B 1 193 ? -1.306 -9.25 2.492 1 90.31 193 ILE B N 1
ATOM 3982 C CA . ILE B 1 193 ? -1.95 -10.422 3.078 1 90.31 193 ILE B CA 1
ATOM 3983 C C . ILE B 1 193 ? -2.32 -11.414 1.977 1 90.31 193 ILE B C 1
ATOM 3985 O O . ILE B 1 193 ? -2.012 -12.602 2.072 1 90.31 193 ILE B O 1
ATOM 3989 N N . LEU B 1 194 ? -2.916 -10.898 0.9 1 91.25 194 LEU B N 1
ATOM 3990 C CA . LEU B 1 194 ? -3.379 -11.75 -0.187 1 91.25 194 LEU B CA 1
ATOM 3991 C C . LEU B 1 194 ? -2.203 -12.422 -0.891 1 91.25 194 LEU B C 1
ATOM 3993 O O . LEU B 1 194 ? -2.238 -13.625 -1.163 1 91.25 194 LEU B O 1
ATOM 3997 N N . SER B 1 195 ? -1.138 -11.648 -1.181 1 89.25 195 SER B N 1
ATOM 3998 C CA . SER B 1 195 ? 0.019 -12.211 -1.869 1 89.25 195 SER B CA 1
ATOM 3999 C C . SER B 1 195 ? 0.695 -13.289 -1.026 1 89.25 195 SER B C 1
ATOM 4001 O O . SER B 1 195 ? 1.149 -14.305 -1.556 1 89.25 195 SER B O 1
ATOM 4003 N N . LYS B 1 196 ? 0.752 -13.102 0.246 1 87.88 196 LYS B N 1
ATOM 4004 C CA . LYS B 1 196 ? 1.37 -14.07 1.149 1 87.88 196 LYS B CA 1
ATOM 4005 C C . LYS B 1 196 ? 0.594 -15.383 1.163 1 87.88 196 LYS B C 1
ATOM 4007 O O . LYS B 1 196 ? 1.189 -16.469 1.162 1 87.88 196 LYS B O 1
ATOM 4012 N N . ILE B 1 197 ? -0.683 -15.266 1.124 1 88.31 197 ILE B N 1
ATOM 4013 C CA . ILE B 1 197 ? -1.52 -16.453 1.254 1 88.31 197 ILE B CA 1
ATOM 4014 C C . ILE B 1 197 ? -1.635 -17.156 -0.098 1 88.31 197 ILE B C 1
ATOM 4016 O O . ILE B 1 197 ? -1.551 -18.375 -0.178 1 88.31 197 ILE B O 1
ATOM 4020 N N . LEU B 1 198 ? -1.726 -16.391 -1.169 1 89.19 198 LEU B N 1
ATOM 4021 C CA . LEU B 1 198 ? -2.133 -16.984 -2.443 1 89.19 198 LEU B CA 1
ATOM 4022 C C . LEU B 1 198 ? -0.917 -17.328 -3.293 1 89.19 198 LEU B C 1
ATOM 4024 O O . LEU B 1 198 ? -0.996 -18.203 -4.164 1 89.19 198 LEU B O 1
ATOM 4028 N N . PHE B 1 199 ? 0.229 -16.656 -3.061 1 86.31 199 PHE B N 1
ATOM 4029 C CA . PHE B 1 199 ? 1.319 -16.812 -4.016 1 86.31 199 PHE B CA 1
ATOM 4030 C C . PHE B 1 199 ? 2.557 -17.391 -3.338 1 86.31 199 PHE B C 1
ATOM 4032 O O . PHE B 1 199 ? 3.645 -17.391 -3.918 1 86.31 199 PHE B O 1
ATOM 4039 N N . SER B 1 200 ? 2.422 -17.828 -2.127 1 77.25 200 SER B N 1
ATOM 4040 C CA . SER B 1 200 ? 3.541 -18.5 -1.476 1 77.25 200 SER B CA 1
ATOM 4041 C C . SER B 1 200 ? 3.609 -19.969 -1.869 1 77.25 200 SER B C 1
ATOM 4043 O O . SER B 1 200 ? 3.639 -20.844 -1.005 1 77.25 200 SER B O 1
ATOM 4045 N N . PHE B 1 201 ? 3.697 -20.219 -3.129 1 64.69 201 PHE B N 1
ATOM 4046 C CA . PHE B 1 201 ? 3.615 -21.578 -3.652 1 64.69 201 PHE B CA 1
ATOM 4047 C C . PHE B 1 201 ? 4.816 -22.391 -3.205 1 64.69 201 PHE B C 1
ATOM 4049 O O . PHE B 1 201 ? 4.703 -23.609 -3.01 1 64.69 201 PHE B O 1
ATOM 4056 N N . HIS B 1 202 ? 5.949 -21.766 -3.08 1 56.59 202 HIS B N 1
ATOM 4057 C CA . HIS B 1 202 ? 7.164 -22.5 -2.756 1 56.59 202 HIS B CA 1
ATOM 4058 C C . HIS B 1 202 ? 7.066 -23.141 -1.371 1 56.59 202 HIS B C 1
ATOM 4060 O O . HIS B 1 202 ? 7.781 -24.094 -1.072 1 56.59 202 HIS B O 1
ATOM 4066 N N . ALA B 1 203 ? 6.34 -22.609 -0.557 1 57.47 203 ALA B N 1
ATOM 4067 C CA . ALA B 1 203 ? 6.336 -23.156 0.797 1 57.47 203 ALA B CA 1
ATOM 4068 C C . ALA B 1 203 ? 5.23 -24.203 0.964 1 57.47 203 ALA B C 1
ATOM 4070 O O . ALA B 1 203 ? 5.43 -25.219 1.622 1 57.47 203 ALA B O 1
ATOM 4071 N N . TYR B 1 204 ? 4.047 -24.031 0.53 1 57.44 204 TYR B N 1
ATOM 4072 C CA . TYR B 1 204 ? 2.971 -24.984 0.806 1 57.44 204 TYR B CA 1
ATOM 4073 C C . TYR B 1 204 ? 1.769 -24.719 -0.092 1 57.44 204 TYR B C 1
ATOM 4075 O O . TYR B 1 204 ? 0.71 -24.297 0.385 1 57.44 204 TYR B O 1
ATOM 4083 N N . PRO B 1 205 ? 2.102 -25 -1.448 1 55.25 205 PRO B N 1
ATOM 4084 C CA . PRO B 1 205 ? 0.99 -24.531 -2.279 1 55.25 205 PRO B CA 1
ATOM 4085 C C . PRO B 1 205 ? -0.354 -25.109 -1.853 1 55.25 205 PRO B C 1
ATOM 4087 O O . PRO B 1 205 ? -1.387 -24.453 -1.965 1 55.25 205 PRO B O 1
ATOM 4090 N N . MET B 1 206 ? -0.347 -26.375 -1.495 1 59 206 MET B N 1
ATOM 4091 C CA . MET B 1 206 ? -1.621 -27 -1.184 1 59 206 MET B CA 1
ATOM 4092 C C . MET B 1 206 ? -1.728 -27.312 0.307 1 59 206 MET B C 1
ATOM 4094 O O . MET B 1 206 ? -2.578 -28.094 0.725 1 59 206 MET B O 1
ATOM 4098 N N . ARG B 1 207 ? -0.617 -26.766 1.063 1 54.94 207 ARG B N 1
ATOM 4099 C CA . ARG B 1 207 ? -0.675 -27.047 2.496 1 54.94 207 ARG B CA 1
ATOM 4100 C C . ARG B 1 207 ? -1.515 -26 3.223 1 54.94 207 ARG B C 1
ATOM 4102 O O . ARG B 1 207 ? -1.429 -24.812 2.92 1 54.94 207 ARG B O 1
ATOM 4109 N N . TRP B 1 208 ? -2.684 -26.219 3.5 1 49.25 208 TRP B N 1
ATOM 4110 C CA . TRP B 1 208 ? -3.277 -25.172 4.332 1 49.25 208 TRP B CA 1
ATOM 4111 C C . TRP B 1 208 ? -2.613 -25.125 5.703 1 49.25 208 TRP B C 1
ATOM 4113 O O . TRP B 1 208 ? -2.504 -26.156 6.383 1 49.25 208 TRP B O 1
ATOM 4123 N N . LYS B 1 209 ? -1.604 -24.266 5.883 1 47.31 209 LYS B N 1
ATOM 4124 C CA . LYS B 1 209 ? -0.852 -24.094 7.125 1 47.31 209 LYS B CA 1
ATOM 4125 C C . LYS B 1 209 ? -1.694 -24.5 8.336 1 47.31 209 LYS B C 1
ATOM 4127 O O . LYS B 1 209 ? -1.159 -24.719 9.422 1 47.31 209 LYS B O 1
ATOM 4132 N N . VAL B 1 210 ? -2.943 -23.953 8.5 1 40.12 210 VAL B N 1
ATOM 4133 C CA . VAL B 1 210 ? -3.432 -24.031 9.875 1 40.12 210 VAL B CA 1
ATOM 4134 C C . VAL B 1 210 ? -3.264 -25.453 10.406 1 40.12 210 VAL B C 1
ATOM 4136 O O . VAL B 1 210 ? -3.189 -25.672 11.617 1 40.12 210 VAL B O 1
ATOM 4139 N N . SER B 1 211 ? -3.873 -26.562 9.797 1 40.84 211 SER B N 1
ATOM 4140 C CA . SER B 1 211 ? -3.953 -27.828 10.523 1 40.84 211 SER B CA 1
ATOM 4141 C C . SER B 1 211 ? -2.797 -28.75 10.148 1 40.84 211 SER B C 1
ATOM 4143 O O . SER B 1 211 ? -2.16 -28.562 9.109 1 40.84 211 SER B O 1
ATOM 4145 N N . ASN B 1 212 ? -2.176 -29.422 11.148 1 45 212 ASN B N 1
ATOM 4146 C CA . ASN B 1 212 ? -1.341 -30.609 11.109 1 45 212 ASN B CA 1
ATOM 4147 C C . ASN B 1 212 ? -1.731 -31.531 9.953 1 45 212 ASN B C 1
ATOM 4149 O O . ASN B 1 212 ? -1.367 -32.719 9.945 1 45 212 ASN B O 1
ATOM 4153 N N . LYS B 1 213 ? -2.766 -31.047 9.125 1 49.34 213 LYS B N 1
ATOM 4154 C CA . LYS B 1 213 ? -3.285 -32.094 8.234 1 49.34 213 LYS B CA 1
ATOM 4155 C C . LYS B 1 213 ? -2.443 -32.188 6.965 1 49.34 213 LYS B C 1
ATOM 4157 O O . LYS B 1 213 ? -1.802 -31.219 6.559 1 49.34 213 LYS B O 1
ATOM 4162 N N . PRO B 1 214 ? -2.465 -33.375 6.32 1 51.88 214 PRO B N 1
ATOM 4163 C CA . PRO B 1 214 ? -1.689 -33.875 5.184 1 51.88 214 PRO B CA 1
ATOM 4164 C C . PRO B 1 214 ? -1.867 -33.031 3.924 1 51.88 214 PRO B C 1
ATOM 4166 O O . PRO B 1 214 ? -2.871 -32.344 3.781 1 51.88 214 PRO B O 1
ATOM 4169 N N . ARG B 1 215 ? -0.819 -32.844 3.133 1 59.44 215 ARG B N 1
ATOM 4170 C CA . ARG B 1 215 ? -0.813 -32.406 1.746 1 59.44 215 ARG B CA 1
ATOM 4171 C C . ARG B 1 215 ? -1.998 -32.969 0.976 1 59.44 215 ARG B C 1
ATOM 4173 O O . ARG B 1 215 ? -2.303 -34.156 1.09 1 59.44 215 ARG B O 1
ATOM 4180 N N . HIS B 1 216 ? -2.949 -32.031 0.585 1 61.53 216 HIS B N 1
ATOM 4181 C CA . HIS B 1 216 ? -4.031 -32.531 -0.265 1 61.53 216 HIS B CA 1
ATOM 4182 C C . HIS B 1 216 ? -3.605 -32.562 -1.729 1 61.53 216 HIS B C 1
ATOM 4184 O O . HIS B 1 216 ? -3.107 -31.578 -2.262 1 61.53 216 HIS B O 1
ATOM 4190 N N . TYR B 1 217 ? -3.395 -33.688 -2.104 1 79.56 217 TYR B N 1
ATOM 4191 C CA . TYR B 1 217 ? -3.217 -33.812 -3.547 1 79.56 217 TYR B CA 1
ATOM 4192 C C . TYR B 1 217 ? -4.562 -33.781 -4.266 1 79.56 217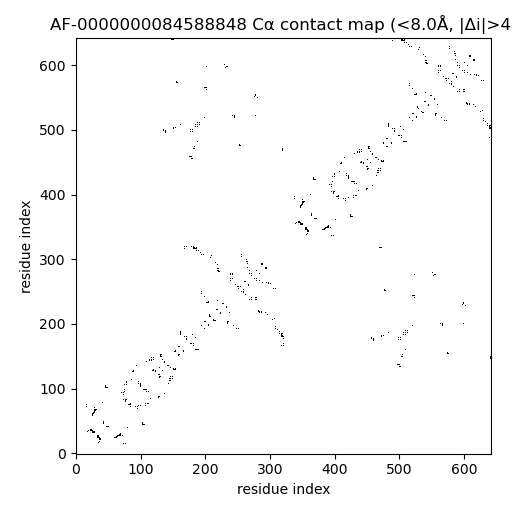 TYR B C 1
ATOM 4194 O O . TYR B 1 217 ? -5.246 -34.812 -4.355 1 79.56 217 TYR B O 1
ATOM 4202 N N . ILE B 1 218 ? -4.98 -32.594 -4.656 1 90.62 218 ILE B N 1
ATOM 4203 C CA . ILE B 1 218 ? -6.25 -32.406 -5.352 1 90.62 218 ILE B CA 1
ATOM 4204 C C . ILE B 1 218 ? -6 -32.219 -6.848 1 90.62 218 ILE B C 1
ATOM 4206 O O . ILE B 1 218 ? -6.008 -31.094 -7.359 1 90.62 218 ILE B O 1
ATOM 4210 N N . MET B 1 219 ? -5.824 -33.312 -7.438 1 92.62 219 MET B N 1
ATOM 4211 C CA . MET B 1 219 ? -5.543 -33.312 -8.867 1 92.62 219 MET B CA 1
ATOM 4212 C C . MET B 1 219 ? -5.816 -34.688 -9.484 1 92.62 219 MET B C 1
ATOM 4214 O O . MET B 1 219 ? -6.051 -35.656 -8.766 1 92.62 219 MET B O 1
ATOM 4218 N N . CYS B 1 220 ? -5.848 -34.719 -10.742 1 94.25 220 CYS B N 1
ATOM 4219 C CA . CYS B 1 220 ? -6.094 -35.969 -11.438 1 94.25 220 CYS B CA 1
ATOM 4220 C C . CYS B 1 220 ? -4.891 -36.906 -11.328 1 94.25 220 CYS B C 1
ATOM 4222 O O . CYS B 1 220 ? -3.793 -36.469 -10.977 1 94.25 220 CYS B O 1
ATOM 4224 N N . ASP B 1 221 ? -5.047 -38.125 -11.656 1 92 221 ASP B N 1
ATOM 4225 C CA . ASP B 1 221 ? -3.986 -39.125 -11.57 1 92 221 ASP B CA 1
ATOM 4226 C C . ASP B 1 221 ? -2.83 -38.781 -12.508 1 92 221 ASP B C 1
ATOM 4228 O O . ASP B 1 221 ? -1.664 -38.969 -12.148 1 92 221 ASP B O 1
ATOM 4232 N N . GLY B 1 222 ? -3.174 -38.312 -13.695 1 92.06 222 GLY B N 1
ATOM 4233 C CA . GLY B 1 222 ? -2.137 -37.938 -14.641 1 92.06 222 GLY B CA 1
ATOM 4234 C C . GLY B 1 222 ? -1.218 -36.875 -14.125 1 92.06 222 GLY B C 1
ATOM 4235 O O . GLY B 1 222 ? 0.006 -36.969 -14.211 1 92.06 222 GLY B O 1
ATOM 4236 N N . CYS B 1 223 ? -1.817 -35.844 -13.609 1 92.69 223 CYS B N 1
ATOM 4237 C CA . CYS B 1 223 ? -1.036 -34.75 -13.055 1 92.69 223 CYS B CA 1
ATOM 4238 C C . CYS B 1 223 ? -0.245 -35.219 -11.836 1 92.69 223 CYS B C 1
ATOM 4240 O O . CYS B 1 223 ? 0.916 -34.812 -11.664 1 92.69 223 CYS B O 1
ATOM 4242 N N . ARG B 1 224 ? -0.808 -35.969 -11.008 1 90.31 224 ARG B N 1
ATOM 4243 C CA . ARG B 1 224 ? -0.145 -36.469 -9.812 1 90.31 224 ARG B CA 1
ATOM 4244 C C . ARG B 1 224 ? 1.081 -37.312 -10.172 1 90.31 224 ARG B C 1
ATOM 4246 O O . ARG B 1 224 ? 2.16 -37.094 -9.609 1 90.31 224 ARG B O 1
ATOM 4253 N N . GLU B 1 225 ? 0.903 -38.219 -11.055 1 90.94 225 GLU B N 1
ATOM 4254 C CA . GLU B 1 225 ? 1.99 -39.094 -11.477 1 90.94 225 GLU B CA 1
ATOM 4255 C C . GLU B 1 225 ? 3.139 -38.312 -12.086 1 90.94 225 GLU B C 1
ATOM 4257 O O . GLU B 1 225 ? 4.309 -38.594 -11.812 1 90.94 225 GLU B O 1
ATOM 4262 N N . PHE B 1 226 ? 2.781 -37.438 -12.891 1 92.44 226 PHE B N 1
ATOM 4263 C CA . PHE B 1 226 ? 3.789 -36.594 -13.523 1 92.44 226 PHE B CA 1
ATOM 4264 C C . PHE B 1 226 ? 4.633 -35.875 -12.469 1 92.44 226 PHE B C 1
ATOM 4266 O O . PHE B 1 226 ? 5.863 -35.906 -12.547 1 92.44 226 PHE B O 1
ATOM 4273 N N . LEU B 1 227 ? 3.971 -35.219 -11.492 1 88.88 227 LEU B N 1
ATOM 4274 C CA . LEU B 1 227 ? 4.672 -34.438 -10.469 1 88.88 227 LEU B CA 1
ATOM 4275 C C . LEU B 1 227 ? 5.5 -35.344 -9.578 1 88.88 227 LEU B C 1
ATOM 4277 O O . LEU B 1 227 ? 6.625 -35.031 -9.203 1 88.88 227 LEU B O 1
ATOM 4281 N N . GLU B 1 228 ? 4.988 -36.469 -9.242 1 88.12 228 GLU B N 1
ATOM 4282 C CA . GLU B 1 228 ? 5.703 -37.406 -8.398 1 88.12 228 GLU B CA 1
ATOM 4283 C C . GLU B 1 228 ? 6.945 -37.969 -9.102 1 88.12 228 GLU B C 1
ATOM 4285 O O . GLU B 1 228 ? 8.016 -38.062 -8.5 1 88.12 228 GLU B O 1
ATOM 4290 N N . ASP B 1 229 ? 6.766 -38.281 -10.359 1 90.38 229 ASP B N 1
ATOM 4291 C CA . ASP B 1 229 ? 7.863 -38.812 -11.148 1 90.38 229 ASP B CA 1
ATOM 4292 C C . ASP B 1 229 ? 9.023 -37.844 -11.25 1 90.38 229 ASP B C 1
ATOM 4294 O O . ASP B 1 229 ? 10.18 -38.25 -11.359 1 90.38 229 ASP B O 1
ATOM 4298 N N . ARG B 1 230 ? 8.703 -36.625 -11.172 1 90 230 ARG B N 1
ATOM 4299 C CA . ARG B 1 230 ? 9.719 -35.594 -11.359 1 90 230 ARG B CA 1
ATOM 4300 C C . ARG B 1 230 ? 10.164 -35 -10.023 1 90 230 ARG B C 1
ATOM 4302 O O . ARG B 1 230 ? 10.938 -34.062 -9.992 1 90 230 ARG B O 1
ATOM 4309 N N . GLY B 1 231 ? 9.602 -35.531 -8.977 1 85.94 231 GLY B N 1
ATOM 4310 C CA . GLY B 1 231 ? 9.977 -35.062 -7.648 1 85.94 231 GLY B CA 1
ATOM 4311 C C . GLY B 1 231 ? 9.438 -33.688 -7.324 1 85.94 231 GLY B C 1
ATOM 4312 O O . GLY B 1 231 ? 10.008 -32.969 -6.492 1 85.94 231 GLY B O 1
ATOM 4313 N N . LEU B 1 232 ? 8.406 -33.281 -7.934 1 88 232 LEU B N 1
ATOM 4314 C CA . LEU B 1 232 ? 7.816 -31.953 -7.758 1 88 232 LEU B CA 1
ATOM 4315 C C . LEU B 1 232 ? 6.664 -32 -6.762 1 88 232 LEU B C 1
ATOM 4317 O O . LEU B 1 232 ? 5.562 -31.531 -7.059 1 88 232 LEU B O 1
ATOM 4321 N N . LYS B 1 233 ? 6.941 -32.438 -5.602 1 80.12 233 LYS B N 1
ATOM 4322 C CA . LYS B 1 233 ? 5.93 -32.656 -4.574 1 80.12 233 LYS B CA 1
ATOM 4323 C C . LYS B 1 233 ? 5.305 -31.344 -4.121 1 80.12 233 LYS B C 1
ATOM 4325 O O . LYS B 1 233 ? 4.152 -31.312 -3.688 1 80.12 233 LYS B O 1
ATOM 4330 N N . ASN B 1 234 ? 6.008 -30.297 -4.246 1 80.31 234 ASN B N 1
ATOM 4331 C CA . ASN B 1 234 ? 5.52 -29.016 -3.752 1 80.31 234 ASN B CA 1
ATOM 4332 C C . ASN B 1 234 ? 5.141 -28.078 -4.898 1 80.31 234 ASN B C 1
ATOM 4334 O O . ASN B 1 234 ? 4.945 -26.891 -4.688 1 80.31 234 ASN B O 1
ATOM 4338 N N . SER B 1 235 ? 5.066 -28.578 -6.043 1 84.38 235 SER B N 1
ATOM 4339 C CA . SER B 1 235 ? 4.594 -27.766 -7.164 1 84.38 235 SER B CA 1
ATOM 4340 C C . SER B 1 235 ? 3.072 -27.781 -7.25 1 84.38 235 SER B C 1
ATOM 4342 O O . SER B 1 235 ? 2.443 -28.828 -7.137 1 84.38 235 SER B O 1
ATOM 4344 N N . PRO B 1 236 ? 2.494 -26.672 -7.379 1 87.38 236 PRO B N 1
ATOM 4345 C CA . PRO B 1 236 ? 1.034 -26.625 -7.488 1 87.38 236 PRO B CA 1
ATOM 4346 C C . PRO B 1 236 ? 0.526 -27.109 -8.844 1 87.38 236 PRO B C 1
ATOM 4348 O O . PRO B 1 236 ? 1.207 -26.938 -9.859 1 87.38 236 PRO B O 1
ATOM 4351 N N . PRO B 1 237 ? -0.657 -27.766 -8.773 1 88.62 237 PRO B N 1
ATOM 4352 C CA . PRO B 1 237 ? -1.283 -28.078 -10.062 1 88.62 237 PRO B CA 1
ATOM 4353 C C . PRO B 1 237 ? -1.713 -26.828 -10.828 1 88.62 237 PRO B C 1
ATOM 4355 O O . PRO B 1 237 ? -1.849 -25.75 -10.234 1 88.62 237 PRO B O 1
ATOM 4358 N N . ALA B 1 238 ? -1.934 -26.969 -12.094 1 88.81 238 ALA B N 1
ATOM 4359 C CA . ALA B 1 238 ? -2.229 -25.844 -12.977 1 88.81 238 ALA B CA 1
ATOM 4360 C C . ALA B 1 238 ? -3.473 -25.094 -12.516 1 88.81 238 ALA B C 1
ATOM 4362 O O . ALA B 1 238 ? -3.523 -23.875 -12.586 1 88.81 238 ALA B O 1
ATOM 4363 N N . TRP B 1 239 ? -4.508 -25.844 -12.078 1 91 239 TRP B N 1
ATOM 4364 C CA . TRP B 1 239 ? -5.746 -25.172 -11.695 1 91 239 TRP B CA 1
ATOM 4365 C C . TRP B 1 239 ? -5.523 -24.266 -10.484 1 91 239 TRP B C 1
ATOM 4367 O O . TRP B 1 239 ? -6.176 -23.234 -10.352 1 91 239 TRP B O 1
ATOM 4377 N N . LEU B 1 240 ? -4.641 -24.641 -9.562 1 90.62 240 LEU B N 1
ATOM 4378 C CA . LEU B 1 240 ? -4.391 -23.844 -8.367 1 90.62 240 LEU B CA 1
ATOM 4379 C C . LEU B 1 240 ? -3.701 -22.531 -8.711 1 90.62 240 LEU B C 1
ATOM 4381 O O . LEU B 1 240 ? -4 -21.5 -8.109 1 90.62 240 LEU B O 1
ATOM 4385 N N . VAL B 1 241 ? -2.738 -22.625 -9.617 1 89.62 241 VAL B N 1
ATOM 4386 C CA . VAL B 1 241 ? -2.062 -21.422 -10.086 1 89.62 241 VAL B CA 1
ATOM 4387 C C . VAL B 1 241 ? -3.076 -20.469 -10.719 1 89.62 241 VAL B C 1
ATOM 4389 O O . VAL B 1 241 ? -3.072 -19.266 -10.445 1 89.62 241 VAL B O 1
ATOM 4392 N N . CYS B 1 242 ? -3.912 -21.016 -11.539 1 89.31 242 CYS B N 1
ATOM 4393 C CA . CYS B 1 242 ? -4.961 -20.234 -12.18 1 89.31 242 CYS B CA 1
ATOM 4394 C C . CYS B 1 242 ? -5.926 -19.672 -11.148 1 89.31 242 CYS B C 1
ATOM 4396 O O . CYS B 1 242 ? -6.281 -18.484 -11.203 1 89.31 242 CYS B O 1
ATOM 4398 N N . TRP B 1 243 ? -6.328 -20.5 -10.258 1 91.88 243 TRP B N 1
ATOM 4399 C CA . TRP B 1 243 ? -7.246 -20.094 -9.195 1 91.88 243 TRP B CA 1
ATOM 4400 C C . TRP B 1 243 ? -6.656 -18.953 -8.375 1 91.88 243 TRP B C 1
ATOM 4402 O O . TRP B 1 243 ? -7.344 -17.969 -8.078 1 91.88 243 TRP B O 1
ATOM 4412 N N . ALA B 1 244 ? -5.387 -19.094 -7.984 1 90.69 244 ALA B N 1
ATOM 4413 C CA . ALA B 1 244 ? -4.742 -18.094 -7.145 1 90.69 244 ALA B CA 1
ATOM 4414 C C . ALA B 1 244 ? -4.727 -16.734 -7.828 1 90.69 244 ALA B C 1
ATOM 4416 O O . ALA B 1 244 ? -5.004 -15.711 -7.195 1 90.69 244 ALA B O 1
ATOM 4417 N N . SER B 1 245 ? -4.402 -16.734 -9.07 1 88.69 245 SER B N 1
ATOM 4418 C CA . SER B 1 245 ? -4.379 -15.484 -9.828 1 88.69 245 SER B CA 1
ATOM 4419 C C . SER B 1 245 ? -5.77 -14.859 -9.922 1 88.69 245 SER B C 1
ATOM 4421 O O . SER B 1 245 ? -5.926 -13.648 -9.75 1 88.69 245 SER B O 1
ATOM 4423 N N . HIS B 1 246 ? -6.742 -15.688 -10.18 1 90.31 246 HIS B N 1
ATOM 4424 C CA . HIS B 1 246 ? -8.125 -15.234 -10.266 1 90.31 246 HIS B CA 1
ATOM 4425 C C . HIS B 1 246 ? -8.641 -14.758 -8.914 1 90.31 246 HIS B C 1
ATOM 4427 O O . HIS B 1 246 ? -9.258 -13.695 -8.82 1 90.31 246 HIS B O 1
ATOM 4433 N N . ALA B 1 247 ? -8.391 -15.547 -7.945 1 92.31 247 ALA B N 1
ATOM 4434 C CA . ALA B 1 247 ? -8.844 -15.227 -6.594 1 92.31 247 ALA B CA 1
ATOM 4435 C C . ALA B 1 247 ? -8.227 -13.922 -6.105 1 92.31 247 ALA B C 1
ATOM 4437 O O . ALA B 1 247 ? -8.891 -13.117 -5.445 1 92.31 247 ALA B O 1
ATOM 4438 N N . TYR B 1 248 ? -6.977 -13.742 -6.418 1 91.69 248 TYR B N 1
ATOM 4439 C CA . TYR B 1 248 ? -6.285 -12.523 -6.008 1 91.69 248 TYR B CA 1
ATOM 4440 C C . TYR B 1 248 ? -7.023 -11.281 -6.504 1 91.69 248 TYR B C 1
ATOM 4442 O O . TYR B 1 248 ? -7.301 -10.367 -5.73 1 91.69 248 TYR B O 1
ATOM 4450 N N . LEU B 1 249 ? -7.402 -11.266 -7.738 1 87.69 249 LEU B N 1
ATOM 4451 C CA . LEU B 1 249 ? -8.062 -10.117 -8.352 1 87.69 249 LEU B CA 1
ATOM 4452 C C . LEU B 1 249 ? -9.43 -9.875 -7.711 1 87.69 249 LEU B C 1
ATOM 4454 O O . LEU B 1 249 ? -9.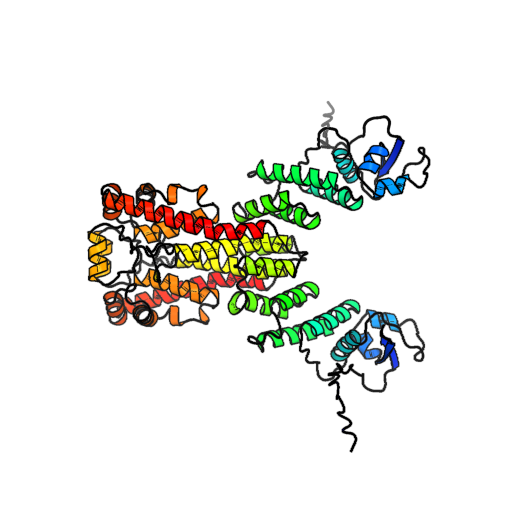805 -8.727 -7.453 1 87.69 249 LEU B O 1
ATOM 4458 N N . GLN B 1 250 ? -10.117 -10.93 -7.418 1 89.44 250 GLN B N 1
ATOM 4459 C CA . GLN B 1 250 ? -11.445 -10.805 -6.832 1 89.44 250 GLN B CA 1
ATOM 4460 C C . GLN B 1 250 ? -11.359 -10.352 -5.375 1 89.44 250 GLN B C 1
ATOM 4462 O O . GLN B 1 250 ? -12.195 -9.57 -4.914 1 89.44 250 GLN B O 1
ATOM 4467 N N . LEU B 1 251 ? -10.328 -10.797 -4.738 1 90.81 251 LEU B N 1
ATOM 4468 C CA . LEU B 1 251 ? -10.234 -10.57 -3.299 1 90.81 251 LEU B CA 1
ATOM 4469 C C . LEU B 1 251 ? -9.602 -9.211 -3 1 90.81 251 LEU B C 1
ATOM 4471 O O . LEU B 1 251 ? -9.594 -8.766 -1.852 1 90.81 251 LEU B O 1
ATOM 4475 N N . LEU B 1 252 ? -9.102 -8.539 -4.012 1 86.5 252 LEU B N 1
ATOM 4476 C CA . LEU B 1 252 ? -8.57 -7.188 -3.844 1 86.5 252 LEU B CA 1
ATOM 4477 C C . LEU B 1 252 ? -9.68 -6.219 -3.43 1 86.5 252 LEU B C 1
ATOM 4479 O O . LEU B 1 252 ? -9.43 -5.277 -2.676 1 86.5 252 LEU B O 1
ATOM 4483 N N . SER B 1 253 ? -10.891 -6.547 -3.895 1 78.19 253 SER B N 1
ATOM 4484 C CA . SER B 1 253 ? -11.961 -5.582 -3.67 1 78.19 253 SER B CA 1
ATOM 4485 C C . SER B 1 253 ? -13.133 -6.219 -2.934 1 78.19 253 SER B C 1
ATOM 4487 O O . SER B 1 253 ? -14.141 -5.559 -2.67 1 78.19 253 SER B O 1
ATOM 4489 N N . ASN B 1 254 ? -13 -7.488 -2.656 1 83.25 254 ASN B N 1
ATOM 4490 C CA . ASN B 1 254 ? -14.094 -8.195 -2.002 1 83.25 254 ASN B CA 1
ATOM 4491 C C . ASN B 1 254 ? -13.609 -9 -0.8 1 83.25 254 ASN B C 1
ATOM 4493 O O . ASN B 1 254 ? -12.484 -9.5 -0.801 1 83.25 254 ASN B O 1
ATOM 4497 N N . SER B 1 255 ? -14.516 -9.039 0.179 1 85.44 255 SER B N 1
ATOM 4498 C CA . SER B 1 255 ? -14.242 -9.977 1.265 1 85.44 255 SER B CA 1
ATOM 4499 C C . SER B 1 255 ? -14.508 -11.414 0.833 1 85.44 255 SER B C 1
ATOM 4501 O O . SER B 1 255 ? -15.219 -11.656 -0.144 1 85.44 255 SER B O 1
ATOM 4503 N N . PRO B 1 256 ? -13.891 -12.359 1.499 1 91.44 256 PRO B N 1
ATOM 4504 C CA . PRO B 1 256 ? -14.125 -13.766 1.154 1 91.44 256 PRO B CA 1
ATOM 4505 C C . PRO B 1 256 ? -15.609 -14.133 1.178 1 91.44 256 PRO B C 1
ATOM 4507 O O . PRO B 1 256 ? -16.047 -14.969 0.387 1 91.44 256 PRO B O 1
ATOM 4510 N N . ASP B 1 257 ? -16.406 -13.445 2.023 1 89.81 257 ASP B N 1
ATOM 4511 C CA . ASP B 1 257 ? -17.844 -13.742 2.139 1 89.81 257 ASP B CA 1
ATOM 4512 C C . ASP B 1 257 ? -18.609 -13.219 0.925 1 89.81 257 ASP B C 1
ATOM 4514 O O . ASP B 1 257 ? -19.688 -13.711 0.608 1 89.81 257 ASP B O 1
ATOM 4518 N N . GLN B 1 258 ? -18.094 -12.25 0.265 1 87.81 258 GLN B N 1
ATOM 4519 C CA . GLN B 1 258 ? -18.766 -11.641 -0.882 1 87.81 258 GLN B CA 1
ATOM 4520 C C . GLN B 1 258 ? -18.484 -12.43 -2.16 1 87.81 258 GLN B C 1
ATOM 4522 O O . GLN B 1 258 ? -19.156 -12.227 -3.176 1 87.81 258 GLN B O 1
ATOM 4527 N N . VAL B 1 259 ? -17.547 -13.289 -2.135 1 93.19 259 VAL B N 1
ATOM 4528 C CA . VAL B 1 259 ? -17.203 -14.109 -3.293 1 93.19 259 VAL B CA 1
ATOM 4529 C C . VAL B 1 259 ? -17.094 -15.57 -2.879 1 93.19 259 VAL B C 1
ATOM 4531 O O . VAL B 1 259 ? -16.078 -16.219 -3.131 1 93.19 259 VAL B O 1
ATOM 4534 N N . PRO B 1 260 ? -18.141 -16.156 -2.402 1 94.06 260 PRO B N 1
ATOM 4535 C CA . PRO B 1 260 ? -18.078 -17.531 -1.91 1 94.06 260 PRO B CA 1
ATOM 4536 C C . PRO B 1 260 ? -17.797 -18.547 -3.016 1 94.06 260 PRO B C 1
ATOM 4538 O O . PRO B 1 260 ? -17.297 -19.641 -2.742 1 94.06 260 PRO B O 1
ATOM 4541 N N . GLU B 1 261 ? -18.062 -18.172 -4.223 1 95.69 261 GLU B N 1
ATOM 4542 C CA . GLU B 1 261 ? -17.875 -19.078 -5.359 1 95.69 261 GLU B CA 1
ATOM 4543 C C . GLU B 1 261 ? -16.406 -19.453 -5.52 1 95.69 261 GLU B C 1
ATOM 4545 O O . GLU B 1 261 ? -16.094 -20.5 -6.109 1 95.69 261 GLU B O 1
ATOM 4550 N N . LEU B 1 262 ? -15.477 -18.672 -5.039 1 96.25 262 LEU B N 1
ATOM 4551 C CA . LEU B 1 262 ? -14.047 -18.922 -5.156 1 96.25 262 LEU B CA 1
ATOM 4552 C C . LEU B 1 262 ? -13.656 -20.188 -4.402 1 96.25 262 LEU B C 1
ATOM 4554 O O . LEU B 1 262 ? -12.641 -20.812 -4.711 1 96.25 262 LEU B O 1
ATOM 4558 N N . PHE B 1 263 ? -14.523 -20.547 -3.41 1 94.94 263 PHE B N 1
ATOM 4559 C CA . PHE B 1 263 ? -14.117 -21.625 -2.506 1 94.94 263 PHE B CA 1
ATOM 4560 C C . PHE B 1 263 ? -14.992 -22.859 -2.705 1 94.94 263 PHE B C 1
ATOM 4562 O O . PHE B 1 263 ? -14.906 -23.812 -1.932 1 94.94 263 PHE B O 1
ATOM 4569 N N . ASP B 1 264 ? -15.758 -22.781 -3.736 1 95.69 264 ASP B N 1
ATOM 4570 C CA . ASP B 1 264 ? -16.609 -23.891 -4.133 1 95.69 264 ASP B CA 1
ATOM 4571 C C . ASP B 1 264 ? -16 -24.672 -5.301 1 95.69 264 ASP B C 1
ATOM 4573 O O . ASP B 1 264 ? -15.391 -24.078 -6.188 1 95.69 264 ASP B O 1
ATOM 4577 N N . VAL B 1 265 ? -16.219 -26 -5.297 1 95.38 265 VAL B N 1
ATOM 4578 C CA . VAL B 1 265 ? -15.609 -26.859 -6.293 1 95.38 265 VAL B CA 1
ATOM 4579 C C . VAL B 1 265 ? -16.031 -26.422 -7.691 1 95.38 265 VAL B C 1
ATOM 4581 O O . VAL B 1 265 ? -15.305 -26.641 -8.664 1 95.38 265 VAL B O 1
ATOM 4584 N N . ARG B 1 266 ? -17.234 -25.859 -7.895 1 95.44 266 ARG B N 1
ATOM 4585 C CA . ARG B 1 266 ? -17.781 -25.438 -9.18 1 95.44 266 ARG B CA 1
ATOM 4586 C C . ARG B 1 266 ? -16.891 -24.375 -9.82 1 95.44 266 ARG B C 1
ATOM 4588 O O . ARG B 1 266 ? -17 -24.109 -11.016 1 95.44 266 ARG B O 1
ATOM 4595 N N . VAL B 1 267 ? -15.93 -23.75 -9 1 97.31 267 VAL B N 1
ATOM 4596 C CA . VAL B 1 267 ? -15.047 -22.703 -9.508 1 97.31 267 VAL B CA 1
ATOM 4597 C C . VAL B 1 267 ? -14.117 -23.281 -10.562 1 97.31 267 VAL B C 1
ATOM 4599 O O . VAL B 1 267 ? -13.711 -22.594 -11.5 1 97.31 267 VAL B O 1
ATOM 4602 N N . LEU B 1 268 ? -13.844 -24.547 -10.438 1 96.56 268 LEU B N 1
ATOM 4603 C CA . LEU B 1 268 ? -12.906 -25.172 -11.359 1 96.56 268 LEU B CA 1
ATOM 4604 C C . LEU B 1 268 ? -13.469 -25.203 -12.773 1 96.56 268 LEU B C 1
ATOM 4606 O O . LEU B 1 268 ? -12.766 -24.875 -13.734 1 96.56 268 LEU B O 1
ATOM 4610 N N . ALA B 1 269 ? -14.703 -25.578 -12.859 1 96.12 269 ALA B N 1
ATOM 4611 C CA . ALA B 1 269 ? -15.352 -25.578 -14.172 1 96.12 269 ALA B CA 1
ATOM 4612 C C . ALA B 1 269 ? -15.414 -24.172 -14.758 1 96.12 269 ALA B C 1
ATOM 4614 O O . ALA B 1 269 ? -15.25 -24 -15.969 1 96.12 269 ALA B O 1
ATOM 4615 N N . ARG B 1 270 ? -15.695 -23.25 -13.984 1 95.69 270 ARG B N 1
ATOM 4616 C CA . ARG B 1 270 ? -15.75 -21.875 -14.43 1 95.69 270 ARG B CA 1
ATOM 4617 C C . ARG B 1 270 ? -14.398 -21.406 -14.953 1 95.69 270 ARG B C 1
ATOM 4619 O O . ARG B 1 270 ? -14.32 -20.75 -15.992 1 95.69 270 ARG B O 1
ATOM 4626 N N . LEU B 1 271 ? -13.367 -21.75 -14.219 1 93.56 271 LEU B N 1
ATOM 4627 C CA . LEU B 1 271 ? -12.016 -21.375 -14.617 1 93.56 271 LEU B CA 1
ATOM 4628 C C . LEU B 1 271 ? -11.625 -22.062 -15.922 1 93.56 271 LEU B C 1
ATOM 4630 O O . LEU B 1 271 ? -11 -21.453 -16.797 1 93.56 271 LEU B O 1
ATOM 4634 N N . GLU B 1 272 ? -11.938 -23.328 -15.953 1 93.81 272 GLU B N 1
ATOM 4635 C CA . GLU B 1 272 ? -11.664 -24.062 -17.172 1 93.81 272 GLU B CA 1
ATOM 4636 C C . GLU B 1 272 ? -12.328 -23.391 -18.375 1 93.81 272 GLU B C 1
ATOM 4638 O O . GLU B 1 272 ? -11.742 -23.344 -19.469 1 93.81 272 GLU B O 1
ATOM 4643 N N . GLY B 1 273 ? -13.578 -22.969 -18.219 1 93.31 273 GLY B N 1
ATOM 4644 C CA . GLY B 1 273 ? -14.289 -22.266 -19.281 1 93.31 273 GLY B CA 1
ATOM 4645 C C . GLY B 1 273 ? -13.664 -20.938 -19.641 1 93.31 273 GLY B C 1
ATOM 4646 O O . GLY B 1 273 ? -13.547 -20.594 -20.828 1 93.31 273 GLY B O 1
ATOM 4647 N N . GLN B 1 274 ? -13.242 -20.188 -18.719 1 90.88 274 GLN B N 1
ATOM 4648 C CA . GLN B 1 274 ? -12.703 -18.844 -18.938 1 90.88 274 GLN B CA 1
ATOM 4649 C C . GLN B 1 274 ? -11.258 -18.922 -19.422 1 90.88 274 GLN B C 1
ATOM 4651 O O . GLN B 1 274 ? -10.82 -18.062 -20.203 1 90.88 274 GLN B O 1
ATOM 4656 N N . PHE B 1 275 ? -10.539 -19.938 -18.875 1 88.44 275 PHE B N 1
ATOM 4657 C CA . PHE B 1 275 ? -9.133 -20.109 -19.203 1 88.44 275 PHE B CA 1
ATOM 4658 C C . PHE B 1 275 ? -8.836 -21.547 -19.625 1 88.44 275 PHE B C 1
ATOM 4660 O O . PHE B 1 275 ? -8.109 -22.25 -18.922 1 88.44 275 PHE B O 1
ATOM 4667 N N . PRO B 1 276 ? -9.188 -21.953 -20.734 1 87.94 276 PRO B N 1
ATOM 4668 C CA . PRO B 1 276 ? -9.141 -23.359 -21.141 1 87.94 276 PRO B CA 1
ATOM 4669 C C . PRO B 1 276 ? -7.711 -23.891 -21.266 1 87.94 276 PRO B C 1
ATOM 4671 O O . PRO B 1 276 ? -7.484 -25.094 -21.188 1 87.94 276 PRO B O 1
ATOM 4674 N N . THR B 1 277 ? -6.727 -23.062 -21.391 1 87.62 277 THR B N 1
ATOM 4675 C CA . THR B 1 277 ? -5.359 -23.516 -21.562 1 87.62 277 THR B CA 1
ATOM 4676 C C . THR B 1 277 ? -4.562 -23.375 -20.281 1 87.62 277 THR B C 1
ATOM 4678 O O . THR B 1 277 ? -3.34 -23.547 -20.266 1 87.62 277 THR B O 1
ATOM 4681 N N . SER B 1 278 ? -5.293 -23.125 -19.156 1 89.12 278 SER B N 1
ATOM 4682 C CA . SER B 1 278 ? -4.598 -22.906 -17.891 1 89.12 278 SER B CA 1
ATOM 4683 C C . SER B 1 278 ? -5.109 -23.844 -16.812 1 89.12 278 SER B C 1
ATOM 4685 O O . SER B 1 278 ? -4.621 -23.828 -15.68 1 89.12 278 SER B O 1
ATOM 4687 N N . VAL B 1 279 ? -6.062 -24.641 -17.219 1 92.25 279 VAL B N 1
ATOM 4688 C CA . VAL B 1 279 ? -6.652 -25.578 -16.266 1 92.25 279 VAL B CA 1
ATOM 4689 C C . VAL B 1 279 ? -6.773 -26.969 -16.906 1 92.25 279 VAL B C 1
ATOM 4691 O O . VAL B 1 279 ? -7.266 -27.094 -18.031 1 92.25 279 VAL B O 1
ATOM 4694 N N . CYS B 1 280 ? -6.262 -27.906 -16.203 1 93.56 280 CYS B N 1
ATOM 4695 C CA . CYS B 1 280 ? -6.305 -29.281 -16.703 1 93.56 280 CYS B CA 1
ATOM 4696 C C . CYS B 1 280 ? -7.73 -29.812 -16.688 1 93.56 280 CYS B C 1
ATOM 4698 O O . CYS B 1 280 ? -8.383 -29.859 -15.641 1 93.56 280 CYS B O 1
ATOM 4700 N N . ASP B 1 281 ? -8.18 -30.234 -17.844 1 94.69 281 ASP B N 1
ATOM 4701 C CA . ASP B 1 281 ? -9.555 -30.719 -17.969 1 94.69 281 ASP B CA 1
ATOM 4702 C C . ASP B 1 281 ? -9.758 -32 -17.188 1 94.69 281 ASP B C 1
ATOM 4704 O O . ASP B 1 281 ? -10.828 -32.219 -16.609 1 94.69 281 ASP B O 1
ATOM 4708 N N . ASP B 1 282 ? -8.742 -32.906 -17.109 1 95.44 282 ASP B N 1
ATOM 4709 C CA . ASP B 1 282 ? -8.82 -34.156 -16.344 1 95.44 282 ASP B CA 1
ATOM 4710 C C . ASP B 1 282 ? -8.945 -33.844 -14.852 1 95.44 282 ASP B C 1
ATOM 4712 O O . ASP B 1 282 ? -9.672 -34.562 -14.133 1 95.44 282 ASP B O 1
ATOM 4716 N N . CYS B 1 283 ? -8.203 -32.875 -14.43 1 95.38 283 CYS B N 1
ATOM 4717 C CA . CYS B 1 283 ? -8.328 -32.5 -13.031 1 95.38 283 CYS B CA 1
ATOM 4718 C C . CYS B 1 283 ? -9.758 -32.094 -12.695 1 95.38 283 CYS B C 1
ATOM 4720 O O . CYS B 1 283 ? -10.32 -32.562 -11.703 1 95.38 283 CYS B O 1
ATOM 4722 N N . VAL B 1 284 ? -10.289 -31.188 -13.547 1 96.81 284 VAL B N 1
ATOM 4723 C CA . VAL B 1 284 ? -11.641 -30.688 -13.297 1 96.81 284 VAL B CA 1
ATOM 4724 C C . VAL B 1 284 ? -12.625 -31.859 -13.273 1 96.81 284 VAL B C 1
ATOM 4726 O O . VAL B 1 284 ? -13.414 -31.984 -12.328 1 96.81 284 VAL B O 1
ATOM 4729 N N . SER B 1 285 ? -12.586 -32.688 -14.234 1 96.19 285 SER B N 1
ATOM 4730 C CA . SER B 1 285 ? -13.508 -33.812 -14.367 1 96.19 285 SER B CA 1
ATOM 4731 C C . SER B 1 285 ? -13.367 -34.781 -13.195 1 96.19 285 SER B C 1
ATOM 4733 O O . SER B 1 285 ? -14.359 -35.188 -12.602 1 96.19 285 SER B O 1
ATOM 4735 N N . GLU B 1 286 ? -12.141 -35.125 -12.82 1 95.44 286 GLU B N 1
ATOM 4736 C CA . GLU B 1 286 ? -11.906 -36.125 -11.766 1 95.44 286 GLU B CA 1
ATOM 4737 C C . GLU B 1 286 ? -12.266 -35.531 -10.391 1 95.44 286 GLU B C 1
ATOM 4739 O O . GLU B 1 286 ? -12.828 -36.25 -9.555 1 95.44 286 GLU B O 1
ATOM 4744 N N . ILE B 1 287 ? -11.961 -34.312 -10.156 1 95.06 287 ILE B N 1
ATOM 4745 C CA . ILE B 1 287 ? -12.266 -33.719 -8.867 1 95.06 287 ILE B CA 1
ATOM 4746 C C . ILE B 1 287 ? -13.781 -33.625 -8.68 1 95.06 287 ILE B C 1
ATOM 4748 O O . ILE B 1 287 ? -14.297 -33.906 -7.594 1 95.06 287 ILE B O 1
ATOM 4752 N N . GLU B 1 288 ? -14.453 -33.281 -9.758 1 94.25 288 GLU B N 1
ATOM 4753 C CA . GLU B 1 288 ? -15.906 -33.125 -9.688 1 94.25 288 GLU B CA 1
ATOM 4754 C C . GLU B 1 288 ? -16.578 -34.5 -9.523 1 94.25 288 GLU B C 1
ATOM 4756 O O . GLU B 1 288 ? -17.609 -34.594 -8.859 1 94.25 288 GLU B O 1
ATOM 4761 N N . SER B 1 289 ? -16.016 -35.5 -10.109 1 94.69 289 SER B N 1
ATOM 4762 C CA . SER B 1 289 ? -16.672 -36.812 -10.141 1 94.69 289 SER B CA 1
ATOM 4763 C C . SER B 1 289 ? -16.281 -37.656 -8.938 1 94.69 289 SER B C 1
ATOM 4765 O O . SER B 1 289 ? -17.062 -38.5 -8.492 1 94.69 289 SER B O 1
ATOM 4767 N N . ASP B 1 290 ? -15.102 -37.562 -8.422 1 93.81 290 ASP B N 1
ATOM 4768 C CA . ASP B 1 290 ? -14.594 -38.375 -7.324 1 93.81 290 ASP B CA 1
ATOM 4769 C C . ASP B 1 290 ? -14.984 -37.781 -5.977 1 93.81 290 ASP B C 1
ATOM 4771 O O . ASP B 1 290 ? -14.594 -36.656 -5.652 1 93.81 290 ASP B O 1
ATOM 4775 N N . ALA B 1 291 ? -15.672 -38.531 -5.172 1 93.06 291 ALA B N 1
ATOM 4776 C CA . ALA B 1 291 ? -16.188 -38.062 -3.893 1 93.06 291 ALA B CA 1
ATOM 4777 C C . ALA B 1 291 ? -15.055 -37.688 -2.943 1 93.06 291 ALA B C 1
ATOM 4779 O O . ALA B 1 291 ? -15.164 -36.719 -2.176 1 93.06 291 ALA B O 1
ATOM 4780 N N . THR B 1 292 ? -14.047 -38.438 -2.945 1 90.56 292 THR B N 1
ATOM 4781 C CA . THR B 1 292 ? -12.906 -38.188 -2.072 1 90.56 292 THR B CA 1
ATOM 4782 C C . THR B 1 292 ? -12.234 -36.875 -2.439 1 90.56 292 THR B C 1
ATOM 4784 O O . THR B 1 292 ? -11.945 -36.031 -1.566 1 90.56 292 THR B O 1
ATOM 4787 N N . LEU B 1 293 ? -12.039 -36.625 -3.719 1 92.06 293 LEU B N 1
ATOM 4788 C CA . LEU B 1 293 ? -11.406 -35.406 -4.188 1 92.06 293 LEU B CA 1
ATOM 4789 C C . LEU B 1 293 ? -12.289 -34.188 -3.918 1 92.06 293 LEU B C 1
ATOM 4791 O O . LEU B 1 293 ? -11.797 -33.094 -3.562 1 92.06 293 LEU B O 1
ATOM 4795 N N . ARG B 1 294 ? -13.562 -34.375 -4.047 1 93.62 294 ARG B N 1
ATOM 4796 C CA . ARG B 1 294 ? -14.484 -33.281 -3.736 1 93.62 294 ARG B CA 1
ATOM 4797 C C . ARG B 1 294 ? -14.406 -32.875 -2.264 1 93.62 294 ARG B C 1
ATOM 4799 O O . ARG B 1 294 ? -14.422 -31.703 -1.924 1 93.62 294 ARG B O 1
ATOM 4806 N N . THR B 1 295 ? -14.375 -33.906 -1.456 1 90.88 295 THR B N 1
ATOM 4807 C CA . THR B 1 295 ? -14.281 -33.656 -0.022 1 90.88 295 THR B CA 1
ATOM 4808 C C . THR B 1 295 ? -12.977 -32.969 0.322 1 90.88 295 THR B C 1
ATOM 4810 O O . THR B 1 295 ? -12.969 -32.031 1.119 1 90.88 295 THR B O 1
ATOM 4813 N N . LYS B 1 296 ? -11.898 -33.438 -0.264 1 87.75 296 LYS B N 1
ATOM 4814 C CA . LYS B 1 296 ? -10.609 -32.781 -0.039 1 87.75 296 LYS B CA 1
ATOM 4815 C C . LYS B 1 296 ? -10.633 -31.328 -0.498 1 87.75 296 LYS B C 1
ATOM 4817 O O . LYS B 1 296 ? -10.086 -30.453 0.172 1 87.75 296 LYS B O 1
ATOM 4822 N N . PHE B 1 297 ? -11.25 -31.094 -1.647 1 91.75 297 PHE B N 1
ATOM 4823 C CA . PHE B 1 297 ? -11.352 -29.719 -2.146 1 91.75 297 PHE B CA 1
ATOM 4824 C C . PHE B 1 297 ? -12.148 -28.844 -1.183 1 91.75 297 PHE B C 1
ATOM 4826 O O . PHE B 1 297 ? -11.75 -27.719 -0.894 1 91.75 297 PHE B O 1
ATOM 4833 N N . ARG B 1 298 ? -13.273 -29.375 -0.752 1 90.81 298 ARG B N 1
ATOM 4834 C CA . ARG B 1 298 ? -14.109 -28.625 0.177 1 90.81 298 ARG B CA 1
ATOM 4835 C C . ARG B 1 298 ? -13.336 -28.266 1.442 1 90.81 298 ARG B C 1
ATOM 4837 O O . ARG B 1 298 ? -13.43 -27.141 1.931 1 90.81 298 ARG B O 1
ATOM 4844 N N . GLU B 1 299 ? -12.633 -29.156 1.967 1 87.31 299 GLU B N 1
ATOM 4845 C CA . GLU B 1 299 ? -11.844 -28.922 3.166 1 87.31 299 GLU B CA 1
ATOM 4846 C C . GLU B 1 299 ? -10.766 -27.859 2.904 1 87.31 299 GLU B C 1
ATOM 4848 O O . GLU B 1 299 ? -10.539 -26.984 3.734 1 87.31 299 GLU B O 1
ATOM 4853 N N . TRP B 1 300 ? -10.078 -28.016 1.786 1 88.06 300 TRP B N 1
ATOM 4854 C CA . TRP B 1 300 ? -9.07 -27.031 1.385 1 88.06 300 TRP B CA 1
ATOM 4855 C C . TRP B 1 300 ? -9.695 -25.656 1.212 1 88.06 300 TRP B C 1
ATOM 4857 O O . TRP B 1 300 ? -9.172 -24.656 1.727 1 88.06 300 TRP B O 1
ATOM 4867 N N . GLY B 1 301 ? -10.805 -25.609 0.463 1 89.81 301 GLY B N 1
ATOM 4868 C CA . GLY B 1 301 ? -11.508 -24.344 0.233 1 89.81 301 GLY B CA 1
ATOM 4869 C C . GLY B 1 301 ? -11.945 -23.672 1.515 1 89.81 301 GLY B C 1
ATOM 4870 O O . GLY B 1 301 ? -11.734 -22.469 1.686 1 89.81 301 GLY B O 1
ATOM 4871 N N . ASP B 1 302 ? -12.477 -24.453 2.416 1 88.62 302 ASP B N 1
ATOM 4872 C CA . ASP B 1 302 ? -12.891 -23.922 3.711 1 88.62 302 ASP B CA 1
ATOM 4873 C C . ASP B 1 302 ? -11.695 -23.391 4.5 1 88.62 302 ASP B C 1
ATOM 4875 O O . ASP B 1 302 ? -11.781 -22.344 5.148 1 88.62 302 ASP B O 1
ATOM 4879 N N . GLY B 1 303 ? -10.656 -24.125 4.473 1 86.44 303 GLY B N 1
ATOM 4880 C CA . GLY B 1 303 ? -9.453 -23.719 5.184 1 86.44 303 GLY B CA 1
ATOM 4881 C C . GLY B 1 303 ? -8.875 -22.406 4.684 1 86.44 303 GLY B C 1
ATOM 4882 O O . GLY B 1 303 ? -8.555 -21.531 5.48 1 86.44 303 GLY B O 1
ATOM 4883 N N . ILE B 1 304 ? -8.734 -22.312 3.383 1 89.94 304 ILE B N 1
ATOM 4884 C CA . ILE B 1 304 ? -8.172 -21.094 2.803 1 89.94 304 ILE B CA 1
ATOM 4885 C C . ILE B 1 304 ? -9.094 -19.906 3.096 1 89.94 304 ILE B C 1
ATOM 4887 O O . ILE B 1 304 ? -8.625 -18.797 3.371 1 89.94 304 ILE B O 1
ATOM 4891 N N . GLN B 1 305 ? -10.391 -20.156 2.986 1 90.94 305 GLN B N 1
ATOM 4892 C CA . GLN B 1 305 ? -11.344 -19.094 3.295 1 90.94 305 GLN B CA 1
ATOM 4893 C C . GLN B 1 305 ? -11.188 -18.625 4.734 1 90.94 305 GLN B C 1
ATOM 4895 O O . GLN B 1 305 ? -11.219 -17.422 5.004 1 90.94 305 GLN B O 1
ATOM 4900 N N . GLU B 1 306 ? -11.031 -19.516 5.629 1 89.38 306 GLU B N 1
ATOM 4901 C CA . GLU B 1 306 ? -10.883 -19.188 7.043 1 89.38 306 GLU B CA 1
ATOM 4902 C C . GLU B 1 306 ? -9.609 -18.375 7.289 1 89.38 306 GLU B C 1
ATOM 4904 O O . GLU B 1 306 ? -9.617 -17.406 8.047 1 89.38 306 GLU B O 1
ATOM 4909 N N . VAL B 1 307 ? -8.539 -18.812 6.703 1 89.25 307 VAL B N 1
ATOM 4910 C CA . VAL B 1 307 ? -7.27 -18.109 6.867 1 89.25 307 VAL B CA 1
ATOM 4911 C C . VAL B 1 307 ? -7.387 -16.688 6.312 1 89.25 307 VAL B C 1
ATOM 4913 O O . VAL B 1 307 ? -6.906 -15.734 6.93 1 89.25 307 VAL B O 1
ATOM 4916 N N . LEU B 1 308 ? -7.996 -16.594 5.105 1 91.5 308 LEU B N 1
ATOM 4917 C CA . LEU B 1 308 ? -8.188 -15.289 4.496 1 91.5 308 LEU B CA 1
ATOM 4918 C C . LEU B 1 308 ? -9.023 -14.391 5.395 1 91.5 308 LEU B C 1
ATOM 4920 O O . LEU B 1 308 ? -8.664 -13.234 5.633 1 91.5 308 LEU B O 1
ATOM 4924 N N . LYS B 1 309 ? -10.086 -14.938 5.949 1 90.62 309 LYS B N 1
ATOM 4925 C CA . LYS B 1 309 ? -10.953 -14.164 6.836 1 90.62 309 LYS B CA 1
ATOM 4926 C C . LYS B 1 309 ? -10.195 -13.719 8.086 1 90.62 309 LYS B C 1
ATOM 4928 O O . LYS B 1 309 ? -10.273 -12.547 8.484 1 90.62 309 LYS B O 1
ATOM 4933 N N . ARG B 1 310 ? -9.523 -14.578 8.641 1 90.31 310 ARG B N 1
ATOM 4934 C CA . ARG B 1 310 ? -8.773 -14.297 9.852 1 90.31 310 ARG B CA 1
ATOM 4935 C C . ARG B 1 310 ? -7.727 -13.211 9.609 1 90.31 310 ARG B C 1
ATOM 4937 O O . ARG B 1 310 ? -7.656 -12.234 10.359 1 90.31 310 ARG B O 1
ATOM 4944 N N . ASP B 1 311 ? -6.918 -13.352 8.609 1 89.75 311 ASP B N 1
ATOM 4945 C CA . ASP B 1 311 ? -5.836 -12.406 8.352 1 89.75 311 ASP B CA 1
ATOM 4946 C C . ASP B 1 311 ? -6.375 -11.062 7.867 1 89.75 311 ASP B C 1
ATOM 4948 O O . ASP B 1 311 ? -5.805 -10.016 8.164 1 89.75 311 ASP B O 1
ATOM 4952 N N . LEU B 1 312 ? -7.492 -11.062 7.133 1 89 312 LEU B N 1
ATOM 4953 C CA . LEU B 1 312 ? -8.062 -9.82 6.629 1 89 312 LEU B CA 1
ATOM 4954 C C . LEU B 1 312 ? -8.789 -9.062 7.738 1 89 312 LEU B C 1
ATOM 4956 O O . LEU B 1 312 ? -9.031 -7.863 7.625 1 89 312 LEU B O 1
ATOM 4960 N N . GLU B 1 313 ? -9.18 -9.758 8.742 1 86.94 313 GLU B N 1
ATOM 4961 C CA . GLU B 1 313 ? -9.812 -9.125 9.891 1 86.94 313 GLU B CA 1
ATOM 4962 C C . GLU B 1 313 ? -8.883 -8.102 10.539 1 86.94 313 GLU B C 1
ATOM 4964 O O . GLU B 1 313 ? -9.352 -7.117 11.125 1 86.94 313 GLU B O 1
ATOM 4969 N N . GLY B 1 314 ? -7.594 -8.328 10.391 1 83.31 314 GLY B N 1
ATOM 4970 C CA . GLY B 1 314 ? -6.613 -7.398 10.93 1 83.31 314 GLY B CA 1
ATOM 4971 C C . GLY B 1 314 ? -6.684 -6.023 10.289 1 83.31 314 GLY B C 1
ATOM 4972 O O . GLY B 1 314 ? -6.191 -5.043 10.859 1 83.31 314 GLY B O 1
ATOM 4973 N N . LEU B 1 315 ? -7.32 -5.934 9.164 1 84.88 315 LEU B N 1
ATOM 4974 C CA . LEU B 1 315 ? -7.422 -4.664 8.453 1 84.88 315 LEU B CA 1
ATOM 4975 C C . LEU B 1 315 ? -8.461 -3.756 9.109 1 84.88 315 LEU B C 1
ATOM 4977 O O . LEU B 1 315 ? -8.477 -2.547 8.867 1 84.88 315 LEU B O 1
ATOM 4981 N N . GLU B 1 316 ? -9.375 -4.32 9.922 1 77.75 316 GLU B N 1
ATOM 4982 C CA . GLU B 1 316 ? -10.469 -3.562 10.523 1 77.75 316 GLU B CA 1
ATOM 4983 C C . GLU B 1 316 ? -9.938 -2.439 11.414 1 77.75 316 GLU B C 1
ATOM 4985 O O . GLU B 1 316 ? -10.531 -1.364 11.484 1 77.75 316 GLU B O 1
ATOM 4990 N N . ARG B 1 317 ? -8.82 -2.67 12.055 1 79.12 317 ARG B N 1
ATOM 4991 C CA . ARG B 1 317 ? -8.227 -1.664 12.938 1 79.12 317 ARG B CA 1
ATOM 4992 C C . ARG B 1 317 ? -7.828 -0.42 12.148 1 79.12 317 ARG B C 1
ATOM 4994 O O . ARG B 1 317 ? -7.805 0.685 12.695 1 79.12 317 ARG B O 1
ATOM 5001 N N . LEU B 1 318 ? -7.492 -0.595 10.891 1 79.69 318 LEU B N 1
ATOM 5002 C CA . LEU B 1 318 ? -7.066 0.532 10.062 1 79.69 318 LEU B CA 1
ATOM 5003 C C . LEU B 1 318 ? -8.258 1.404 9.68 1 79.69 318 LEU B C 1
ATOM 5005 O O . LEU B 1 318 ? -8.109 2.615 9.5 1 79.69 318 LEU B O 1
ATOM 5009 N N . TYR B 1 319 ? -9.414 0.765 9.586 1 69.25 319 TYR B N 1
ATOM 5010 C CA . TYR B 1 319 ? -10.617 1.528 9.273 1 69.25 319 TYR B CA 1
ATOM 5011 C C . TYR B 1 319 ? -11.047 2.391 10.453 1 69.25 319 TYR B C 1
ATOM 5013 O O . TYR B 1 319 ? -11.789 3.357 10.289 1 69.25 319 TYR B O 1
ATOM 5021 N N . ASP B 1 320 ? -10.492 2.045 11.594 1 65.62 320 ASP B N 1
ATOM 5022 C CA . ASP B 1 320 ? -10.852 2.775 12.805 1 65.62 320 ASP B CA 1
ATOM 5023 C C . ASP B 1 320 ? -9.914 3.961 13.031 1 65.62 320 ASP B C 1
ATOM 5025 O O . ASP B 1 320 ? -10.148 4.781 13.922 1 65.62 320 ASP B O 1
ATOM 5029 N N . LEU B 1 321 ? -8.891 3.957 12.297 1 71.19 321 LEU B N 1
ATOM 5030 C CA . LEU B 1 321 ? -7.973 5.086 12.445 1 71.19 321 LEU B CA 1
ATOM 5031 C C . LEU B 1 321 ? -8.68 6.398 12.133 1 71.19 321 LEU B C 1
ATOM 5033 O O . LEU B 1 321 ? -9.242 6.562 11.047 1 71.19 321 LEU B O 1
#

Solvent-accessible surface area (backbone atoms only — not comparable to full-atom values): 34316 Å² total; per-residue (Å²): 139,87,83,79,79,78,79,76,75,80,68,83,61,82,74,66,63,73,62,66,86,84,37,61,33,32,39,24,23,63,76,67,46,74,41,46,36,47,58,68,61,46,31,72,46,8,64,50,46,34,54,65,58,63,76,66,66,59,61,85,53,66,43,81,40,87,44,42,48,68,27,50,19,44,38,48,37,55,67,42,82,57,74,68,66,81,71,80,37,59,66,55,48,49,40,21,46,54,45,26,58,74,37,49,17,66,63,44,47,50,51,50,25,51,50,51,29,49,47,44,69,73,34,74,82,45,82,58,56,49,35,67,58,42,27,49,52,15,58,76,66,69,23,64,62,21,23,28,55,20,30,48,42,30,42,39,73,71,43,67,48,40,35,57,69,50,40,52,52,50,22,68,76,35,64,94,41,16,38,58,47,20,44,35,21,46,46,20,22,50,50,49,53,49,48,58,69,56,46,42,34,73,79,40,52,56,39,51,80,85,54,98,58,73,73,57,82,80,61,22,69,69,61,49,51,54,30,57,76,55,45,27,78,38,43,66,56,48,47,54,56,40,46,33,41,53,48,50,66,54,49,63,50,34,55,67,83,77,46,55,59,77,45,37,79,70,36,48,57,52,45,30,71,78,37,54,32,29,23,47,62,61,31,46,54,41,33,72,68,34,67,68,41,40,51,52,46,46,53,49,27,52,45,50,49,48,52,50,51,58,62,53,53,54,50,55,63,36,39,70,70,138,85,83,77,78,76,78,76,75,80,69,83,63,82,74,67,62,74,61,66,88,83,36,60,33,31,39,24,23,61,76,67,45,75,40,45,36,48,58,67,61,46,30,74,45,8,64,51,46,35,54,66,57,62,74,66,66,59,61,85,54,65,43,80,40,88,45,41,47,69,29,50,20,45,38,48,36,54,66,42,82,55,76,68,67,80,73,79,36,57,67,54,48,49,41,22,47,51,44,24,59,74,37,51,18,66,64,47,47,50,51,50,25,51,51,51,31,48,48,45,70,71,34,75,83,43,81,57,57,48,35,67,60,43,28,50,52,14,60,75,66,69,22,65,63,22,23,28,55,21,30,48,42,33,43,41,40,94,50,63,49,40,36,58,70,51,41,52,51,51,22,66,76,35,63,94,40,16,37,58,46,21,42,36,20,45,47,20,23,49,49,50,55,48,47,56,71,56,45,42,34,74,78,38,50,55,40,57,76,87,53,99,60,74,75,56,82,81,59,23,68,69,61,48,51,54,31,56,74,55,44,26,78,40,41,67,55,47,47,55,56,38,45,34,43,52,47,50,63,55,49,62,49,35,54,69,83,76,47,56,58,78,45,36,79,70,37,48,57,52,44,31,71,78,36,55,31,27,23,47,61,61,27,46,53,43,35,74,69,34,68,68,40,38,51,52,47,46,51,49,26,51,47,52,47,49,51,51,52,57,63,54,54,54,51,55,64,36,37,68,69

Foldseek 3Di:
DPPPPPPPPPCVPPDQDADDPDAQAWEAEPVGDIHRHHLVLLVVQFVQSVVVVVVPDHSPDYDYDDHHSLLVSLQVLLRPPDDNDQDQAVVSLLSPLVSSVVRVGVSSLQVSLVNLLVVCVVPLPDPRYQLLSQLVSCVVRVSPSSNVSSVVSCPPPDPDLLALVSLCVSCVVPVVCLLVSLVVNLLSVLLVLLCVLQVPLQPQLQDLVPDPDDRDPQFAPVVVVVCVVVVNSSHDDLLSNLLSVVVSVVVSPDQCVVCVVSQALVVLVVSCVVPVPRHDPRSNVCCVVPPVSRVSSNVSSVSSNVSSNVSSVSSVVSNVD/DPPPPVPPPPCVPPDQDADDPDAQAWEAEPVGDIHRHHLVLLVVQFVQSVVVVVVPDHSVDYDYDDHHSLLVSLQVLQRPPDDNDQDQAVVSLLSPLVSCVVRVGVSSLQVSLVNLLVVCVVPLPDPRYQLLSQCVSCVVRVSPSSNVSSVVCCVVHDPPLLALVSLCVSCVVPVVCLLVSLVVNLLSVLLVLLCVLQVVLVPANQDLPPDPDDRDPQFAPVVVVVCVVVVNSSHDDLLSNLLSVVVSVVVSPDQCVVCVVSQALVVLVVSCVVPVPRHDPRSNVCCVVPPVSRVSSNVSSVSSNVSSNVSSVSSVVSNVD

Secondary structure (DSSP, 8-state):
------------------PPS--SEEEE-TTS-EEEE-HHHHHHH-HHHHHHHHT---TTSPEE-SS-HHHHHHHHHHHSSSS-----SHHHHHHHHHHHHHTT-HHHHHHHHHHHHHHHHH-TT-TTS-HHHHHHHHHHHT-HHHHHHHHHHIIIII--TTSHHHHHHHHHH-GGGHHHHHHHHHHHHHHHHHHHHHS-TTT-TT--TTSS------S-HHHHHHHHHTT-TTPPPHHHHHHHHHHHHHHTTS-GGG-GGGGSTHHHHHHHHH-TTTS-HHHHHHHHH-HHHHHHHHHHHHHHHHHHHHHHHTTHHHHT-/------------------PPS--SEEEE-TTS-EEEE-HHHHHHH-HHHHHHHHT---TTSPEE-SS-HHHHHHHHHHHSSSS-----SHHHHHHHHHHHHHTT-HHHHHHHHHHHHHHHHH-TT-TTS-HHHHHHHHHHHT-HHHHHHHHHHHHHSS--TTSHHHHHHHHHH-GGGHHHHHHHHHHHHHHHHHHHHHS-TTT-TT--TTSS------S-HHHHHHHHHTT-TTPPPHHHHHHHHHHHHHHTTS-GGG-GGGGSTHHHHHHHHH-TTTS-HHHHHHHHH-HHHHHHHHHHHHHHHHHHHHHHHTTHHHHT-

pLDDT: mean 76.94, std 15.32, range [25.33, 97.31]

InterPro domains:
  IPR000210 BTB/POZ domain [PF00651] (24-117)
  IPR000210 BTB/POZ domain [PS50097] (23-88)
  IPR000210 BTB/POZ domain [SM00225] (23-120)
  IPR011333 SKP1/BTB/POZ domain superfamily [G3DSA:3.30.710.10] (1-154)
  IPR011333 SKP1/BTB/POZ domain superfamily [SSF54695] (10-117)

Sequence (642 aa):
MSSVTSNEAQESGNTLFRPPPGGDLTLKSSDGDKFQVHTVLLGLSSSIFREMFANGRSADEPVDVGEKSEALSALLRCVYPNEMPTFNSLREFKIALEAAQKYDMPGVIRALDQQLCLGLKNDTDSERFDPIMACHLASLYTLRETGRVAARMVTIDKTDLRTPSKLVDLAAKFPSSSKIIGLVGVQGARTKILSKILFSFHAYPMRWKVSNKPRHYIMCDGCREFLEDRGLKNSPPAWLVCWASHAYLQLLSNSPDQVPELFDVRVLARLEGQFPTSVCDDCVSEIESDATLRTKFREWGDGIQEVLKRDLEGLERLYDLMSSVTSNEAQESGNTLFRPPPGGDLTLKSSDGDKFQVHTVLLGLSSSIFREMFANGRSADEPVDVGEKSEALSALLRCVYPNEMPTFNSLREFKIALEAAQKYDMPGVIRALDQQLCLGLKNDTDSERFDPIMACHLASLYTLRETGRVAARMVTIDKTDLRTPSKLVDLAAKFPSSSKIIGLVGVQGARTKILSKILFSFHAYPMRWKVSNKPRHYIMCDGCREFLEDRGLKNSPPAWLVCWASHAYLQLLSNSPDQVPELFDVRVLARLEGQFPTSVCDDCVSEIESDATLRTKFREWGDGIQEVLKRDLEGLERLYDL